Protein AF-A0AA88YMN4-F1 (afdb_monomer_lite)

Organism: Pinctada imbricata (NCBI:txid66713)

Secondary structure (DSSP, 8-state):
------------HHHHHHHHHHSTTEEEEEEETTTTEEEEEES-TT------TT-EEEEGGGS-TTSSGGGG-GGGS-TTEEE-SSTT--EEEPB--SPPP-TTEEEEE--SS-BTT---EEEEPTT----S-SS---B--SPPPPTTEEEEESSS--BTT-EEEEEEPTTTGGG--EEEETGGG-EEEB-TTS-BPP---EEEE---BSS---TTPPEEEEEEEEE-BTTS-HHHHHHHHHHHHHHHHHGGGT-S-EEEEEEEESSS-EEEE-TTS-SBHHHHHHHHHTPPP--BPP--HHHHHHHHHTTSPP--TTS--EEEEEEEEES-S---TTSHHHHHHHHHHHTTTEEEEEEE-SSS------SS--B---TT--HHHHHHHHHHHHHHHHHHHH--

Sequence (404 aa):
MDVEITTLTTQSLENCVHECIRRPRCLSINHKARVQLCILNFDDSESNLVTEIGSIFSPINRWNKYNVGSCWNRTRCDISERCTDGSSGPCEPSDCGHPPDVPGAMLTTGNPEIGLYSRIEYACLSGYTLHGISVVGFDCGSPTVISNTEVRLLNGSTTYRSQAEYSCEEGGICGAKMTLVNSDQAVVECQADGLWSSSSVECIIENVGMGECTNDSVVLDVAYILDDTNSVDDGEFQEQLGLFQTLSMRLTNVTSCARVSVFRHHNSFNIDFGFGSYNTTSDTCNSIGSLARRYGVGDEEIEVTSFALGHFPAIDTQENRQRGVILVVSDRSGTNWNSNAGRTVLEAADDKSIDVVTIKMGGNQQQASDNHHPIDVPGSQDLVTIADDCMTIITNVYTSAIQN

Structure (mmCIF, N/CA/C/O backbone):
data_AF-A0AA88YMN4-F1
#
_entry.id   AF-A0AA88YMN4-F1
#
loop_
_atom_site.group_PDB
_atom_site.id
_atom_site.type_symbol
_atom_site.label_atom_id
_atom_site.label_alt_id
_atom_site.label_comp_id
_atom_site.label_asym_id
_atom_site.label_entity_id
_atom_site.label_seq_id
_atom_site.pdbx_PDB_ins_code
_atom_site.Cartn_x
_atom_site.Cartn_y
_atom_site.Cartn_z
_atom_site.occupancy
_atom_site.B_iso_or_equiv
_atom_site.auth_seq_id
_atom_site.auth_comp_id
_atom_site.auth_asym_id
_atom_site.auth_atom_id
_atom_site.pdbx_PDB_model_num
ATOM 1 N N . MET A 1 1 ? -13.265 16.207 33.766 1.00 32.59 1 MET A N 1
ATOM 2 C CA . MET A 1 1 ? -13.858 16.297 35.115 1.00 32.59 1 MET A CA 1
ATOM 3 C C . MET A 1 1 ? -14.711 15.069 35.193 1.00 32.59 1 MET A C 1
ATOM 5 O O . MET A 1 1 ? -15.669 15.081 34.453 1.00 32.59 1 MET A O 1
ATOM 9 N N . ASP A 1 2 ? -14.277 14.033 35.908 1.00 25.67 2 ASP A N 1
ATOM 10 C CA . ASP A 1 2 ? -15.123 12.921 36.361 1.00 25.67 2 ASP A CA 1
ATOM 11 C C . ASP A 1 2 ? -14.271 11.977 37.217 1.00 25.67 2 ASP A C 1
ATOM 13 O O . ASP A 1 2 ? -13.426 11.254 36.701 1.00 25.67 2 ASP A O 1
ATOM 17 N N . VAL A 1 3 ? -14.482 12.033 38.535 1.00 24.66 3 VAL A N 1
ATOM 18 C CA . VAL A 1 3 ? -14.391 10.885 39.447 1.00 24.66 3 VAL A CA 1
ATOM 19 C C . VAL A 1 3 ? -15.445 11.136 40.525 1.00 24.66 3 VAL A C 1
ATOM 21 O O . VAL A 1 3 ? -15.196 11.857 41.488 1.00 24.66 3 VAL A O 1
ATOM 24 N N . GLU A 1 4 ? -16.633 10.560 40.366 1.00 28.53 4 GLU A N 1
ATOM 25 C CA . GLU A 1 4 ? -17.606 10.447 41.454 1.00 28.53 4 GLU A CA 1
ATOM 26 C C . GLU A 1 4 ? -18.109 9.004 41.551 1.00 28.53 4 GLU A C 1
ATOM 28 O O . GLU A 1 4 ? -19.081 8.606 40.919 1.00 28.53 4 GLU A O 1
ATOM 33 N N . ILE A 1 5 ? -17.454 8.220 42.411 1.00 31.09 5 ILE A N 1
ATOM 34 C CA . ILE A 1 5 ? -18.153 7.216 43.217 1.00 31.09 5 ILE A CA 1
ATOM 35 C C . ILE A 1 5 ? -18.255 7.837 44.612 1.00 31.09 5 ILE A C 1
ATOM 37 O O . ILE A 1 5 ? -17.340 7.767 45.432 1.00 31.09 5 ILE A O 1
ATOM 41 N N . THR A 1 6 ? -19.343 8.579 44.811 1.00 40.72 6 THR A N 1
ATOM 42 C CA . THR A 1 6 ? -19.646 9.384 45.997 1.00 40.72 6 THR A CA 1
ATOM 43 C C . THR A 1 6 ? -19.943 8.536 47.231 1.00 40.72 6 THR A C 1
ATOM 45 O O . THR A 1 6 ? -20.811 7.666 47.191 1.00 40.72 6 THR A O 1
ATOM 48 N N . THR A 1 7 ? -19.388 8.928 48.377 1.00 36.69 7 THR A N 1
ATOM 49 C CA . THR A 1 7 ? -20.114 8.886 49.653 1.00 36.69 7 THR A CA 1
ATOM 50 C C . THR A 1 7 ? -20.184 10.306 50.214 1.00 36.69 7 THR A C 1
ATOM 52 O O . THR A 1 7 ? -19.253 10.822 50.829 1.00 36.69 7 THR A O 1
ATOM 55 N N . LEU A 1 8 ? -21.304 10.988 49.951 1.00 40.69 8 LEU A N 1
ATOM 56 C CA . LEU A 1 8 ? -21.671 12.227 50.638 1.00 40.69 8 LEU A CA 1
ATOM 57 C C . LEU A 1 8 ? -22.224 11.861 52.017 1.00 40.69 8 LEU A C 1
ATOM 59 O O . LEU A 1 8 ? -23.429 11.778 52.235 1.00 40.69 8 LEU A O 1
ATOM 63 N N . THR A 1 9 ? -21.318 11.625 52.953 1.00 42.62 9 THR A N 1
ATOM 64 C CA . THR A 1 9 ? -21.619 11.524 54.379 1.00 42.62 9 THR A CA 1
ATOM 65 C C . THR A 1 9 ? -20.809 12.586 55.099 1.00 42.62 9 THR A C 1
ATOM 67 O O . THR A 1 9 ? -19.662 12.861 54.758 1.00 42.62 9 THR A O 1
ATOM 70 N N . THR A 1 10 ? -21.401 13.225 56.105 1.00 45.84 10 THR A N 1
ATOM 71 C CA . THR A 1 10 ? -20.719 14.211 56.945 1.00 45.84 10 THR A CA 1
ATOM 72 C C . THR A 1 10 ? -19.609 13.524 57.746 1.00 45.84 10 THR A C 1
ATOM 74 O O . THR A 1 10 ? -19.841 13.080 58.873 1.00 45.84 10 THR A O 1
ATOM 77 N N . GLN A 1 11 ? -18.427 13.333 57.155 1.00 60.34 11 GLN A N 1
ATOM 78 C CA . GLN A 1 11 ? -17.448 12.385 57.679 1.00 60.34 11 GLN A CA 1
ATOM 79 C C . GLN A 1 11 ? -16.109 13.057 58.026 1.00 60.34 11 GLN A C 1
ATOM 81 O O . GLN A 1 11 ? -15.521 13.813 57.246 1.00 60.34 11 GLN A O 1
ATOM 86 N N . SER A 1 12 ? -15.625 12.808 59.249 1.00 74.56 12 SER A N 1
ATOM 87 C CA . SER A 1 12 ? -14.309 13.263 59.709 1.00 74.56 12 SER A CA 1
ATOM 88 C C . SER A 1 12 ? -13.189 12.545 58.945 1.00 74.56 12 SER A C 1
ATOM 90 O O . SER A 1 12 ? -13.391 11.462 58.391 1.00 74.56 12 SER A O 1
ATOM 92 N N . LEU A 1 13 ? -11.983 13.125 58.944 1.00 78.62 13 LEU A N 1
ATOM 93 C CA . LEU A 1 13 ? -10.793 12.487 58.366 1.00 78.62 13 LEU A CA 1
ATOM 94 C C . LEU A 1 13 ? -10.564 11.081 58.951 1.00 78.62 13 LEU A C 1
ATOM 96 O O . LEU A 1 13 ? -10.222 10.157 58.223 1.00 78.62 13 LEU A O 1
ATOM 100 N N . GLU A 1 14 ? -10.795 10.914 60.253 1.00 79.44 14 GLU A N 1
ATOM 101 C CA . GLU A 1 14 ? -10.653 9.637 60.961 1.00 79.44 14 GLU A CA 1
ATOM 102 C C . GLU A 1 14 ? -11.646 8.587 60.453 1.00 79.44 14 GLU A C 1
ATOM 104 O O . GLU A 1 14 ? -11.265 7.464 60.139 1.00 79.44 14 GLU A O 1
ATOM 109 N N . ASN A 1 15 ? -12.904 8.964 60.250 1.00 78.31 15 ASN A N 1
ATOM 110 C CA . ASN A 1 15 ? -13.896 8.055 59.693 1.00 78.31 15 ASN A CA 1
ATOM 111 C C . ASN A 1 15 ? -13.587 7.667 58.233 1.00 78.31 15 ASN A C 1
ATOM 113 O O . ASN A 1 15 ? -13.824 6.528 57.842 1.00 78.31 15 ASN A O 1
ATOM 117 N N . CYS A 1 16 ? -13.034 8.591 57.441 1.00 81.50 16 CYS A N 1
ATOM 118 C CA . CYS A 1 16 ? -12.583 8.320 56.071 1.00 81.50 16 CYS A CA 1
ATOM 119 C C . CYS A 1 16 ? -11.431 7.295 56.055 1.00 81.50 16 CYS A C 1
ATOM 121 O O . CYS A 1 16 ? -11.406 6.378 55.234 1.00 81.50 16 CYS A O 1
ATOM 123 N N . VAL A 1 17 ? -10.518 7.394 57.029 1.00 83.06 17 VAL A N 1
ATOM 124 C CA . VAL A 1 17 ? -9.473 6.389 57.26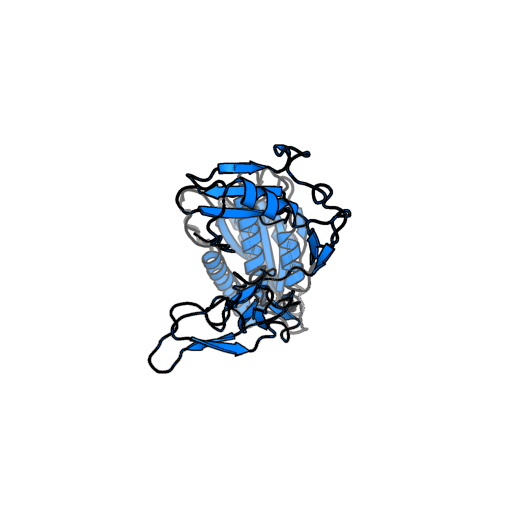9 1.00 83.06 17 VAL A CA 1
ATOM 125 C C . VAL A 1 17 ? -10.086 5.033 57.628 1.00 83.06 17 VAL A C 1
ATOM 127 O O . VAL A 1 17 ? -9.723 4.029 57.018 1.00 83.06 17 VAL A O 1
ATOM 130 N N . HIS A 1 18 ? -11.035 4.982 58.567 1.00 80.00 18 HIS A N 1
ATOM 131 C CA . HIS A 1 18 ? -11.694 3.728 58.948 1.00 80.00 18 HIS A CA 1
ATOM 132 C C . HIS A 1 18 ? -12.403 3.051 57.771 1.00 80.00 18 HIS A C 1
ATOM 134 O O . HIS A 1 18 ? -12.292 1.836 57.615 1.00 80.00 18 HIS A O 1
ATOM 140 N N . GLU A 1 19 ? -13.072 3.825 56.919 1.00 79.94 19 GLU A N 1
ATOM 141 C CA . GLU A 1 19 ? -13.775 3.299 55.750 1.00 79.94 19 GLU A CA 1
ATOM 142 C C . GLU A 1 19 ? -12.817 2.638 54.748 1.00 79.94 19 GLU A C 1
ATOM 144 O O . GLU A 1 19 ? -13.083 1.537 54.268 1.00 79.94 19 GLU A O 1
ATOM 149 N N . CYS A 1 20 ? -11.656 3.250 54.494 1.00 81.56 20 CYS A N 1
ATOM 150 C CA . CYS A 1 20 ? -10.628 2.650 53.642 1.00 81.56 20 CYS A CA 1
ATOM 151 C C . CYS A 1 20 ? -10.095 1.328 54.215 1.00 81.56 20 CYS A C 1
ATOM 153 O O . CYS A 1 20 ? -9.905 0.361 53.486 1.00 81.56 20 CYS A O 1
ATOM 155 N N . ILE A 1 21 ? -9.867 1.251 55.530 1.00 80.31 21 ILE A N 1
ATOM 156 C CA . ILE A 1 21 ? -9.272 0.063 56.172 1.00 80.31 21 ILE A CA 1
ATOM 157 C C . ILE A 1 21 ? -10.215 -1.135 56.148 1.00 80.31 21 ILE A C 1
ATOM 159 O O . ILE A 1 21 ? -9.758 -2.275 56.082 1.00 80.31 21 ILE A O 1
ATOM 163 N N . ARG A 1 22 ? -11.524 -0.887 56.179 1.00 78.75 22 ARG A N 1
ATOM 164 C CA . ARG A 1 22 ? -12.535 -1.942 56.116 1.00 78.75 22 ARG A CA 1
ATOM 165 C C . ARG A 1 22 ? -12.684 -2.551 54.724 1.00 78.75 22 ARG A C 1
ATOM 167 O O . ARG A 1 22 ? -13.288 -3.616 54.624 1.00 78.75 22 ARG A O 1
ATOM 174 N N . ARG A 1 23 ? -12.142 -1.916 53.678 1.00 78.50 23 ARG A N 1
ATOM 175 C CA . ARG A 1 23 ? -12.264 -2.378 52.293 1.00 78.50 23 ARG A CA 1
ATOM 176 C C . ARG A 1 23 ? -10.971 -3.037 51.798 1.00 78.50 23 ARG A C 1
ATOM 178 O O . ARG A 1 23 ? -9.882 -2.469 51.955 1.00 78.50 23 ARG A O 1
ATOM 185 N N . PRO A 1 24 ? -11.060 -4.215 51.163 1.00 74.38 24 PRO A N 1
ATOM 186 C CA . PRO A 1 24 ? -9.916 -4.811 50.489 1.00 74.38 24 PRO A CA 1
ATOM 187 C C . PRO A 1 24 ? -9.385 -3.851 49.409 1.00 74.38 24 PRO A C 1
ATOM 189 O O . PRO A 1 24 ? -10.130 -3.065 48.830 1.00 74.38 24 PRO A O 1
ATOM 192 N N . ARG A 1 25 ? -8.068 -3.883 49.168 1.00 76.94 25 ARG A N 1
ATOM 193 C CA . ARG A 1 25 ? -7.350 -3.095 48.136 1.00 76.94 25 ARG A CA 1
ATOM 194 C C . ARG A 1 25 ? -7.311 -1.565 48.288 1.00 76.94 25 ARG A C 1
ATOM 196 O O . ARG A 1 25 ? -6.622 -0.928 47.504 1.00 76.94 25 ARG A O 1
ATOM 203 N N . CYS A 1 26 ? -7.942 -0.945 49.289 1.00 81.00 26 CYS A N 1
ATOM 204 C CA . CYS A 1 26 ? -7.853 0.516 49.456 1.00 81.00 26 CYS A CA 1
ATOM 205 C C . CYS A 1 26 ? -6.439 0.977 49.881 1.00 81.00 26 CYS A C 1
ATOM 207 O O . CYS A 1 26 ? -5.945 0.610 50.944 1.00 81.00 26 CYS A O 1
ATOM 209 N N . LEU A 1 27 ? -5.749 1.783 49.078 1.00 83.31 27 LEU A N 1
ATOM 210 C CA . LEU A 1 27 ? -4.363 2.216 49.301 1.00 83.31 27 LEU A CA 1
ATOM 211 C C . LEU A 1 27 ? -4.237 3.568 50.010 1.00 83.31 27 LEU A C 1
ATOM 213 O O . LEU A 1 27 ? -3.249 3.824 50.705 1.00 83.31 27 LEU A O 1
ATOM 217 N N . SER A 1 28 ? -5.188 4.473 49.803 1.00 83.62 28 SER A N 1
ATOM 218 C CA . SER A 1 28 ? -5.119 5.835 50.340 1.00 83.62 28 SER A CA 1
ATOM 219 C C . SER A 1 28 ? -6.476 6.527 50.302 1.00 83.62 28 SER A C 1
ATOM 221 O O . SER A 1 28 ? -7.420 6.018 49.704 1.00 83.62 28 SER A O 1
ATOM 223 N N . ILE A 1 29 ? -6.558 7.698 50.934 1.00 84.00 29 ILE A N 1
ATOM 224 C CA . ILE A 1 29 ? -7.728 8.578 50.862 1.00 84.00 29 ILE A CA 1
ATOM 225 C C . ILE A 1 29 ? -7.349 9.983 50.405 1.00 84.00 29 ILE A C 1
ATOM 227 O O . ILE A 1 29 ? -6.233 10.446 50.657 1.00 84.00 29 ILE A O 1
ATOM 231 N N . ASN A 1 30 ? -8.328 10.690 49.846 1.00 81.19 30 ASN A N 1
ATOM 232 C CA . ASN A 1 30 ? -8.343 12.143 49.722 1.00 81.19 30 ASN A CA 1
ATOM 233 C C . ASN A 1 30 ? -9.540 12.706 50.502 1.00 81.19 30 ASN A C 1
ATOM 235 O O . ASN A 1 30 ? -10.690 12.439 50.160 1.00 81.19 30 ASN A O 1
ATOM 239 N N . HIS A 1 31 ? -9.284 13.495 51.552 1.00 82.56 31 HIS A N 1
ATOM 240 C CA . HIS A 1 31 ? -10.336 14.105 52.379 1.00 82.56 31 HIS A CA 1
ATOM 241 C C . HIS A 1 31 ? -10.447 15.611 52.134 1.00 82.56 31 HIS A C 1
ATOM 243 O O . HIS A 1 31 ? -9.470 16.342 52.298 1.00 82.56 31 HIS A O 1
ATOM 249 N N . LYS A 1 32 ? -11.635 16.109 51.784 1.00 79.12 32 LYS A N 1
ATOM 250 C CA . LYS A 1 32 ? -11.898 17.551 51.647 1.00 79.12 32 LYS A CA 1
ATOM 251 C C . LYS A 1 32 ? -12.725 18.058 52.822 1.00 79.12 32 LYS A C 1
ATOM 253 O O . LYS A 1 32 ? -13.952 18.027 52.791 1.00 79.12 32 LYS A O 1
ATOM 258 N N . ALA A 1 33 ? -12.058 18.629 53.824 1.00 67.81 33 ALA A N 1
ATOM 259 C CA . ALA A 1 33 ? -12.696 19.091 55.061 1.00 67.81 33 ALA A CA 1
ATOM 260 C C . ALA A 1 33 ? -13.857 20.090 54.863 1.00 67.81 33 ALA A C 1
ATOM 262 O O . ALA A 1 33 ? -14.823 20.047 55.618 1.00 67.81 33 ALA A O 1
ATOM 263 N N . ARG A 1 34 ? -13.792 20.970 53.849 1.00 65.69 34 ARG A N 1
ATOM 264 C CA . ARG A 1 34 ? -14.831 21.994 53.598 1.00 65.69 34 ARG A CA 1
ATOM 265 C C . ARG A 1 34 ? -16.162 21.423 53.114 1.00 65.69 34 ARG A C 1
ATOM 267 O O . ARG A 1 34 ? -17.199 21.985 53.435 1.00 65.69 34 ARG A O 1
ATOM 274 N N . VAL A 1 35 ? -16.112 20.350 52.333 1.00 64.06 35 VAL A N 1
ATOM 275 C CA . VAL A 1 35 ? -17.293 19.694 51.744 1.00 64.06 35 VAL A CA 1
ATOM 276 C C . VAL A 1 35 ? -17.543 18.316 52.356 1.00 64.06 35 VAL A C 1
ATOM 278 O O . VAL A 1 35 ? -18.422 17.599 51.903 1.00 64.06 35 VAL A O 1
ATOM 281 N N . GLN A 1 36 ? -16.761 17.953 53.381 1.00 67.75 36 GLN A N 1
ATOM 282 C CA . GLN A 1 36 ? -16.805 16.667 54.084 1.00 67.75 36 GLN A CA 1
ATOM 283 C C . GLN A 1 36 ? -16.770 15.454 53.141 1.00 67.75 36 GLN A C 1
ATOM 285 O O . GLN A 1 36 ? -17.344 14.415 53.436 1.00 67.75 36 GLN A O 1
ATOM 290 N N . LEU A 1 37 ? -16.062 15.585 52.017 1.00 71.38 37 LEU A N 1
ATOM 291 C CA . LEU A 1 37 ? -15.956 14.546 50.997 1.00 71.38 37 LEU A CA 1
ATOM 292 C C . LEU A 1 37 ? -14.775 13.618 51.298 1.00 71.38 37 LEU A C 1
ATOM 294 O O . LEU A 1 37 ? -13.669 14.092 51.585 1.00 71.38 37 LEU A O 1
ATOM 298 N N . CYS A 1 38 ? -15.011 12.313 51.189 1.00 72.62 38 CYS A N 1
ATOM 299 C CA . CYS A 1 38 ? -14.008 11.261 51.296 1.00 72.62 38 CYS A CA 1
ATOM 300 C C . CYS A 1 38 ? -13.914 10.515 49.962 1.00 72.62 38 CYS A C 1
ATOM 302 O O . CYS A 1 38 ? -14.907 9.969 49.493 1.00 72.62 38 CYS A O 1
ATOM 304 N N . ILE A 1 39 ? -12.726 10.487 49.363 1.00 76.75 39 ILE A N 1
ATOM 305 C CA . ILE A 1 39 ? -12.443 9.703 48.157 1.00 76.75 39 ILE A CA 1
ATOM 306 C C . ILE A 1 39 ? -11.466 8.599 48.553 1.00 76.75 39 ILE A C 1
ATOM 308 O O . ILE A 1 39 ? -10.419 8.890 49.136 1.00 76.75 39 ILE A O 1
ATOM 312 N N . LEU A 1 40 ? -11.814 7.350 48.256 1.00 78.25 40 LEU A N 1
ATOM 313 C CA . LEU A 1 40 ? -10.981 6.174 48.503 1.00 78.25 40 LEU A CA 1
ATOM 314 C C . LEU A 1 40 ? -10.237 5.804 47.218 1.00 78.25 40 LEU A C 1
ATOM 316 O O . LEU A 1 40 ? -10.850 5.727 46.159 1.00 78.25 40 LEU A O 1
ATOM 320 N N . ASN A 1 41 ? -8.936 5.549 47.317 1.00 76.81 41 ASN A N 1
ATOM 321 C CA . ASN A 1 41 ? -8.108 5.152 46.180 1.00 76.81 41 ASN A CA 1
ATOM 322 C C . ASN A 1 41 ? -7.748 3.668 46.328 1.00 76.81 41 ASN A C 1
ATOM 324 O O . ASN A 1 41 ? -7.209 3.291 47.371 1.00 76.81 41 ASN A O 1
ATOM 328 N N . PHE A 1 42 ? -8.012 2.844 45.316 1.00 78.12 42 PHE A N 1
ATOM 329 C CA . PHE A 1 42 ? -7.786 1.393 45.338 1.00 78.12 42 PHE A CA 1
ATOM 330 C C . PHE A 1 42 ? -6.527 0.995 44.549 1.00 78.12 42 PHE A C 1
ATOM 332 O O . PHE A 1 42 ? -5.893 1.839 43.930 1.00 78.12 42 PHE A O 1
ATOM 339 N N . ASP A 1 43 ? -6.104 -0.263 44.657 1.00 72.88 43 ASP A N 1
ATOM 340 C CA . ASP A 1 43 ? -4.978 -0.839 43.908 1.00 72.88 43 ASP A CA 1
ATOM 341 C C . ASP A 1 43 ? -5.465 -1.442 42.586 1.00 72.88 43 ASP A C 1
ATOM 343 O O . ASP A 1 43 ? -5.343 -2.648 42.373 1.00 72.88 43 ASP A O 1
ATOM 347 N N . ASP A 1 44 ? -6.111 -0.637 41.744 1.00 61.09 44 ASP A N 1
ATOM 348 C CA . ASP A 1 44 ? -6.643 -1.063 40.449 1.00 61.09 44 ASP A CA 1
ATOM 349 C C . ASP A 1 44 ? -5.800 -0.424 39.334 1.00 61.09 44 ASP A C 1
ATOM 351 O O . ASP A 1 44 ? -5.288 0.686 39.489 1.00 61.09 44 ASP A O 1
ATOM 355 N N . SER A 1 45 ? -5.630 -1.108 38.197 1.00 43.62 45 SER A N 1
ATOM 356 C CA . SER A 1 45 ? -4.719 -0.690 37.115 1.00 43.62 45 SER A CA 1
ATOM 357 C C . SER A 1 45 ? -5.055 0.664 36.466 1.00 43.62 45 SER A C 1
ATOM 359 O O . SER A 1 45 ? -4.242 1.177 35.704 1.00 43.62 45 SER A O 1
ATOM 361 N N . GLU A 1 46 ? -6.213 1.254 36.778 1.00 46.50 46 GLU A N 1
ATOM 362 C CA . GLU A 1 46 ? -6.687 2.536 36.236 1.00 46.50 46 GLU A CA 1
ATOM 363 C C . GLU A 1 46 ? -6.821 3.663 37.274 1.00 46.50 46 GLU A C 1
ATOM 365 O O . GLU A 1 46 ? -7.075 4.816 36.913 1.00 46.50 46 GLU A O 1
ATOM 370 N N . SER A 1 47 ? -6.625 3.396 38.569 1.00 47.12 47 SER A N 1
ATOM 371 C CA . SER A 1 47 ? -6.751 4.444 39.584 1.00 47.12 47 SER A CA 1
ATOM 372 C C . SER A 1 47 ? -5.480 5.288 39.651 1.00 47.12 47 SER A C 1
ATOM 374 O O . SER A 1 47 ? -4.555 5.019 40.421 1.00 47.12 47 SER A O 1
ATOM 376 N N . ASN A 1 48 ? -5.443 6.354 38.854 1.00 44.06 48 ASN A N 1
ATOM 377 C CA . ASN A 1 48 ? -4.505 7.448 39.065 1.00 44.06 48 ASN A CA 1
ATOM 378 C C . ASN A 1 48 ? -4.679 7.979 40.496 1.00 44.06 48 ASN A C 1
ATOM 380 O O . ASN A 1 48 ? -5.797 8.240 40.935 1.00 44.06 48 ASN A O 1
ATOM 384 N N . LEU A 1 49 ? -3.577 8.154 41.232 1.00 52.06 49 LEU A N 1
ATOM 385 C CA . LEU A 1 49 ? -3.561 8.852 42.520 1.00 52.06 49 LEU A CA 1
ATOM 386 C C . LEU A 1 49 ? -4.049 10.291 42.301 1.00 52.06 49 LEU A C 1
ATOM 388 O O . LEU A 1 49 ? -3.257 11.183 42.000 1.00 52.06 49 LEU A O 1
ATOM 392 N N . VAL A 1 50 ? -5.358 10.522 42.408 1.00 52.84 50 VAL A N 1
ATOM 393 C CA . VAL A 1 50 ? -5.933 11.846 42.177 1.00 52.84 50 VAL A CA 1
ATOM 394 C C . VAL A 1 50 ? -5.554 12.737 43.356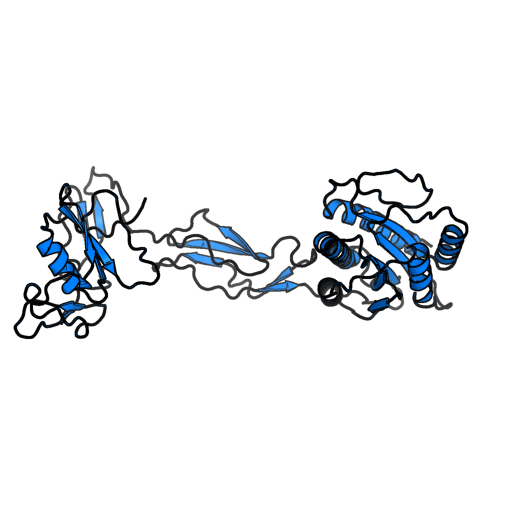 1.00 52.84 50 VAL A C 1
ATOM 396 O O . VAL A 1 50 ? -6.068 12.572 44.460 1.00 52.84 50 VAL A O 1
ATOM 399 N N . THR A 1 51 ? -4.641 13.682 43.145 1.00 53.22 51 THR A N 1
ATOM 400 C CA . THR A 1 51 ? -4.377 14.782 44.078 1.00 53.22 51 THR A CA 1
ATOM 401 C C . THR A 1 51 ? -5.165 16.006 43.628 1.00 53.22 51 THR A C 1
ATOM 403 O O . THR A 1 51 ? -4.690 16.835 42.855 1.00 53.22 51 THR A O 1
ATOM 406 N N . GLU A 1 52 ? -6.406 16.137 44.095 1.00 55.97 52 GLU A N 1
ATOM 407 C CA . GLU A 1 52 ? -7.180 17.351 43.832 1.00 55.97 52 GLU A CA 1
ATOM 408 C C . GLU A 1 52 ? -6.714 18.518 44.720 1.00 55.97 52 GLU A C 1
ATOM 410 O O . GLU A 1 52 ? -6.339 18.360 45.887 1.00 55.97 52 GLU A O 1
ATOM 415 N N . ILE A 1 53 ? -6.760 19.738 44.184 1.00 56.88 53 ILE A N 1
ATOM 416 C CA . ILE A 1 53 ? -6.403 20.946 44.935 1.00 56.88 53 ILE A CA 1
ATOM 417 C C . ILE A 1 53 ? -7.378 21.114 46.114 1.00 56.88 53 ILE A C 1
ATOM 419 O O . ILE A 1 53 ? -8.592 21.205 45.935 1.00 56.88 53 ILE A O 1
ATOM 423 N N . GLY A 1 54 ? -6.839 21.180 47.335 1.00 66.38 54 GLY A N 1
ATOM 424 C CA . GLY A 1 54 ? -7.616 21.388 48.564 1.00 66.38 54 GLY A CA 1
ATOM 425 C C . GLY A 1 54 ? -8.059 20.115 49.297 1.00 66.38 54 GLY A C 1
ATOM 426 O O . GLY A 1 54 ? -8.730 20.235 50.324 1.00 66.38 54 GLY A O 1
ATOM 427 N N . SER A 1 55 ? -7.679 18.921 48.828 1.00 73.56 55 SER A N 1
ATOM 428 C CA . SER A 1 55 ? -7.827 17.674 49.593 1.00 73.56 55 SER A CA 1
ATOM 429 C C . SER A 1 55 ? -6.589 17.340 50.429 1.00 73.56 55 SER A C 1
ATOM 431 O O . SER A 1 55 ? -5.453 17.583 50.025 1.00 73.56 55 SER A O 1
ATOM 433 N N . ILE A 1 56 ? -6.813 16.729 51.591 1.00 78.81 56 ILE A N 1
ATOM 434 C CA . ILE A 1 56 ? -5.785 16.085 52.406 1.00 78.81 56 ILE A CA 1
ATOM 435 C C . ILE A 1 56 ? -5.606 14.664 51.870 1.00 78.81 56 ILE A C 1
ATOM 437 O O . ILE A 1 56 ? -6.429 13.788 52.138 1.00 78.81 56 ILE A O 1
ATOM 441 N N . PHE A 1 57 ? -4.528 14.444 51.121 1.00 84.31 57 PHE A N 1
ATOM 442 C CA . PHE A 1 57 ? -4.099 13.107 50.725 1.00 84.31 57 PHE A CA 1
ATOM 443 C C . PHE A 1 57 ? -3.449 12.386 51.912 1.00 84.31 57 PHE A C 1
ATOM 445 O O . PHE A 1 57 ? -2.536 12.919 52.551 1.00 84.31 57 PHE A O 1
ATOM 452 N N . SER A 1 58 ? -3.897 11.166 52.204 1.00 81.19 58 SER A N 1
ATOM 453 C CA . SER A 1 58 ? -3.370 10.358 53.303 1.00 81.19 58 SER A CA 1
ATOM 454 C C . SER A 1 58 ? -3.211 8.899 52.864 1.00 81.19 58 SER A C 1
ATOM 456 O O . SER A 1 58 ? -4.211 8.206 52.680 1.00 81.19 58 SER A O 1
ATOM 458 N N . PRO A 1 59 ? -1.974 8.411 52.658 1.00 84.69 59 PRO A N 1
ATOM 459 C CA . PRO A 1 59 ? -1.723 7.027 52.279 1.00 84.69 59 PRO A CA 1
ATOM 460 C C . PRO A 1 59 ? -1.716 6.091 53.488 1.00 84.69 59 PRO A C 1
ATOM 462 O O . PRO A 1 59 ? -1.272 6.460 54.579 1.00 84.69 59 PRO A O 1
ATOM 465 N N . ILE A 1 60 ? -2.157 4.850 53.277 1.00 79.94 60 ILE A N 1
ATOM 466 C CA . ILE A 1 60 ? -2.373 3.872 54.352 1.00 79.94 60 ILE A CA 1
ATOM 467 C C . ILE A 1 60 ? -1.113 3.526 55.150 1.00 79.94 60 ILE A C 1
ATOM 469 O O . ILE A 1 60 ? -1.178 3.245 56.345 1.00 79.94 60 ILE A O 1
ATOM 473 N N . ASN A 1 61 ? 0.062 3.613 54.522 1.00 80.31 61 ASN A N 1
ATOM 474 C CA . ASN A 1 61 ? 1.349 3.384 55.180 1.00 80.31 61 ASN A CA 1
ATOM 475 C C . ASN A 1 61 ? 1.704 4.449 56.237 1.00 80.31 61 ASN A C 1
ATOM 477 O O . ASN A 1 61 ? 2.652 4.250 56.995 1.00 80.31 61 ASN A O 1
ATOM 481 N N . ARG A 1 62 ? 0.962 5.563 56.310 1.00 82.31 62 ARG A N 1
ATOM 482 C CA . ARG A 1 62 ? 1.127 6.610 57.330 1.00 82.31 62 ARG A CA 1
ATOM 483 C C . ARG A 1 62 ? 0.157 6.481 58.505 1.00 82.31 62 ARG A C 1
ATOM 485 O O . ARG A 1 62 ? 0.235 7.285 59.433 1.00 82.31 62 ARG A O 1
ATOM 492 N N . TRP A 1 63 ? -0.760 5.514 58.487 1.00 84.69 63 TRP A N 1
ATOM 493 C CA . TRP A 1 63 ? -1.784 5.375 59.525 1.00 84.69 63 TRP A CA 1
ATOM 494 C C . TRP A 1 63 ? -1.283 4.558 60.712 1.00 84.69 63 TRP A C 1
ATOM 496 O O . TRP A 1 63 ? -0.548 3.580 60.566 1.00 84.69 63 TRP A O 1
ATOM 506 N N . ASN A 1 64 ? -1.677 4.967 61.918 1.00 75.19 64 ASN A N 1
ATOM 507 C CA . ASN A 1 64 ? -1.270 4.281 63.134 1.00 75.19 64 ASN A CA 1
ATOM 508 C C . ASN A 1 64 ? -2.071 2.984 63.313 1.00 75.19 64 ASN A C 1
ATOM 510 O O . ASN A 1 64 ? -3.266 3.027 63.602 1.00 75.19 64 ASN A O 1
ATOM 514 N N . LYS A 1 65 ? -1.376 1.842 63.233 1.00 68.69 65 LYS A N 1
ATOM 515 C CA . LYS A 1 65 ? -1.915 0.484 63.425 1.00 68.69 65 LYS A CA 1
ATOM 516 C C . LYS A 1 65 ? -2.725 0.276 64.715 1.00 68.69 65 LYS A C 1
ATOM 518 O O . LYS A 1 65 ? -3.546 -0.629 64.765 1.00 68.69 65 LYS A O 1
ATOM 523 N N . TYR A 1 66 ? -2.496 1.079 65.757 1.00 65.25 66 TYR A N 1
ATOM 524 C CA . TYR A 1 66 ? -3.211 0.956 67.031 1.00 65.25 66 TYR A CA 1
ATOM 525 C C . TYR A 1 66 ? -4.602 1.607 67.017 1.00 65.25 66 TYR A C 1
ATOM 527 O O . TYR A 1 66 ? -5.453 1.208 67.803 1.00 65.25 66 TYR A O 1
ATOM 535 N N . ASN A 1 67 ? -4.853 2.562 66.116 1.00 62.12 67 ASN A N 1
ATOM 536 C CA . ASN A 1 67 ? -6.109 3.327 66.081 1.00 62.12 67 ASN A CA 1
ATOM 537 C C . ASN A 1 67 ? -7.162 2.715 65.147 1.00 62.12 67 ASN A C 1
ATOM 539 O O . ASN A 1 67 ? -8.290 3.176 65.090 1.00 62.12 67 ASN A O 1
ATOM 543 N N . VAL A 1 68 ? -6.789 1.683 64.396 1.00 63.22 68 VAL A N 1
ATOM 544 C CA . VAL A 1 68 ? -7.527 1.189 63.224 1.00 63.22 68 VAL A CA 1
ATOM 545 C C . VAL A 1 68 ? -8.132 -0.204 63.423 1.00 63.22 68 VAL A C 1
ATOM 547 O O . VAL A 1 68 ? -8.761 -0.750 62.520 1.00 63.22 68 VAL A O 1
ATOM 550 N N . GLY A 1 69 ? -7.982 -0.755 64.630 1.00 69.19 69 GLY A N 1
ATOM 551 C CA . GLY A 1 69 ? -8.680 -1.957 65.082 1.00 69.19 69 GLY A CA 1
ATOM 552 C C . GLY A 1 69 ? -8.296 -3.253 64.359 1.00 69.19 69 GLY A C 1
ATOM 553 O O . GLY A 1 69 ? -7.240 -3.372 63.732 1.00 69.19 69 GLY A O 1
ATOM 554 N N . SER A 1 70 ? -9.175 -4.252 64.474 1.00 72.19 70 SER A N 1
ATOM 555 C CA . SER A 1 70 ? -8.989 -5.623 63.971 1.00 72.19 70 SER A CA 1
ATOM 556 C C . SER A 1 70 ? -8.867 -5.725 62.441 1.00 72.19 70 SER A C 1
ATOM 558 O O . SER A 1 70 ? -8.357 -6.726 61.941 1.00 72.19 70 SER A O 1
ATOM 560 N N . CYS A 1 71 ? -9.286 -4.694 61.700 1.00 74.62 71 CYS A N 1
ATOM 561 C CA . CYS A 1 71 ? -9.344 -4.680 60.233 1.00 74.62 71 CYS A CA 1
ATOM 562 C C . CYS A 1 71 ? -8.032 -4.270 59.542 1.00 74.62 71 CYS A C 1
ATOM 564 O O . CYS A 1 71 ? -7.959 -4.228 58.318 1.00 74.62 71 CYS A O 1
ATOM 566 N N . TRP A 1 72 ? -6.965 -3.997 60.301 1.00 73.31 72 TRP A N 1
ATOM 567 C CA . TRP A 1 72 ? -5.662 -3.624 59.736 1.00 73.31 72 TRP A CA 1
ATOM 568 C C . TRP A 1 72 ? -5.092 -4.670 58.763 1.00 73.31 72 TRP A C 1
ATOM 570 O O . TRP A 1 72 ? -4.454 -4.325 57.765 1.00 73.31 72 TRP A O 1
ATOM 580 N N . ASN A 1 73 ? -5.315 -5.956 59.051 1.00 68.81 73 ASN A N 1
ATOM 581 C CA . ASN A 1 73 ? -4.790 -7.061 58.257 1.00 68.81 73 ASN A CA 1
ATOM 582 C C . ASN A 1 73 ? -5.793 -7.463 57.162 1.00 68.81 73 ASN A C 1
ATOM 584 O O . ASN A 1 73 ? -6.563 -8.409 57.319 1.00 68.81 73 ASN A O 1
ATOM 588 N N . ARG A 1 74 ? -5.778 -6.696 56.067 1.00 59.94 74 ARG A N 1
ATOM 589 C CA . ARG A 1 74 ? -6.727 -6.735 54.936 1.00 59.94 74 ARG A CA 1
ATOM 590 C C . ARG A 1 74 ? -6.789 -8.050 54.150 1.00 59.94 74 ARG A C 1
ATOM 592 O O . ARG A 1 74 ? -7.667 -8.211 53.319 1.00 59.94 74 ARG A O 1
ATOM 599 N N . THR A 1 75 ? -5.894 -8.996 54.414 1.00 57.94 75 THR A N 1
ATOM 600 C CA . THR A 1 75 ? -5.800 -10.306 53.741 1.00 57.94 75 THR A CA 1
ATOM 601 C C . THR A 1 75 ? -6.861 -11.322 54.169 1.00 57.94 75 THR A C 1
ATOM 603 O O . THR A 1 75 ? -6.736 -12.496 53.834 1.00 57.94 75 THR A O 1
ATOM 606 N N . ARG A 1 76 ? -7.877 -10.915 54.937 1.00 67.00 76 ARG A N 1
ATOM 607 C CA . ARG A 1 76 ? -8.897 -11.835 55.461 1.00 67.00 76 ARG A CA 1
ATOM 608 C C . ARG A 1 76 ? -10.232 -11.807 54.727 1.00 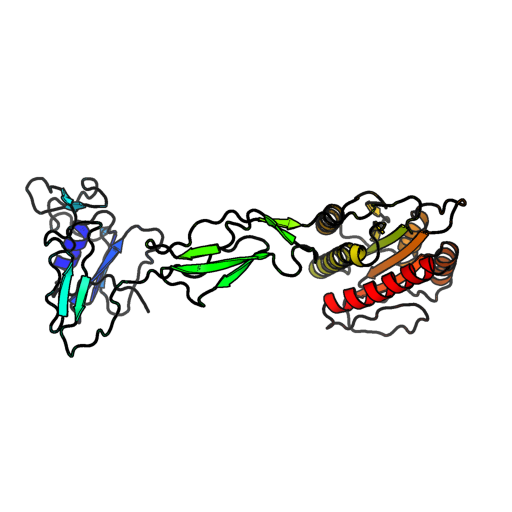67.00 76 ARG A C 1
ATOM 610 O O . ARG A 1 76 ? -10.961 -12.776 54.882 1.00 67.00 76 ARG A O 1
ATOM 617 N N . CYS A 1 77 ? -10.532 -10.742 53.987 1.00 74.25 77 CYS A N 1
ATOM 618 C CA . CYS A 1 77 ? -11.815 -10.572 53.310 1.00 74.25 77 CYS A CA 1
ATOM 619 C C . CYS A 1 77 ? -11.636 -10.674 51.797 1.00 74.25 77 CYS A C 1
ATOM 621 O O . CYS A 1 77 ? -10.665 -10.132 51.257 1.00 74.25 77 CYS A O 1
ATOM 623 N N . ASP A 1 78 ? -12.572 -11.345 51.132 1.00 73.12 78 ASP A N 1
ATOM 624 C CA . ASP A 1 78 ? -12.646 -11.370 49.673 1.00 73.12 78 ASP A CA 1
ATOM 625 C C . ASP A 1 78 ? -12.934 -9.967 49.122 1.00 73.12 78 ASP A C 1
ATOM 627 O O . ASP A 1 78 ? -13.433 -9.093 49.829 1.00 73.12 78 ASP A O 1
ATOM 631 N N . ILE A 1 79 ? -12.647 -9.731 47.835 1.00 70.88 79 ILE A N 1
ATOM 632 C CA . ILE A 1 79 ? -12.844 -8.415 47.193 1.00 70.88 79 ILE A CA 1
ATOM 633 C C . ILE A 1 79 ? -14.295 -7.899 47.291 1.00 70.88 79 ILE A C 1
ATOM 635 O O . ILE A 1 79 ? -14.524 -6.693 47.261 1.00 70.88 79 ILE A O 1
ATOM 639 N N . SER A 1 80 ? -15.265 -8.807 47.430 1.00 67.38 80 SER A N 1
ATOM 640 C CA . SER A 1 80 ? -16.695 -8.523 47.593 1.00 67.38 80 SER A CA 1
ATOM 641 C C . SER A 1 80 ? -17.130 -8.299 49.046 1.00 67.38 80 SER A C 1
ATOM 643 O O . SER A 1 80 ? -18.311 -8.080 49.312 1.00 67.38 80 SER A O 1
ATOM 645 N N . GLU A 1 81 ? -16.214 -8.352 50.005 1.00 74.25 81 GLU A N 1
ATOM 646 C CA . GLU A 1 81 ? -16.503 -8.299 51.436 1.00 74.25 81 GLU A CA 1
ATOM 647 C C . GLU A 1 81 ? -15.904 -7.051 52.094 1.00 74.25 81 GLU A C 1
ATOM 649 O O . GLU A 1 81 ? -14.975 -6.421 51.586 1.00 74.25 81 GLU A O 1
ATOM 654 N N . ARG A 1 82 ? -16.436 -6.697 53.264 1.00 76.25 82 ARG A N 1
ATOM 655 C CA . ARG A 1 82 ? -15.908 -5.647 54.135 1.00 76.25 82 ARG A CA 1
ATOM 656 C C . ARG A 1 82 ? -15.641 -6.203 55.526 1.00 76.25 82 ARG A C 1
ATOM 658 O O . ARG A 1 82 ? -16.394 -7.033 56.031 1.00 76.25 82 ARG A O 1
ATOM 665 N N . CYS A 1 83 ? -14.592 -5.707 56.167 1.00 78.38 83 CYS A N 1
ATOM 666 C CA . CYS A 1 83 ? -14.289 -6.053 57.550 1.00 78.38 83 CYS A CA 1
ATOM 667 C C . CYS A 1 83 ? -15.176 -5.254 58.519 1.00 78.38 83 CYS A C 1
ATOM 669 O O . CYS A 1 83 ? -15.295 -4.032 58.386 1.00 78.38 83 CYS A O 1
ATOM 671 N N . THR A 1 84 ? -15.774 -5.924 59.508 1.00 77.50 84 THR A N 1
ATOM 672 C CA . THR A 1 84 ? -16.585 -5.286 60.559 1.00 77.50 84 THR A CA 1
ATOM 673 C C . THR A 1 84 ? -15.886 -5.305 61.923 1.00 77.50 84 THR A C 1
ATOM 675 O O . THR A 1 84 ? -15.010 -6.130 62.199 1.00 77.50 84 THR A O 1
ATOM 678 N N . ASP A 1 85 ? -16.241 -4.355 62.796 1.00 65.19 85 ASP A N 1
ATOM 679 C CA . ASP A 1 85 ? -15.618 -4.199 64.116 1.00 65.19 85 ASP A CA 1
ATOM 680 C C . ASP A 1 85 ? -16.080 -5.316 65.073 1.00 65.19 85 ASP A C 1
ATOM 682 O O . ASP A 1 85 ? -17.033 -5.170 65.835 1.00 65.19 85 ASP A O 1
ATOM 686 N N . GLY A 1 86 ? -15.386 -6.456 65.029 1.00 59.44 86 GLY A N 1
ATOM 687 C CA . GLY A 1 86 ? -15.556 -7.591 65.938 1.00 59.44 86 GLY A CA 1
ATOM 688 C C . GLY A 1 86 ? -14.228 -8.074 66.529 1.00 59.44 86 GLY A C 1
ATOM 689 O O . GLY A 1 86 ? -13.144 -7.735 66.043 1.00 59.44 86 GLY A O 1
ATOM 690 N N . SER A 1 87 ? -14.291 -8.920 67.563 1.00 55.47 87 SER A N 1
ATOM 691 C CA . SER A 1 87 ? -13.115 -9.512 68.233 1.00 55.47 87 SER A CA 1
ATOM 692 C C . SER A 1 87 ? -12.221 -10.353 67.304 1.00 55.47 87 SER A C 1
ATOM 694 O O . SER A 1 87 ? -11.077 -10.639 67.655 1.00 55.47 87 SER A O 1
ATOM 696 N N . SER A 1 88 ? -12.700 -10.690 66.102 1.00 57.91 88 SER A N 1
ATOM 697 C CA . SER A 1 88 ? -11.946 -11.358 65.033 1.00 57.91 88 SER A CA 1
ATOM 698 C C . SER A 1 88 ? -11.827 -10.564 63.723 1.00 57.91 88 SER A C 1
ATOM 700 O O . SER A 1 88 ? -11.114 -11.027 62.832 1.00 57.91 88 SER A O 1
ATOM 702 N N . GLY A 1 89 ? -12.497 -9.409 63.600 1.00 62.25 89 GLY A N 1
ATOM 703 C CA . GLY A 1 89 ? -12.694 -8.710 62.323 1.00 62.25 89 GLY A CA 1
ATOM 704 C C . GLY A 1 89 ? -13.392 -9.590 61.277 1.00 62.25 89 GLY A C 1
ATOM 705 O O . GLY A 1 89 ? -12.742 -9.946 60.296 1.00 62.25 89 GLY A O 1
ATOM 706 N N . PRO A 1 90 ? -14.638 -10.054 61.512 1.00 74.38 90 PRO A N 1
ATOM 707 C CA . PRO A 1 90 ? -15.327 -10.901 60.546 1.00 74.38 90 PRO A CA 1
ATOM 708 C C . PRO A 1 90 ? -15.577 -10.142 59.235 1.00 74.38 90 PRO A C 1
ATOM 710 O O . PRO A 1 90 ? -15.752 -8.922 59.229 1.00 74.38 90 PRO A O 1
ATOM 713 N N . CYS A 1 91 ? -15.552 -10.886 58.134 1.00 79.25 91 CYS A N 1
ATOM 714 C CA . CYS A 1 91 ? -15.857 -10.379 56.806 1.00 79.25 91 CYS A CA 1
ATOM 715 C C . CYS A 1 91 ? -17.340 -10.607 56.535 1.00 79.25 91 CYS A C 1
ATOM 717 O O . CYS A 1 91 ? -17.856 -11.706 56.741 1.00 79.25 91 CYS A O 1
ATOM 719 N N . GLU A 1 92 ? -18.025 -9.550 56.128 1.00 76.38 92 GLU A N 1
ATOM 720 C CA . GLU A 1 92 ? -19.415 -9.604 55.692 1.00 76.38 92 GLU A CA 1
ATOM 721 C C . GLU A 1 92 ? -19.485 -9.162 54.231 1.00 76.38 92 GLU A C 1
ATOM 723 O O . GLU A 1 92 ? -18.672 -8.324 53.820 1.00 76.38 92 GLU A O 1
ATOM 728 N N . PRO A 1 93 ? -20.451 -9.665 53.443 1.00 70.06 93 PRO A N 1
ATOM 729 C CA . PRO A 1 93 ? -20.713 -9.133 52.115 1.00 70.06 93 PRO A CA 1
ATOM 730 C C . PRO A 1 93 ? -20.828 -7.607 52.154 1.00 70.06 93 PRO A C 1
ATOM 732 O O . PRO A 1 93 ? -21.474 -7.035 53.037 1.00 70.06 93 PRO A O 1
ATOM 735 N N . SER A 1 94 ? -20.170 -6.937 51.210 1.00 65.50 94 SER A N 1
ATOM 736 C CA . SER A 1 94 ? -20.275 -5.487 51.091 1.00 65.50 94 SER A CA 1
ATOM 737 C C . SER A 1 94 ? -21.706 -5.115 50.702 1.00 65.50 94 SER A C 1
ATOM 739 O O . SER A 1 94 ? -22.202 -5.534 49.657 1.00 65.50 94 SER A O 1
ATOM 741 N N . ASP A 1 95 ? -22.353 -4.332 51.561 1.00 63.69 95 ASP A N 1
ATOM 742 C CA . ASP A 1 95 ? -23.671 -3.741 51.338 1.00 63.69 95 ASP A CA 1
ATOM 743 C C . ASP A 1 95 ? -23.476 -2.301 50.836 1.00 63.69 95 ASP A C 1
ATOM 745 O O . ASP A 1 95 ? -22.685 -1.543 51.412 1.00 63.69 95 ASP A O 1
ATOM 749 N N . CYS A 1 96 ? -24.163 -1.914 49.760 1.00 60.00 96 CYS A N 1
ATOM 750 C CA . CYS A 1 96 ? -24.160 -0.533 49.264 1.00 60.00 96 CYS A CA 1
ATOM 751 C C . CYS A 1 96 ? -24.961 0.418 50.176 1.00 60.00 96 CYS A C 1
ATOM 753 O O . CYS A 1 96 ? -24.944 1.631 49.963 1.00 60.00 96 CYS A O 1
ATOM 755 N N . GLY A 1 97 ? -25.607 -0.121 51.213 1.00 57.09 97 GLY A N 1
ATOM 756 C CA . GLY A 1 97 ? -26.457 0.590 52.154 1.00 57.09 97 GLY A CA 1
ATOM 757 C C . GLY A 1 97 ? -27.892 0.691 51.649 1.00 57.09 97 GLY A C 1
ATOM 758 O O . GLY A 1 97 ? -28.187 0.393 50.496 1.00 57.09 97 GLY A O 1
ATOM 759 N N . HIS A 1 98 ? -28.802 1.141 52.517 1.00 58.78 98 HIS A N 1
ATOM 760 C CA . HIS A 1 98 ? -30.169 1.440 52.094 1.00 58.78 98 HIS A CA 1
ATOM 761 C C . HIS A 1 98 ? -30.177 2.594 51.077 1.00 58.78 98 HIS A C 1
ATOM 763 O O . HIS A 1 98 ? -29.446 3.573 51.270 1.00 58.78 98 HIS A O 1
ATOM 769 N N . PRO A 1 99 ? -31.015 2.526 50.026 1.00 62.25 99 PRO A N 1
ATOM 770 C CA . PRO A 1 99 ? -31.135 3.616 49.073 1.00 62.25 99 PRO A CA 1
ATOM 771 C C . PRO A 1 99 ? -31.596 4.895 49.784 1.00 62.25 99 PRO A C 1
ATOM 773 O O . PRO A 1 99 ? -32.434 4.809 50.685 1.00 62.25 99 PRO A O 1
ATOM 776 N N . PRO A 1 100 ? -31.102 6.080 49.394 1.00 60.06 100 PRO A N 1
ATOM 777 C CA . PRO A 1 100 ? -31.604 7.331 49.947 1.00 60.06 100 PRO A CA 1
ATOM 778 C C . PRO A 1 100 ? -33.052 7.585 49.508 1.00 60.06 100 PRO A C 1
ATOM 780 O O . PRO A 1 100 ? -33.394 7.394 48.344 1.00 60.06 100 PRO A O 1
ATOM 783 N N . ASP A 1 101 ? -33.894 8.099 50.404 1.00 71.12 101 ASP A N 1
ATOM 784 C CA . ASP A 1 101 ? -35.229 8.570 50.023 1.00 71.12 101 ASP A CA 1
ATOM 785 C C . ASP A 1 101 ? -35.109 9.786 49.088 1.00 71.12 101 ASP A C 1
ATOM 787 O O . ASP A 1 101 ? -34.611 10.843 49.483 1.00 71.12 101 ASP A O 1
ATOM 791 N N . VAL A 1 102 ? -35.574 9.651 47.843 1.00 72.06 102 VAL A N 1
ATOM 792 C CA . VAL A 1 102 ? -35.528 10.720 46.832 1.00 72.06 102 VAL A CA 1
ATOM 793 C C . VAL A 1 102 ? -36.883 11.444 46.774 1.00 72.06 102 VAL A C 1
ATOM 795 O O . VAL A 1 102 ? -37.873 10.855 46.331 1.00 72.06 102 VAL A O 1
ATOM 798 N N . PRO A 1 103 ? -36.973 12.731 47.171 1.00 69.81 103 PRO A N 1
ATOM 799 C CA . PRO A 1 103 ? -38.222 13.486 47.102 1.00 69.81 103 PRO A CA 1
ATOM 800 C C . PRO A 1 103 ? -38.751 13.582 45.667 1.00 69.81 103 PRO A C 1
ATOM 802 O O . PRO A 1 103 ? -38.033 13.992 44.758 1.00 69.81 103 PRO A O 1
ATOM 805 N N . GLY A 1 104 ? -40.025 13.242 45.460 1.00 73.50 104 GLY A N 1
ATOM 806 C CA . GLY A 1 104 ? -40.635 13.267 44.125 1.00 73.50 104 GLY A CA 1
ATOM 807 C C . GLY A 1 104 ? -40.345 12.029 43.270 1.00 73.50 104 GLY A C 1
ATOM 808 O O . GLY A 1 104 ? -40.718 12.010 42.098 1.00 73.50 104 GLY A O 1
ATOM 809 N N . ALA A 1 105 ? -39.729 10.990 43.837 1.00 79.31 105 ALA A N 1
ATOM 810 C CA . ALA A 1 105 ? -39.545 9.692 43.200 1.00 79.31 105 ALA A CA 1
ATOM 811 C C . ALA A 1 105 ? -39.975 8.544 44.132 1.00 79.31 105 ALA A C 1
ATOM 813 O O . ALA A 1 105 ? -40.151 8.728 45.334 1.00 79.31 105 ALA A O 1
ATOM 814 N N . MET A 1 106 ? -40.173 7.358 43.563 1.00 79.69 106 MET A N 1
ATOM 815 C CA . MET A 1 106 ? -40.469 6.117 44.276 1.00 79.69 106 MET A CA 1
ATOM 816 C C . MET A 1 106 ? -39.529 5.011 43.800 1.00 79.69 106 MET A C 1
ATOM 818 O O . MET A 1 106 ? -39.229 4.934 42.611 1.00 79.69 106 MET A O 1
ATOM 822 N N . LEU A 1 107 ? -39.083 4.151 44.711 1.00 70.88 107 LEU A N 1
ATOM 823 C CA . LEU A 1 107 ? -38.303 2.964 44.368 1.00 70.88 107 LEU A CA 1
ATOM 824 C C . LEU A 1 107 ? -39.224 1.928 43.700 1.00 70.88 107 LEU A C 1
ATOM 826 O O . LEU A 1 107 ? -40.228 1.529 44.290 1.00 70.88 107 LEU A O 1
ATOM 830 N N . THR A 1 108 ? -38.916 1.510 42.472 1.00 66.69 108 THR A N 1
ATOM 831 C CA . THR A 1 108 ? -39.752 0.587 41.684 1.00 66.69 108 THR A CA 1
ATOM 832 C C . THR A 1 108 ? -39.297 -0.863 41.746 1.00 66.69 108 THR A C 1
ATOM 834 O O . THR A 1 108 ? -40.134 -1.757 41.649 1.00 66.69 108 THR A O 1
ATOM 837 N N . THR A 1 109 ? -38.003 -1.116 41.943 1.00 60.91 109 THR A N 1
ATOM 838 C CA . THR A 1 109 ? -37.438 -2.462 42.129 1.00 60.91 109 THR A CA 1
ATOM 839 C C . THR A 1 109 ? -36.244 -2.421 43.090 1.00 60.91 109 THR A C 1
ATOM 841 O O . THR A 1 109 ? -35.487 -1.451 43.097 1.00 60.91 109 THR A O 1
ATOM 844 N N . GLY A 1 110 ? -36.097 -3.462 43.923 1.00 56.09 110 GLY A N 1
ATOM 845 C CA . GLY A 1 110 ? -34.974 -3.640 44.854 1.00 56.09 110 GLY A CA 1
ATOM 846 C C . GLY A 1 110 ? -35.334 -4.465 46.100 1.00 56.09 110 GLY A C 1
ATOM 847 O O . GLY A 1 110 ? -36.420 -4.307 46.654 1.00 56.09 110 GLY A O 1
ATOM 848 N N . ASN A 1 111 ? -34.432 -5.350 46.542 1.00 50.31 111 ASN A N 1
ATOM 849 C CA . ASN A 1 111 ? -34.468 -5.939 47.889 1.00 50.31 111 ASN A CA 1
ATOM 850 C C . ASN A 1 111 ? -33.785 -4.943 48.855 1.00 50.31 111 ASN A C 1
ATOM 852 O O . ASN A 1 111 ? -32.724 -4.439 48.491 1.00 50.31 111 ASN A O 1
ATOM 856 N N . PRO A 1 112 ? -34.341 -4.634 50.044 1.00 48.28 112 PRO A N 1
ATOM 857 C CA . PRO A 1 112 ? -33.711 -3.745 51.033 1.00 48.28 112 PRO A CA 1
ATOM 858 C C . PRO A 1 112 ? -32.323 -4.189 51.535 1.00 48.28 112 PRO A C 1
ATOM 860 O O . PRO A 1 112 ? -31.624 -3.391 52.153 1.00 48.28 112 PRO A O 1
ATOM 863 N N . GLU A 1 113 ? -31.906 -5.428 51.268 1.00 49.06 113 GLU A N 1
ATOM 864 C CA . GLU A 1 113 ? -30.535 -5.906 51.493 1.00 49.06 113 GLU A CA 1
ATOM 865 C C . GLU A 1 113 ? -29.713 -5.753 50.197 1.00 49.06 113 GLU A C 1
ATOM 867 O O . GLU A 1 113 ? -29.733 -6.616 49.315 1.00 49.06 113 GLU A O 1
ATOM 872 N N . ILE A 1 114 ? -29.032 -4.614 50.042 1.00 53.75 114 ILE A N 1
ATOM 873 C CA . ILE A 1 114 ? -28.375 -4.194 48.794 1.00 53.75 114 ILE A CA 1
ATOM 874 C C . ILE A 1 114 ? -26.943 -4.734 48.746 1.00 53.75 114 ILE A C 1
ATOM 876 O O . ILE A 1 114 ? -25.971 -4.040 49.018 1.00 53.75 114 ILE A O 1
ATOM 880 N N . GLY A 1 115 ? -26.795 -6.012 48.399 1.00 52.03 115 GLY A N 1
ATOM 881 C CA . GLY A 1 115 ? -25.483 -6.634 48.176 1.00 52.03 115 GLY A CA 1
ATOM 882 C C . GLY A 1 115 ? -24.868 -6.331 46.801 1.00 52.03 115 GLY A C 1
ATOM 883 O O . GLY A 1 115 ? -25.513 -5.751 45.919 1.00 52.03 115 GLY A O 1
ATOM 884 N N . LEU A 1 116 ? -23.629 -6.795 46.583 1.00 46.09 116 LEU A N 1
ATOM 885 C CA . LEU A 1 116 ? -23.001 -6.837 45.253 1.00 46.09 116 LEU A CA 1
ATOM 886 C C . LEU A 1 116 ? -23.947 -7.469 44.211 1.00 46.09 116 LEU A C 1
ATOM 888 O O . LEU A 1 116 ? -24.580 -8.489 44.477 1.00 46.09 116 LEU A O 1
ATOM 892 N N . TYR A 1 117 ? -24.005 -6.868 43.017 1.00 51.28 117 TYR A N 1
ATOM 893 C CA . TYR A 1 117 ? -24.864 -7.250 41.878 1.00 51.28 117 TYR A CA 1
ATOM 894 C C . TYR A 1 117 ? -26.371 -6.986 42.038 1.00 51.28 117 TYR A C 1
ATOM 896 O O . TYR A 1 117 ? -27.150 -7.339 41.150 1.00 51.28 117 TYR A O 1
ATOM 904 N N . SER A 1 118 ? -26.806 -6.339 43.123 1.00 55.12 118 SER A N 1
ATOM 905 C CA . SER A 1 118 ? -28.189 -5.872 43.242 1.00 55.12 118 SER A CA 1
ATOM 906 C C . SER A 1 118 ? -28.424 -4.602 42.412 1.00 55.12 118 SER A C 1
ATOM 908 O O . SER A 1 118 ? -27.557 -3.737 42.287 1.00 55.12 118 SER A O 1
ATOM 910 N N . ARG A 1 119 ? -29.611 -4.500 41.806 1.00 59.31 119 ARG A N 1
ATOM 911 C CA . ARG A 1 119 ? -30.046 -3.341 41.019 1.00 59.31 119 ARG A CA 1
ATOM 912 C C . ARG A 1 119 ? -31.284 -2.739 41.663 1.00 59.31 119 ARG A C 1
ATOM 914 O O . ARG A 1 119 ? -32.232 -3.467 41.960 1.00 59.31 119 ARG A O 1
ATOM 921 N N . ILE A 1 120 ? -31.272 -1.421 41.828 1.00 62.00 120 ILE A N 1
ATOM 922 C CA . ILE A 1 120 ? -32.440 -0.644 42.232 1.00 62.00 120 ILE A CA 1
ATOM 923 C C . ILE A 1 120 ? -32.867 0.296 41.107 1.00 62.00 120 ILE A C 1
ATOM 925 O O . ILE A 1 120 ? -32.040 0.740 40.310 1.00 62.00 120 ILE A O 1
ATOM 929 N N . GLU A 1 121 ? -34.153 0.610 41.046 1.00 68.19 121 GLU A N 1
ATOM 930 C CA . GLU A 1 121 ? -34.707 1.575 40.094 1.00 68.19 121 GLU A CA 1
ATOM 931 C C . GLU A 1 121 ? -35.578 2.598 40.819 1.00 68.19 121 GLU A C 1
ATOM 933 O O . GLU A 1 121 ? -36.341 2.238 41.713 1.00 68.19 121 GLU A O 1
ATOM 938 N N . TYR A 1 122 ? -35.511 3.859 40.391 1.00 70.38 122 TYR A N 1
ATOM 939 C CA . TYR A 1 122 ? -36.436 4.907 40.817 1.00 70.38 122 TYR A CA 1
ATOM 940 C C . TYR A 1 122 ? -37.340 5.322 39.658 1.00 70.38 122 TYR A C 1
ATOM 942 O O . TYR A 1 122 ? -36.877 5.483 38.531 1.00 70.38 122 TYR A O 1
ATOM 950 N N . ALA A 1 123 ? -38.610 5.587 39.952 1.00 72.12 123 ALA A N 1
ATOM 951 C CA . ALA A 1 123 ? -39.534 6.257 39.047 1.00 72.12 123 ALA A CA 1
ATOM 952 C C . ALA A 1 123 ? -39.974 7.600 39.625 1.00 72.12 123 ALA A C 1
ATOM 954 O O . ALA A 1 123 ? -40.280 7.708 40.811 1.00 72.12 123 ALA A O 1
ATOM 955 N N . CYS A 1 124 ? -40.051 8.627 38.782 1.00 77.50 124 CYS A N 1
ATOM 956 C CA . CYS A 1 124 ? -40.599 9.919 39.179 1.00 77.50 124 CYS A CA 1
ATOM 957 C C . CYS A 1 124 ? -42.099 9.808 39.481 1.00 77.50 124 CYS A C 1
ATOM 959 O O . CYS A 1 124 ? -42.856 9.170 38.746 1.00 77.50 124 CYS A O 1
ATOM 961 N N . LEU A 1 125 ? -42.540 10.477 40.545 1.00 79.06 125 LEU A N 1
ATOM 962 C CA . LEU A 1 125 ? -43.957 10.694 40.810 1.00 79.06 125 LEU A CA 1
ATOM 963 C C . LEU A 1 125 ? -44.543 11.644 39.755 1.00 79.06 125 LEU A C 1
ATOM 965 O O . LEU A 1 125 ? -43.839 12.459 39.156 1.00 79.06 125 LEU A O 1
ATOM 969 N N . SER A 1 126 ? -45.856 11.558 39.532 1.00 76.62 126 SER A N 1
ATOM 970 C CA . SER A 1 126 ? -46.545 12.393 38.541 1.00 76.62 126 SER A CA 1
ATOM 971 C C . SER A 1 126 ? -46.276 13.885 38.779 1.00 76.62 126 SER A C 1
ATOM 973 O O . SER A 1 126 ? -46.511 14.394 39.873 1.00 76.62 126 SER A O 1
ATOM 975 N N . GLY A 1 127 ? -45.813 14.588 37.741 1.00 73.94 127 GLY A N 1
ATOM 976 C CA . GLY A 1 127 ? -45.452 16.010 37.801 1.00 73.94 127 GLY A CA 1
ATOM 977 C C . GLY A 1 127 ? -43.972 16.294 38.083 1.00 73.94 127 GLY A C 1
ATOM 978 O O . GLY A 1 127 ? -43.567 17.452 38.017 1.00 73.94 127 GLY A O 1
ATOM 979 N N . TYR A 1 128 ? -43.159 15.266 38.342 1.00 72.00 128 TYR A N 1
ATOM 980 C CA . TYR A 1 128 ? -41.708 15.377 38.489 1.00 72.00 128 TYR A CA 1
ATOM 981 C C . TYR A 1 128 ? -41.001 14.884 37.224 1.00 72.00 128 TYR A C 1
ATOM 983 O O . TYR A 1 128 ? -41.470 13.967 36.552 1.00 72.00 128 TYR A O 1
ATOM 991 N N . THR A 1 129 ? -39.864 15.501 36.899 1.00 61.31 129 THR A N 1
ATOM 992 C CA . THR A 1 129 ? -39.033 15.134 35.743 1.00 61.31 129 THR A CA 1
ATOM 993 C C . THR A 1 129 ? -37.655 14.745 36.254 1.00 61.31 129 THR A C 1
ATOM 995 O O . THR A 1 129 ? -37.088 15.460 37.081 1.00 61.31 129 THR A O 1
ATOM 998 N N . LEU A 1 130 ? -37.123 13.615 35.792 1.00 60.03 130 LEU A N 1
ATOM 999 C CA . LEU A 1 130 ? -35.802 13.149 36.194 1.00 60.03 130 LEU A CA 1
ATOM 1000 C C . LEU A 1 130 ? -34.732 14.082 35.610 1.00 60.03 130 LEU A C 1
ATOM 1002 O O . LEU A 1 130 ? -34.618 14.209 34.393 1.00 60.03 130 LEU A O 1
ATOM 1006 N N . HIS A 1 131 ? -33.940 14.714 36.472 1.00 49.72 131 HIS A N 1
ATOM 1007 C CA . HIS A 1 131 ? -32.716 15.409 36.078 1.00 49.72 131 HIS A CA 1
ATOM 1008 C C . HIS A 1 131 ? -31.522 14.576 36.543 1.00 49.72 131 HIS A C 1
ATOM 1010 O O . HIS A 1 131 ? -31.239 14.509 37.736 1.00 49.72 131 HIS A O 1
ATOM 1016 N N . GLY A 1 132 ? -30.865 13.906 35.597 1.00 56.75 132 GLY A N 1
ATOM 1017 C CA . GLY A 1 132 ? -29.848 12.886 35.853 1.00 56.75 132 GLY A CA 1
ATOM 1018 C C . GLY A 1 132 ? -30.152 11.608 35.069 1.00 56.75 132 GLY A C 1
ATOM 1019 O O . GLY A 1 132 ? -30.999 11.610 34.177 1.00 56.75 132 GLY A O 1
ATOM 1020 N N . ILE A 1 133 ? -29.460 10.517 35.383 1.00 46.94 133 ILE A N 1
ATOM 1021 C CA . ILE A 1 133 ? -29.511 9.272 34.614 1.00 46.94 133 ILE A CA 1
ATOM 1022 C C . ILE A 1 133 ? -30.284 8.185 35.391 1.00 46.94 133 ILE A C 1
ATOM 1024 O O . ILE A 1 133 ? -29.974 7.909 36.545 1.00 46.94 133 ILE A O 1
ATOM 1028 N N . SER A 1 134 ? -31.276 7.546 34.749 1.00 46.59 134 SER A N 1
ATOM 1029 C CA . SER A 1 134 ? -32.085 6.440 35.315 1.00 46.59 134 SER A CA 1
ATOM 1030 C C . SER A 1 134 ? -31.438 5.051 35.174 1.00 46.59 134 SER A C 1
ATOM 1032 O O . SER A 1 134 ? -31.939 4.083 35.740 1.00 46.59 134 SER A O 1
ATOM 1034 N N . VAL A 1 135 ? -30.352 4.936 34.409 1.00 44.31 135 VAL A N 1
ATOM 1035 C CA . VAL A 1 135 ? -29.487 3.754 34.270 1.00 44.31 135 VAL A CA 1
ATOM 1036 C C . VAL A 1 135 ? -28.126 4.301 33.877 1.00 44.31 135 VAL A C 1
ATOM 1038 O O . VAL A 1 135 ? -28.051 4.859 32.788 1.00 44.31 135 VAL A O 1
ATOM 1041 N N . VAL A 1 136 ? -27.099 4.228 34.736 1.00 47.41 136 VAL A N 1
ATOM 1042 C CA . VAL A 1 136 ? -25.730 4.638 34.363 1.00 47.41 136 VAL A CA 1
ATOM 1043 C C . VAL A 1 136 ? -25.367 3.859 33.100 1.00 47.41 136 VAL A C 1
ATOM 1045 O O . VAL A 1 136 ? -25.111 2.660 33.156 1.00 47.41 136 VAL A O 1
ATOM 1048 N N . GLY A 1 137 ? -25.491 4.507 31.942 1.00 50.94 137 GLY A N 1
ATOM 1049 C CA . GLY A 1 137 ? -25.122 3.923 30.670 1.00 50.94 137 GLY A CA 1
ATOM 1050 C C . GLY A 1 137 ? -23.614 3.886 30.678 1.00 50.94 137 GLY A C 1
ATOM 1051 O O . GLY A 1 137 ? -22.993 4.944 30.632 1.00 50.94 137 GLY A O 1
ATOM 1052 N N . PHE A 1 138 ? -23.043 2.695 30.820 1.00 65.81 138 PHE A N 1
ATOM 1053 C CA . PHE A 1 138 ? -21.608 2.532 30.683 1.00 65.81 138 PHE A CA 1
ATOM 1054 C C . PHE A 1 138 ? -21.224 3.016 29.286 1.00 65.81 138 PHE A C 1
ATOM 1056 O O . PHE A 1 138 ? -21.821 2.601 28.291 1.00 65.81 138 PHE A O 1
ATOM 1063 N N . ASP A 1 139 ? -20.322 3.987 29.242 1.00 79.44 139 ASP A N 1
ATOM 1064 C CA . ASP A 1 139 ? -19.697 4.438 28.012 1.00 79.44 139 ASP A CA 1
ATOM 1065 C C . ASP A 1 139 ? -18.512 3.512 27.760 1.00 79.44 139 ASP A C 1
ATOM 1067 O O . ASP A 1 139 ? -17.584 3.463 28.567 1.00 79.44 139 ASP A O 1
ATOM 1071 N N . CYS A 1 140 ? -18.573 2.748 26.673 1.00 82.12 140 CYS A N 1
ATOM 1072 C CA . CYS A 1 140 ? -17.505 1.833 26.294 1.00 82.12 140 CYS A CA 1
ATOM 1073 C C . CYS A 1 140 ? -16.300 2.551 25.667 1.00 82.12 140 CYS A C 1
ATOM 1075 O O . CYS A 1 140 ? -15.310 1.907 25.322 1.00 82.12 140 CYS A O 1
ATOM 1077 N N . GLY A 1 141 ? -16.381 3.872 25.474 1.00 85.12 141 GLY A N 1
ATOM 1078 C CA . GLY A 1 141 ? -15.375 4.649 24.766 1.00 85.12 141 GLY A CA 1
ATOM 1079 C C . GLY A 1 141 ? -15.253 4.236 23.298 1.00 85.12 141 GLY A C 1
ATOM 1080 O O . GLY A 1 141 ? -16.146 3.612 22.715 1.00 85.12 141 GLY A O 1
ATOM 1081 N N . SER A 1 142 ? -14.134 4.600 22.676 1.00 89.88 142 SER A N 1
ATOM 1082 C CA . SER A 1 142 ? -13.857 4.213 21.293 1.00 89.88 142 SER A CA 1
ATOM 1083 C C . SER A 1 142 ? -13.751 2.685 21.163 1.00 89.88 142 SER A C 1
ATOM 1085 O O . SER A 1 142 ? -13.072 2.063 21.982 1.00 89.88 142 SER A O 1
ATOM 1087 N N . PRO A 1 143 ? -14.372 2.074 20.135 1.00 91.06 143 PRO A N 1
ATOM 1088 C CA . PRO A 1 143 ? -14.186 0.659 19.833 1.00 91.06 143 PRO A CA 1
ATOM 1089 C C . PRO A 1 143 ? -12.712 0.279 19.677 1.00 91.06 143 PRO A C 1
ATOM 1091 O O . PRO A 1 143 ? -11.877 1.103 19.296 1.00 91.06 143 PRO A O 1
ATOM 1094 N N . THR A 1 144 ? -12.395 -0.988 19.941 1.00 87.06 144 THR A N 1
ATOM 1095 C CA . THR A 1 144 ? -11.038 -1.517 19.777 1.00 87.06 144 THR A CA 1
ATOM 1096 C C . THR A 1 144 ? -10.566 -1.343 18.334 1.00 87.06 144 THR A C 1
ATOM 1098 O O . THR A 1 144 ? -11.300 -1.645 17.398 1.00 87.06 144 THR A O 1
ATOM 1101 N N . VAL A 1 145 ? -9.336 -0.874 18.141 1.00 84.62 145 VAL A N 1
ATOM 1102 C CA . VAL A 1 145 ? -8.746 -0.754 16.803 1.00 84.62 145 VAL A CA 1
ATOM 1103 C C . VAL A 1 145 ? -8.271 -2.134 16.349 1.00 84.62 145 VAL A C 1
ATOM 1105 O O . VAL A 1 145 ? -7.430 -2.743 17.011 1.00 84.62 145 VAL A O 1
ATOM 1108 N N . ILE A 1 146 ? -8.813 -2.620 15.233 1.00 84.12 146 ILE A N 1
ATOM 1109 C CA . ILE A 1 146 ? -8.371 -3.844 14.554 1.00 84.12 146 ILE A CA 1
ATOM 1110 C C . ILE A 1 146 ? -7.566 -3.417 13.321 1.00 84.12 146 ILE A C 1
ATOM 1112 O O . ILE A 1 146 ? -7.919 -2.452 12.646 1.00 84.12 146 ILE A O 1
ATOM 1116 N N . SER A 1 147 ? -6.447 -4.087 13.051 1.00 79.62 147 SER A N 1
ATOM 1117 C CA . SER A 1 147 ? -5.538 -3.705 11.964 1.00 79.62 147 SER A CA 1
ATOM 1118 C C . SER A 1 147 ? -6.226 -3.711 10.595 1.00 79.62 147 SER A C 1
ATOM 1120 O O . SER A 1 147 ? -6.909 -4.677 10.257 1.00 79.62 147 SER A O 1
ATOM 1122 N N . ASN A 1 148 ? -5.972 -2.669 9.794 1.00 79.44 148 ASN A N 1
ATOM 1123 C CA . ASN A 1 148 ? -6.515 -2.475 8.444 1.00 79.44 148 ASN A CA 1
ATOM 1124 C C . ASN A 1 148 ? -8.052 -2.389 8.399 1.00 79.44 148 ASN A C 1
ATOM 1126 O O . ASN A 1 148 ? -8.674 -2.763 7.399 1.00 79.44 148 ASN A O 1
ATOM 1130 N N . THR A 1 149 ? -8.672 -1.943 9.495 1.00 86.81 149 THR A N 1
ATOM 1131 C CA . THR A 1 149 ? -10.120 -1.742 9.584 1.00 86.81 149 THR A CA 1
ATOM 1132 C C . THR A 1 149 ? -10.446 -0.306 9.952 1.00 86.81 149 THR A C 1
ATOM 1134 O O . THR A 1 149 ? -9.807 0.305 10.807 1.00 86.81 149 THR A O 1
ATOM 1137 N N . GLU A 1 150 ? -11.517 0.199 9.363 1.00 89.81 150 GLU A N 1
ATOM 1138 C CA . GLU A 1 150 ? -12.202 1.395 9.816 1.00 89.81 150 GLU A CA 1
ATOM 1139 C C . GLU A 1 150 ? -13.380 0.994 10.693 1.00 89.81 150 GLU A C 1
ATOM 1141 O O . GLU A 1 150 ? -14.029 -0.032 10.471 1.00 89.81 150 GLU A O 1
ATOM 1146 N N . VAL A 1 151 ? -13.674 1.823 11.694 1.00 92.94 151 VAL A N 1
ATOM 1147 C CA . VAL A 1 151 ? -14.816 1.613 12.580 1.00 92.94 151 VAL A CA 1
ATOM 1148 C C . VAL A 1 151 ? -15.796 2.769 12.482 1.00 92.94 151 VAL A C 1
ATOM 1150 O O . VAL A 1 151 ? -15.438 3.941 12.613 1.00 92.94 151 VAL A O 1
ATOM 1153 N N . ARG A 1 152 ? -17.071 2.432 12.288 1.00 94.56 152 ARG A N 1
ATOM 1154 C CA . ARG A 1 152 ? -18.165 3.395 12.205 1.00 94.56 152 ARG A CA 1
ATOM 1155 C C . ARG A 1 152 ? -19.173 3.146 13.314 1.00 94.56 152 ARG A C 1
ATOM 1157 O O . ARG A 1 152 ? -19.751 2.068 13.416 1.00 94.56 152 ARG A O 1
ATOM 1164 N N . LEU A 1 153 ? -19.456 4.175 14.111 1.00 92.75 153 LEU A N 1
ATOM 1165 C CA . LEU A 1 153 ? -20.547 4.124 15.084 1.00 92.75 153 LEU A CA 1
ATOM 1166 C C . LEU A 1 153 ? -21.891 4.157 14.344 1.00 92.75 153 LEU A C 1
ATOM 1168 O O . LEU A 1 153 ? -22.225 5.151 13.697 1.00 92.75 153 LEU A O 1
ATOM 1172 N N . LEU A 1 154 ? -22.685 3.092 14.461 1.00 92.56 154 LEU A N 1
ATOM 1173 C CA . LEU A 1 154 ? -23.997 2.985 13.812 1.00 92.56 154 LEU A CA 1
ATOM 1174 C C . LEU A 1 154 ? -25.004 3.968 14.412 1.00 92.56 154 LEU A C 1
ATOM 1176 O O . LEU A 1 154 ? -25.818 4.553 13.700 1.00 92.56 154 LEU A O 1
ATOM 1180 N N . ASN A 1 155 ? -24.916 4.170 15.725 1.00 86.75 155 ASN A N 1
ATOM 1181 C CA . ASN A 1 155 ? -25.808 5.040 16.488 1.00 86.75 155 ASN A CA 1
ATOM 1182 C C . ASN A 1 155 ? -25.180 6.406 16.815 1.00 86.75 155 ASN A C 1
ATOM 1184 O O . ASN A 1 155 ? -25.809 7.207 17.503 1.00 86.75 155 ASN A O 1
ATOM 1188 N N . GLY A 1 156 ? -23.943 6.670 16.372 1.00 86.31 156 GLY A N 1
ATOM 1189 C CA . GLY A 1 156 ? -23.205 7.899 16.700 1.00 86.31 156 GLY A CA 1
ATOM 1190 C C . GLY A 1 156 ? -22.892 8.079 18.194 1.00 86.31 156 GLY A C 1
ATOM 1191 O O . GLY A 1 156 ? -22.614 9.193 18.628 1.00 86.31 156 GLY A O 1
ATOM 1192 N N . SER A 1 157 ? -22.970 7.007 18.985 1.00 84.88 157 SER A N 1
ATOM 1193 C CA . SER A 1 157 ? -22.740 6.990 20.432 1.00 84.88 157 SER A CA 1
ATOM 1194 C C . SER A 1 157 ? -21.909 5.764 20.814 1.00 84.88 157 SER A C 1
ATOM 1196 O O . SER A 1 157 ? -21.845 4.795 20.060 1.00 84.88 157 SER A O 1
ATOM 1198 N N . THR A 1 158 ? -21.280 5.823 21.982 1.00 85.88 158 THR A N 1
ATOM 1199 C CA . THR A 1 158 ? -20.452 4.771 22.595 1.00 85.88 158 THR A CA 1
ATOM 1200 C C . THR A 1 158 ? -21.070 4.241 23.896 1.00 85.88 158 THR A C 1
ATOM 1202 O O . THR A 1 158 ? -20.451 3.479 24.627 1.00 85.88 158 THR A O 1
ATOM 1205 N N . THR A 1 159 ? -22.311 4.635 24.197 1.00 83.75 159 THR A N 1
ATOM 1206 C CA . THR A 1 159 ? -23.023 4.257 25.430 1.00 83.75 159 THR A CA 1
ATOM 1207 C C . THR A 1 159 ? -23.654 2.868 25.337 1.00 83.75 159 THR A C 1
ATOM 1209 O O . THR A 1 159 ? -23.846 2.355 24.239 1.00 83.75 159 THR A O 1
ATOM 1212 N N . TYR A 1 160 ? -24.013 2.268 26.476 1.00 81.62 160 TYR A N 1
ATOM 1213 C CA . TYR A 1 160 ? -24.667 0.956 26.571 1.00 81.62 160 TYR A CA 1
ATOM 1214 C C . TYR A 1 160 ? -25.692 0.687 25.451 1.00 81.62 160 TYR A C 1
ATOM 1216 O O . TYR A 1 160 ? -26.618 1.474 25.240 1.00 81.62 160 TYR A O 1
ATOM 1224 N N . ARG A 1 161 ? -25.538 -0.456 24.768 1.00 84.62 161 ARG A N 1
ATOM 1225 C CA . ARG A 1 161 ? -26.281 -0.901 23.568 1.00 84.62 161 ARG A CA 1
ATOM 1226 C C . ARG A 1 161 ? -26.045 -0.109 22.284 1.00 84.62 161 ARG A C 1
ATOM 1228 O O . ARG A 1 161 ? -26.697 -0.381 21.277 1.00 84.62 161 ARG A O 1
ATOM 1235 N N . SER A 1 162 ? -25.137 0.860 22.285 1.00 90.12 162 SER A N 1
ATOM 1236 C CA . SER A 1 162 ? -24.662 1.446 21.033 1.00 90.12 162 SER A CA 1
ATOM 1237 C C . SER A 1 162 ? -23.915 0.392 20.235 1.00 90.12 162 SER A C 1
ATOM 1239 O O . SER A 1 162 ? -23.262 -0.482 20.809 1.00 90.12 162 SER A O 1
ATOM 1241 N N . GLN A 1 163 ? -24.012 0.487 18.914 1.00 96.06 163 GLN A N 1
ATOM 1242 C CA . GLN A 1 163 ? -23.361 -0.437 18.001 1.00 96.06 163 GLN A CA 1
ATOM 1243 C C . GLN A 1 163 ? -22.292 0.271 17.173 1.00 96.06 163 GLN A C 1
ATOM 1245 O O . GLN A 1 163 ? -22.456 1.430 16.772 1.00 96.06 163 GLN A O 1
ATOM 1250 N N . ALA A 1 164 ? -21.215 -0.452 16.897 1.00 95.69 164 ALA A N 1
ATOM 1251 C CA . ALA A 1 164 ? -20.171 -0.060 15.967 1.00 95.69 164 ALA A CA 1
ATOM 1252 C C . ALA A 1 164 ? -19.974 -1.169 14.934 1.00 95.69 164 ALA A C 1
ATOM 1254 O O . ALA A 1 164 ? -20.144 -2.345 15.246 1.00 95.69 164 ALA A O 1
ATOM 1255 N N . GLU A 1 165 ? -19.644 -0.788 13.709 1.00 96.56 165 GLU A N 1
ATOM 1256 C CA . GLU A 1 165 ? -19.422 -1.700 12.593 1.00 96.56 165 GLU A CA 1
ATOM 1257 C C . GLU A 1 165 ? -18.004 -1.518 12.060 1.00 96.56 165 GLU A C 1
ATOM 1259 O O . GLU A 1 165 ? -17.579 -0.386 11.811 1.00 96.56 165 GLU A O 1
ATOM 1264 N N . TYR A 1 166 ? -17.295 -2.632 11.900 1.00 95.44 166 TYR A N 1
ATOM 1265 C CA . TYR A 1 166 ? -15.993 -2.689 11.253 1.00 95.44 166 TYR A CA 1
ATOM 1266 C C . TYR A 1 166 ? -16.143 -2.915 9.749 1.00 95.44 166 TYR A C 1
ATOM 1268 O O . TYR A 1 166 ? -16.909 -3.769 9.302 1.00 95.44 166 TYR A O 1
ATOM 1276 N N . SER A 1 167 ? -15.343 -2.195 8.976 1.00 91.56 167 SER A N 1
ATOM 1277 C CA . SER A 1 167 ? -15.124 -2.417 7.548 1.00 91.56 167 SER A CA 1
ATOM 1278 C C . SER A 1 167 ? -13.630 -2.391 7.263 1.00 91.56 167 SER A C 1
ATOM 1280 O O . SER A 1 167 ? -12.872 -1.823 8.040 1.00 91.56 167 SER A O 1
ATOM 1282 N N . CYS A 1 168 ? -13.176 -2.995 6.167 1.00 88.56 168 CYS A N 1
ATOM 1283 C CA . CYS A 1 168 ? -11.776 -2.832 5.777 1.00 88.56 168 CYS A CA 1
ATOM 1284 C C . CYS A 1 168 ? -11.505 -1.392 5.343 1.00 88.56 168 CYS A C 1
ATOM 1286 O O . CYS A 1 168 ? -12.371 -0.781 4.718 1.00 88.56 168 CYS A O 1
ATOM 1288 N N . GLU A 1 169 ? -10.323 -0.878 5.687 1.00 83.12 169 GLU A N 1
ATOM 1289 C CA . GLU A 1 169 ? -9.855 0.441 5.243 1.00 83.12 169 GLU A CA 1
ATOM 1290 C C . GLU A 1 169 ? -9.943 0.550 3.717 1.00 83.12 169 GLU A C 1
ATOM 1292 O O . GLU A 1 169 ? -9.502 -0.353 2.992 1.00 83.12 169 GLU A O 1
ATOM 1297 N N . GLU A 1 170 ? -10.515 1.649 3.214 1.00 69.12 170 GLU A N 1
ATOM 1298 C CA . GLU A 1 170 ? -10.505 1.904 1.775 1.00 69.12 170 GLU A CA 1
ATOM 1299 C C . GLU A 1 170 ? -9.059 2.136 1.325 1.00 69.12 170 GLU A C 1
ATOM 1301 O O . GLU A 1 170 ? -8.383 3.071 1.745 1.00 69.12 170 GLU A O 1
ATOM 1306 N N . GLY A 1 171 ? -8.570 1.242 0.466 1.00 54.84 171 GLY A N 1
ATOM 1307 C CA . GLY A 1 171 ? -7.185 1.236 0.012 1.00 54.84 171 GLY A CA 1
ATOM 1308 C C . GLY A 1 171 ? -6.287 0.247 0.757 1.00 54.84 171 GLY A C 1
ATOM 1309 O O . GLY A 1 171 ? -5.334 -0.204 0.151 1.00 54.84 171 GLY A O 1
ATOM 1310 N N . GLY A 1 172 ? -6.579 -0.194 1.981 1.00 56.16 172 GLY A N 1
ATOM 1311 C CA . GLY A 1 172 ? -5.813 -1.259 2.656 1.00 56.16 172 GLY A CA 1
ATOM 1312 C C . GLY A 1 172 ? -4.270 -1.142 2.626 1.00 56.16 172 GLY A C 1
ATOM 1313 O O . GLY A 1 172 ? -3.686 -0.100 2.324 1.00 56.16 172 GLY A O 1
ATOM 1314 N N . ILE A 1 173 ? -3.572 -2.255 2.890 1.00 53.09 173 ILE A N 1
ATOM 1315 C CA . ILE A 1 173 ? -2.136 -2.371 2.581 1.00 53.09 173 ILE A CA 1
ATOM 1316 C C . ILE A 1 173 ? -2.014 -2.463 1.050 1.00 53.09 173 ILE A C 1
ATOM 1318 O O . ILE A 1 173 ? -2.535 -3.397 0.441 1.00 53.09 173 ILE A O 1
ATOM 1322 N N . CYS A 1 174 ? -1.330 -1.492 0.436 1.00 59.50 174 CYS A N 1
ATOM 1323 C CA . CYS A 1 174 ? -1.053 -1.396 -1.006 1.00 59.50 174 CYS A CA 1
ATOM 1324 C C . CYS A 1 174 ? -2.170 -0.922 -1.966 1.00 59.50 174 CYS A C 1
ATOM 1326 O O . CYS A 1 174 ? -2.038 -1.092 -3.172 1.00 59.50 174 CYS A O 1
ATOM 1328 N N . GLY A 1 175 ? -3.274 -0.325 -1.535 1.00 54.06 175 GLY A N 1
ATOM 1329 C CA . GLY A 1 175 ? -4.395 -0.023 -2.453 1.00 54.06 175 GLY A CA 1
ATOM 1330 C C . GLY A 1 175 ? -5.285 -1.242 -2.743 1.00 54.06 175 GLY A C 1
ATOM 1331 O O . GLY A 1 175 ? -6.131 -1.190 -3.638 1.00 54.06 175 GLY A O 1
ATOM 1332 N N . ALA A 1 176 ? -5.070 -2.358 -2.041 1.00 57.22 176 ALA A N 1
ATOM 1333 C CA . ALA A 1 176 ? -5.764 -3.609 -2.284 1.00 57.22 176 ALA A CA 1
ATOM 1334 C C . ALA A 1 176 ? -7.215 -3.570 -1.826 1.00 57.22 176 ALA A C 1
ATOM 1336 O O . ALA A 1 176 ? -7.531 -3.135 -0.720 1.00 57.22 176 ALA A O 1
ATOM 1337 N N . LYS A 1 177 ? -8.101 -4.122 -2.662 1.00 68.19 177 LYS A N 1
ATOM 1338 C CA . LYS A 1 177 ? -9.449 -4.461 -2.223 1.00 68.19 177 LYS A CA 1
ATOM 1339 C C . LYS A 1 177 ? -9.332 -5.574 -1.188 1.00 68.19 177 LYS A C 1
ATOM 1341 O O . LYS A 1 177 ? -8.969 -6.707 -1.507 1.00 68.19 177 LYS A O 1
ATOM 1346 N N . MET A 1 178 ? -9.598 -5.214 0.057 1.00 74.12 178 MET A N 1
ATOM 1347 C CA . MET A 1 178 ? -9.606 -6.151 1.165 1.00 74.12 178 MET A CA 1
ATOM 1348 C C . MET A 1 178 ? -11.027 -6.668 1.378 1.00 74.12 178 MET A C 1
ATOM 1350 O O . MET A 1 178 ? -11.999 -5.913 1.310 1.00 74.12 178 MET A O 1
ATOM 1354 N N . THR A 1 179 ? -11.152 -7.962 1.636 1.00 83.19 179 THR A N 1
ATOM 1355 C CA . THR A 1 179 ? -12.404 -8.575 2.068 1.00 83.19 179 THR A CA 1
ATOM 1356 C C . THR A 1 179 ? -12.365 -8.770 3.573 1.00 83.19 179 THR A C 1
ATOM 1358 O O . THR A 1 179 ? -11.390 -9.289 4.120 1.00 83.19 179 THR A O 1
ATOM 1361 N N . LEU A 1 180 ? -13.458 -8.400 4.234 1.00 87.69 180 LEU A N 1
ATOM 1362 C CA . LEU A 1 180 ? -13.651 -8.675 5.648 1.00 87.69 180 LEU A CA 1
ATOM 1363 C C . LEU A 1 180 ? -14.009 -10.155 5.842 1.00 87.69 180 LEU A C 1
ATOM 1365 O O . LEU A 1 180 ? -15.052 -10.623 5.381 1.00 87.69 180 LEU A O 1
ATOM 1369 N N . VAL A 1 181 ? -13.144 -10.893 6.528 1.00 90.38 181 VAL A N 1
ATOM 1370 C CA . VAL A 1 181 ? -13.388 -12.263 6.992 1.00 90.38 181 VAL A CA 1
ATOM 1371 C C . VAL A 1 181 ? -14.160 -12.209 8.307 1.00 90.38 181 VAL A C 1
ATOM 1373 O O . VAL A 1 181 ? -13.969 -11.294 9.107 1.00 90.38 181 VAL A O 1
ATOM 1376 N N . ASN A 1 182 ? -15.032 -13.196 8.535 1.00 89.69 182 ASN A N 1
ATOM 1377 C CA . ASN A 1 182 ? -15.938 -13.251 9.690 1.00 89.69 182 ASN A CA 1
ATOM 1378 C C . ASN A 1 182 ? -16.869 -12.029 9.758 1.00 89.69 182 ASN A C 1
ATOM 1380 O O . ASN A 1 182 ? -17.095 -11.456 10.821 1.00 89.69 182 ASN A O 1
ATOM 1384 N N . SER A 1 183 ? -17.410 -11.608 8.609 1.00 89.69 183 SER A N 1
ATOM 1385 C CA . SER A 1 183 ? -18.264 -10.417 8.494 1.00 89.69 183 SER A CA 1
ATOM 1386 C C . SER A 1 183 ? -19.514 -10.458 9.384 1.00 89.69 183 SER A C 1
ATOM 1388 O O . SER A 1 183 ? -20.095 -9.424 9.690 1.00 89.69 183 SER A O 1
ATOM 1390 N N . ASP A 1 184 ? -19.939 -11.644 9.815 1.00 91.88 184 ASP A N 1
ATOM 1391 C CA . ASP A 1 184 ? -21.003 -11.848 10.800 1.00 91.88 184 ASP A CA 1
ATOM 1392 C C . ASP A 1 184 ? -20.647 -11.329 12.208 1.00 91.88 184 ASP A C 1
ATOM 1394 O O . ASP A 1 184 ? -21.545 -11.091 13.013 1.00 91.88 184 ASP A O 1
ATOM 1398 N N . GLN A 1 185 ? -19.363 -11.091 12.486 1.00 92.81 185 GLN A N 1
ATOM 1399 C CA . GLN A 1 185 ? -18.841 -10.501 13.725 1.00 92.81 185 GLN A CA 1
ATOM 1400 C C . GLN A 1 185 ? -18.351 -9.053 13.556 1.00 92.81 185 GLN A C 1
ATOM 1402 O O . GLN A 1 185 ? -17.675 -8.514 14.438 1.00 92.81 185 GLN A O 1
ATOM 1407 N N . ALA A 1 186 ? -18.672 -8.416 12.426 1.00 94.38 186 ALA A N 1
ATOM 1408 C CA . ALA A 1 186 ? -18.283 -7.038 12.134 1.00 94.38 186 ALA A CA 1
ATOM 1409 C C . ALA A 1 186 ? -19.013 -6.005 12.998 1.00 94.38 186 ALA A C 1
ATOM 1411 O O . ALA A 1 186 ? -18.525 -4.890 13.153 1.00 94.38 186 ALA A O 1
ATOM 1412 N N . VAL A 1 187 ? -20.166 -6.365 13.566 1.00 96.12 187 VAL A N 1
ATOM 1413 C CA . VAL A 1 187 ? -20.945 -5.482 14.436 1.00 96.12 187 VAL A CA 1
ATOM 1414 C C . VAL A 1 187 ? -20.678 -5.835 15.892 1.00 96.12 187 VAL A C 1
ATOM 1416 O O . VAL A 1 187 ? -20.944 -6.957 16.324 1.00 96.12 187 VAL A O 1
ATOM 1419 N N . VAL A 1 188 ? -20.193 -4.857 16.651 1.00 94.62 188 VAL A N 1
ATOM 1420 C CA . VAL A 1 188 ? -19.980 -4.960 18.096 1.00 94.62 188 VAL A CA 1
ATOM 1421 C C . VAL A 1 188 ? -20.960 -4.072 18.851 1.00 94.62 188 VAL A C 1
ATOM 1423 O O . VAL A 1 188 ? -21.364 -3.016 18.366 1.00 94.62 188 VAL A O 1
ATOM 1426 N N . GLU A 1 189 ? -21.349 -4.499 20.050 1.00 94.25 189 GLU A N 1
ATOM 1427 C CA . GLU A 1 189 ? -22.289 -3.789 20.919 1.00 94.25 189 GLU A CA 1
ATOM 1428 C C . GLU A 1 189 ? -21.617 -3.411 22.241 1.00 94.25 189 GLU A C 1
ATOM 1430 O O . GLU A 1 189 ? -20.905 -4.222 22.834 1.00 94.25 189 GLU A O 1
ATOM 1435 N N . CYS A 1 190 ? -21.862 -2.189 22.714 1.00 86.44 190 CYS A N 1
ATOM 1436 C CA . CYS A 1 190 ? -21.407 -1.739 24.024 1.00 86.44 190 CYS A CA 1
ATOM 1437 C C . CYS A 1 190 ? -22.193 -2.446 25.140 1.00 86.44 190 CYS A C 1
ATOM 1439 O O . CYS A 1 190 ? -23.413 -2.285 25.266 1.00 86.44 190 CYS A O 1
ATOM 1441 N N . GLN A 1 191 ? -21.497 -3.241 25.948 1.00 83.44 191 GLN A N 1
ATOM 1442 C CA . GLN A 1 191 ? -22.090 -4.123 26.944 1.00 83.44 191 GLN A CA 1
ATOM 1443 C C . GLN A 1 191 ? -22.243 -3.438 28.312 1.00 83.44 191 GLN A C 1
ATOM 1445 O O . GLN A 1 191 ? -21.821 -2.306 28.545 1.00 83.44 191 GLN A O 1
ATOM 1450 N N . ALA A 1 192 ? -22.935 -4.116 29.232 1.00 74.69 192 ALA A N 1
ATOM 1451 C CA . ALA A 1 192 ? -23.257 -3.577 30.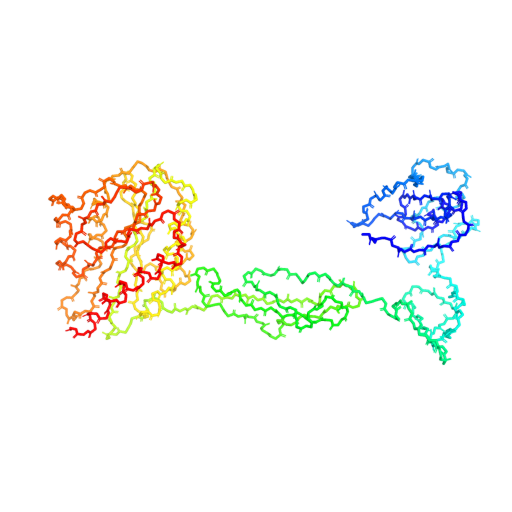557 1.00 74.69 192 ALA A CA 1
ATOM 1452 C C . ALA A 1 192 ? -22.048 -3.511 31.511 1.00 74.69 192 ALA A C 1
ATOM 1454 O O . ALA A 1 192 ? -22.195 -3.048 32.637 1.00 74.69 192 ALA A O 1
ATOM 1455 N N . ASP A 1 193 ? -20.888 -4.001 31.083 1.00 73.12 193 ASP A N 1
ATOM 1456 C CA . ASP A 1 193 ? -19.605 -3.927 31.784 1.00 73.12 193 ASP A CA 1
ATOM 1457 C C . ASP A 1 193 ? -18.729 -2.759 31.295 1.00 73.12 193 ASP A C 1
ATOM 1459 O O . ASP A 1 193 ? -17.629 -2.572 31.809 1.00 73.12 193 ASP A O 1
ATOM 1463 N N . GLY A 1 194 ? -19.213 -1.962 30.333 1.00 75.25 194 GLY A N 1
ATOM 1464 C CA . GLY A 1 194 ? -18.442 -0.874 29.734 1.00 75.25 194 GLY A CA 1
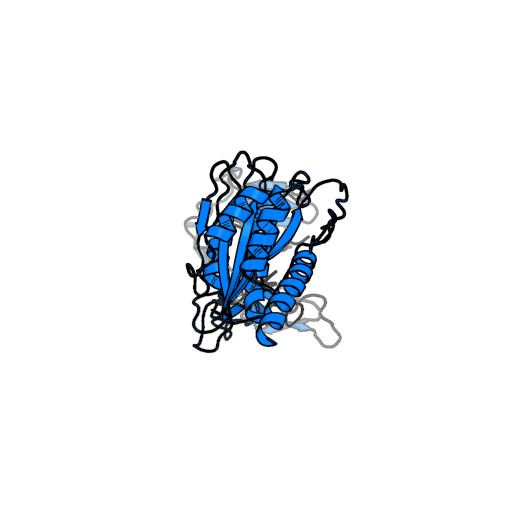ATOM 1465 C C . GLY A 1 194 ? -17.401 -1.341 28.721 1.00 75.25 194 GLY A C 1
ATOM 1466 O O . GLY A 1 194 ? -16.498 -0.577 28.395 1.00 75.25 194 GLY A O 1
ATOM 1467 N N . LEU A 1 195 ? -17.517 -2.568 28.209 1.00 82.31 195 LEU A N 1
ATOM 1468 C CA . LEU A 1 195 ? -16.676 -3.082 27.136 1.00 82.31 195 LEU A CA 1
ATOM 1469 C C . LEU A 1 195 ? -17.498 -3.315 25.866 1.00 82.31 195 LEU A C 1
ATOM 1471 O O . LEU A 1 195 ? -18.682 -3.653 25.900 1.00 82.31 195 LEU A O 1
ATOM 1475 N N . TRP A 1 196 ? -16.856 -3.141 24.714 1.00 89.88 196 TRP A N 1
ATOM 1476 C CA . TRP A 1 196 ? -17.415 -3.598 23.447 1.00 89.88 196 TRP A CA 1
ATOM 1477 C C . TRP A 1 196 ? -17.376 -5.126 23.395 1.00 89.88 196 TRP A C 1
ATOM 1479 O O . TRP A 1 196 ? -16.378 -5.738 23.783 1.00 89.88 196 TRP A O 1
ATOM 1489 N N . SER A 1 197 ? -18.439 -5.753 22.886 1.00 91.94 197 SER A N 1
ATOM 1490 C CA . SER A 1 197 ? -18.432 -7.192 22.616 1.00 91.94 197 SER A CA 1
ATOM 1491 C C . SER A 1 197 ? -17.248 -7.563 21.719 1.00 91.94 197 SER A C 1
ATOM 1493 O O . SER A 1 197 ? -16.932 -6.839 20.777 1.00 91.94 197 SER A O 1
ATOM 1495 N N . SER A 1 198 ? -16.618 -8.707 21.971 1.00 88.38 198 SER A N 1
ATOM 1496 C CA . SER A 1 198 ? -15.461 -9.168 21.201 1.00 88.38 198 SER A CA 1
ATOM 1497 C C . SER A 1 198 ? -15.760 -9.298 19.704 1.00 88.38 198 SER A C 1
ATOM 1499 O O . SER A 1 198 ? -16.806 -9.836 19.337 1.00 88.38 198 SER A O 1
ATOM 1501 N N . SER A 1 199 ? -14.799 -8.921 18.861 1.00 91.00 199 SER A N 1
ATOM 1502 C CA . SER A 1 199 ? -14.796 -9.223 17.428 1.00 91.00 199 SER A CA 1
ATOM 1503 C C . SER A 1 199 ? -13.553 -10.038 17.054 1.00 91.00 199 SER A C 1
ATOM 1505 O O . SER A 1 199 ? -12.508 -9.898 17.691 1.00 91.00 199 SER A O 1
ATOM 1507 N N . SER A 1 200 ? -13.670 -10.901 16.041 1.00 90.50 200 SER A N 1
ATOM 1508 C CA . SER A 1 200 ? -12.539 -11.626 15.438 1.00 90.50 200 SER A CA 1
ATOM 1509 C C . SER A 1 200 ? -12.463 -11.425 13.923 1.00 90.50 200 SER A C 1
ATOM 1511 O O . SER A 1 200 ? -12.036 -12.309 13.178 1.00 90.50 200 SER A O 1
ATOM 1513 N N . VAL A 1 201 ? -12.923 -10.260 13.458 1.00 91.44 201 VAL A N 1
ATOM 1514 C CA . VAL A 1 201 ? -12.793 -9.885 12.050 1.00 91.44 201 VAL A CA 1
ATOM 1515 C C . VAL A 1 201 ? -11.335 -9.708 11.655 1.00 91.44 201 VAL A C 1
ATOM 1517 O O . VAL A 1 201 ? -10.498 -9.277 12.448 1.00 91.44 201 VAL A O 1
ATOM 1520 N N . GLU A 1 202 ? -11.057 -10.017 10.397 1.00 88.44 202 GLU A N 1
ATOM 1521 C CA . GLU A 1 202 ? -9.755 -9.822 9.776 1.00 88.44 202 GLU A CA 1
ATOM 1522 C C . GLU A 1 202 ? -9.966 -9.321 8.349 1.00 88.44 202 GLU A C 1
ATOM 1524 O O . GLU A 1 202 ? -10.831 -9.821 7.632 1.00 88.44 202 GLU A O 1
ATOM 1529 N N . CYS A 1 203 ? -9.182 -8.334 7.928 1.00 83.25 203 CYS A N 1
ATOM 1530 C CA . CYS A 1 203 ? -9.166 -7.890 6.543 1.00 83.25 203 CYS A CA 1
ATOM 1531 C C . CYS A 1 203 ? -8.071 -8.632 5.789 1.00 83.25 203 CYS A C 1
ATOM 1533 O O . CYS A 1 203 ? -6.888 -8.471 6.090 1.00 83.25 203 CYS A O 1
ATOM 1535 N N . ILE A 1 204 ? -8.470 -9.421 4.793 1.00 77.50 204 ILE A N 1
ATOM 1536 C CA . ILE A 1 204 ? -7.543 -10.134 3.911 1.00 77.50 204 ILE A CA 1
ATOM 1537 C C . ILE A 1 204 ? -7.557 -9.505 2.526 1.00 77.50 204 ILE A C 1
ATOM 1539 O O . ILE A 1 204 ? -8.597 -9.063 2.042 1.00 77.50 204 ILE A O 1
ATOM 1543 N N . ILE A 1 205 ? -6.401 -9.475 1.875 1.00 71.75 205 ILE A N 1
ATOM 1544 C CA . ILE A 1 205 ? -6.290 -9.020 0.490 1.00 71.75 205 ILE A CA 1
ATOM 1545 C C . ILE A 1 205 ? -6.974 -10.052 -0.417 1.00 71.75 205 ILE A C 1
ATOM 1547 O O . ILE A 1 205 ? -6.690 -11.248 -0.318 1.00 71.75 205 ILE A O 1
ATOM 1551 N N . GLU A 1 206 ? -7.865 -9.606 -1.311 1.00 66.69 206 GLU A N 1
ATOM 1552 C CA . GLU A 1 206 ? -8.337 -10.469 -2.397 1.00 66.69 206 GLU A CA 1
ATOM 1553 C C . GLU A 1 206 ? -7.119 -10.846 -3.254 1.00 66.69 206 GLU A C 1
ATOM 1555 O O . GLU A 1 206 ? -6.461 -9.977 -3.827 1.00 66.69 206 GLU A O 1
ATOM 1560 N N . ASN A 1 207 ? -6.786 -12.140 -3.326 1.00 60.62 207 ASN A N 1
ATOM 1561 C CA . ASN A 1 207 ? -5.750 -12.640 -4.229 1.00 60.62 207 ASN A CA 1
ATOM 1562 C C . ASN A 1 207 ? -6.228 -12.456 -5.670 1.00 60.62 207 ASN A C 1
ATOM 1564 O O . ASN A 1 207 ? -6.833 -13.353 -6.255 1.00 60.62 207 ASN A O 1
ATOM 1568 N N . VAL A 1 208 ? -5.982 -11.279 -6.232 1.00 64.31 208 VAL A N 1
ATOM 1569 C CA . VAL A 1 208 ? -6.187 -11.044 -7.653 1.00 64.31 208 VAL A CA 1
ATOM 1570 C C . VAL A 1 208 ? -5.000 -11.671 -8.385 1.00 64.31 208 VAL A C 1
ATOM 1572 O O . VAL A 1 208 ? -3.837 -11.440 -8.040 1.00 64.31 208 VAL A O 1
ATOM 1575 N N . GLY A 1 209 ? -5.300 -12.547 -9.343 1.00 63.72 209 GLY A N 1
ATOM 1576 C CA . GLY A 1 209 ? -4.290 -13.217 -10.149 1.00 63.72 209 GLY A CA 1
ATOM 1577 C C . GLY A 1 209 ? -3.507 -12.190 -10.957 1.00 63.72 209 GLY A C 1
ATOM 1578 O O . GLY A 1 209 ? -4.064 -11.535 -11.837 1.00 63.72 209 GLY A O 1
ATOM 1579 N N . MET A 1 210 ? -2.219 -12.042 -10.654 1.00 71.00 210 MET A N 1
ATOM 1580 C CA . MET A 1 210 ? -1.292 -11.237 -11.440 1.00 71.00 210 MET A CA 1
ATOM 1581 C C . MET A 1 210 ? -0.319 -12.194 -12.113 1.00 71.00 210 MET A C 1
ATOM 1583 O O . MET A 1 210 ? 0.482 -12.825 -11.444 1.00 71.00 210 MET A O 1
ATOM 1587 N N . GLY A 1 211 ? -0.425 -12.355 -13.426 1.00 65.56 211 GLY A N 1
ATOM 1588 C CA . GLY A 1 211 ? 0.269 -13.426 -14.147 1.00 65.56 211 GLY A CA 1
ATOM 1589 C C . GLY A 1 211 ? -0.622 -14.639 -14.424 1.00 65.56 211 GLY A C 1
ATOM 1590 O O . GLY A 1 211 ? -0.130 -15.669 -14.887 1.00 65.56 211 GLY A O 1
ATOM 1591 N N . GLU A 1 212 ? -1.938 -14.519 -14.214 1.00 73.50 212 GLU A N 1
ATOM 1592 C CA . GLU A 1 212 ? -2.921 -15.447 -14.778 1.00 73.50 212 GLU A CA 1
ATOM 1593 C C . GLU A 1 212 ? -3.078 -15.162 -16.274 1.00 73.50 212 GLU A C 1
ATOM 1595 O O . GLU A 1 212 ? -3.950 -14.416 -16.732 1.00 73.50 212 GLU A O 1
ATOM 1600 N N . CYS A 1 213 ? -2.158 -15.741 -17.038 1.00 76.31 213 CYS A N 1
ATOM 1601 C CA . CYS A 1 213 ? -2.103 -15.630 -18.482 1.00 76.31 213 CYS A CA 1
ATOM 1602 C C . CYS A 1 213 ? -2.802 -16.823 -19.139 1.00 76.31 213 CYS A C 1
ATOM 1604 O O . CYS A 1 213 ? -2.534 -17.983 -18.825 1.00 76.31 213 CYS A O 1
ATOM 1606 N N . THR A 1 214 ? -3.683 -16.531 -20.088 1.00 75.25 214 THR A N 1
ATOM 1607 C CA . THR A 1 214 ? -4.216 -17.510 -21.040 1.00 75.25 214 THR A CA 1
ATOM 1608 C C . THR A 1 214 ? -3.386 -17.480 -22.323 1.00 75.25 214 THR A C 1
ATOM 1610 O O . THR A 1 214 ? -2.610 -16.550 -22.533 1.00 75.25 214 THR A O 1
ATOM 1613 N N . ASN A 1 215 ? -3.569 -18.463 -23.207 1.00 71.56 215 ASN A N 1
ATOM 1614 C CA . ASN A 1 215 ? -2.852 -18.507 -24.488 1.00 71.56 215 ASN A CA 1
ATOM 1615 C C . ASN A 1 215 ? -3.094 -17.261 -25.364 1.00 71.56 215 ASN A C 1
ATOM 1617 O O . ASN A 1 215 ? -2.234 -16.920 -26.163 1.00 71.56 215 ASN A O 1
ATOM 1621 N N . ASP A 1 216 ? -4.222 -16.567 -25.180 1.00 72.81 216 ASP A N 1
ATOM 1622 C CA . ASP A 1 216 ? -4.570 -15.354 -25.930 1.00 72.81 216 ASP A CA 1
ATOM 1623 C C . ASP A 1 216 ? -4.216 -14.054 -25.175 1.00 72.81 216 ASP A C 1
ATOM 1625 O O . ASP A 1 216 ? -4.473 -12.952 -25.671 1.00 72.81 216 ASP A O 1
ATOM 1629 N N . SER A 1 217 ? -3.669 -14.141 -23.958 1.00 76.19 217 SER A N 1
ATOM 1630 C CA . SER A 1 217 ? -3.413 -12.966 -23.121 1.00 76.19 217 SER A CA 1
ATOM 1631 C C . SER A 1 217 ? -2.262 -12.114 -23.660 1.00 76.19 217 SER A C 1
ATOM 1633 O O . SER A 1 217 ? -1.201 -12.625 -24.007 1.00 76.19 217 SER A O 1
ATOM 1635 N N . VAL A 1 218 ? -2.450 -10.789 -23.655 1.00 79.44 218 VAL A N 1
ATOM 1636 C CA . VAL A 1 218 ? -1.334 -9.840 -23.770 1.00 79.44 218 VAL A CA 1
ATOM 1637 C C . VAL A 1 218 ? -0.613 -9.781 -22.432 1.00 79.44 218 VAL A C 1
ATOM 1639 O O . VAL A 1 218 ? -1.236 -9.448 -21.419 1.00 79.44 218 VAL A O 1
ATOM 1642 N N . VAL A 1 219 ? 0.681 -10.100 -22.442 1.00 85.75 219 VAL A N 1
ATOM 1643 C CA . VAL A 1 219 ? 1.544 -10.022 -21.265 1.00 85.75 219 VAL A CA 1
ATOM 1644 C C . VAL A 1 219 ? 2.060 -8.594 -21.123 1.00 85.75 219 VAL A C 1
ATOM 1646 O O . VAL A 1 219 ? 2.663 -8.049 -22.051 1.00 85.75 219 VAL A O 1
ATOM 1649 N N . LEU A 1 220 ? 1.824 -7.998 -19.958 1.00 89.19 220 LEU A N 1
ATOM 1650 C CA . LEU A 1 220 ? 2.354 -6.687 -19.596 1.00 89.19 220 LEU A CA 1
ATOM 1651 C C . LEU A 1 220 ? 3.520 -6.857 -18.619 1.00 89.19 220 LEU A C 1
ATOM 1653 O O . LEU A 1 220 ? 3.317 -7.243 -17.470 1.00 89.19 220 LEU A O 1
ATOM 1657 N N . ASP A 1 221 ? 4.732 -6.552 -19.063 1.00 91.00 221 ASP A N 1
ATOM 1658 C CA . ASP A 1 221 ? 5.925 -6.590 -18.221 1.00 91.00 221 ASP A CA 1
ATOM 1659 C C . ASP A 1 221 ? 6.226 -5.199 -17.672 1.00 91.00 221 ASP A C 1
ATOM 1661 O O . ASP A 1 221 ? 6.488 -4.271 -18.429 1.00 91.00 221 ASP A O 1
ATOM 1665 N N . VAL A 1 222 ? 6.219 -5.043 -16.351 1.00 93.44 222 VAL A N 1
ATOM 1666 C CA . VAL A 1 222 ? 6.525 -3.768 -15.694 1.00 93.44 222 VAL A CA 1
ATOM 1667 C C . VAL A 1 222 ? 7.796 -3.912 -14.866 1.00 93.44 222 VAL A C 1
ATOM 1669 O O . VAL A 1 222 ? 7.851 -4.688 -13.913 1.00 93.44 222 VAL A O 1
ATOM 1672 N N . ALA A 1 223 ? 8.836 -3.173 -15.236 1.00 95.44 223 ALA A N 1
ATOM 1673 C CA . ALA A 1 223 ? 10.067 -3.070 -14.469 1.00 95.44 223 ALA A CA 1
ATOM 1674 C C . ALA A 1 223 ? 10.068 -1.776 -13.657 1.00 95.44 223 ALA A C 1
ATOM 1676 O O . ALA A 1 223 ? 9.944 -0.690 -14.218 1.00 95.44 223 ALA A O 1
ATOM 1677 N N . TYR A 1 224 ? 10.275 -1.891 -12.352 1.00 95.50 224 TYR A N 1
ATOM 1678 C CA . TYR A 1 224 ? 10.562 -0.755 -11.486 1.00 95.50 224 TYR A CA 1
ATOM 1679 C C . TYR A 1 224 ? 12.069 -0.631 -11.290 1.00 95.50 224 TYR A C 1
ATOM 1681 O O . TYR A 1 224 ? 12.729 -1.621 -10.967 1.00 95.50 224 TYR A O 1
ATOM 1689 N N . ILE A 1 225 ? 12.611 0.572 -11.470 1.00 92.50 225 ILE A N 1
ATOM 1690 C CA . ILE A 1 225 ? 13.978 0.902 -11.066 1.00 92.50 225 ILE A CA 1
ATOM 1691 C C . ILE A 1 225 ? 13.904 1.664 -9.747 1.00 92.50 225 ILE A C 1
ATOM 1693 O O . ILE A 1 225 ? 13.425 2.794 -9.712 1.00 92.50 225 ILE A O 1
ATOM 1697 N N . LEU A 1 226 ? 14.361 1.007 -8.682 1.00 91.31 226 LEU A N 1
ATOM 1698 C CA . LEU A 1 226 ? 14.452 1.531 -7.325 1.00 91.31 226 LEU A CA 1
ATOM 1699 C C . LEU A 1 226 ? 15.795 2.236 -7.128 1.00 91.31 226 LEU A C 1
ATOM 1701 O O . LEU A 1 226 ? 16.850 1.594 -7.224 1.00 91.31 226 LEU A O 1
ATOM 1705 N N . ASP A 1 227 ? 15.752 3.523 -6.800 1.00 87.44 227 ASP A N 1
ATOM 1706 C CA . ASP A 1 227 ? 16.928 4.297 -6.422 1.00 87.44 227 ASP A CA 1
ATOM 1707 C C . ASP A 1 227 ? 17.284 4.030 -4.950 1.00 87.44 227 ASP A C 1
ATOM 1709 O O . ASP A 1 227 ? 16.595 4.459 -4.024 1.00 87.44 227 ASP A O 1
ATOM 1713 N N . ASP A 1 228 ? 18.364 3.271 -4.736 1.00 87.81 228 ASP A N 1
ATOM 1714 C CA . ASP A 1 228 ? 18.927 2.951 -3.415 1.00 87.81 228 ASP A CA 1
ATOM 1715 C C . ASP A 1 228 ? 20.302 3.614 -3.233 1.00 87.81 228 ASP A C 1
ATOM 1717 O O . ASP A 1 228 ? 21.234 3.063 -2.630 1.00 87.81 228 ASP A O 1
ATOM 1721 N N . THR A 1 229 ? 20.466 4.797 -3.823 1.00 85.12 229 THR A N 1
ATOM 1722 C CA . THR A 1 229 ? 21.696 5.571 -3.715 1.00 85.12 229 THR A CA 1
ATOM 1723 C C . THR A 1 229 ? 21.729 6.386 -2.422 1.00 85.12 229 THR A C 1
ATOM 1725 O O . THR A 1 229 ? 20.743 6.510 -1.698 1.00 85.12 229 THR A O 1
ATOM 1728 N N . ASN A 1 230 ? 22.901 6.924 -2.085 1.00 83.06 230 ASN A N 1
ATOM 1729 C CA . ASN A 1 230 ? 23.109 7.701 -0.861 1.00 83.06 230 ASN A CA 1
ATOM 1730 C C . ASN A 1 230 ? 22.447 9.091 -0.868 1.00 83.06 230 ASN A C 1
ATOM 1732 O O . ASN A 1 230 ? 22.518 9.763 0.160 1.00 83.06 230 ASN A O 1
ATOM 1736 N N . SER A 1 231 ? 21.908 9.563 -1.999 1.00 79.88 231 SER A N 1
ATOM 1737 C CA . SER A 1 231 ? 21.212 10.857 -2.061 1.00 79.88 231 SER A CA 1
ATOM 1738 C C . SER A 1 231 ? 19.761 10.765 -1.593 1.00 79.88 231 SER A C 1
ATOM 1740 O O . SER A 1 231 ? 19.304 11.693 -0.935 1.00 79.88 231 SER A O 1
ATOM 1742 N N . VAL A 1 232 ? 19.131 9.610 -1.807 1.00 81.25 232 VAL A N 1
ATOM 1743 C CA . VAL A 1 232 ? 17.803 9.273 -1.291 1.00 81.25 232 VAL A CA 1
ATOM 1744 C C . VAL A 1 232 ? 17.862 9.197 0.244 1.00 81.25 232 VAL A C 1
ATOM 1746 O O . VAL A 1 232 ? 18.874 8.772 0.807 1.00 81.25 232 VAL A O 1
ATOM 1749 N N . ASP A 1 233 ? 16.829 9.583 0.981 1.00 82.62 233 ASP A N 1
ATOM 1750 C CA . ASP A 1 233 ? 16.721 9.303 2.420 1.00 82.62 233 ASP A CA 1
ATOM 1751 C C . ASP A 1 233 ? 15.799 8.106 2.729 1.00 82.62 233 ASP A C 1
ATOM 1753 O O . ASP A 1 233 ? 15.262 7.457 1.835 1.00 82.62 233 ASP A O 1
ATOM 1757 N N . ASP A 1 234 ? 15.685 7.706 3.998 1.00 81.06 234 ASP A N 1
ATOM 1758 C CA . ASP A 1 234 ? 14.860 6.540 4.344 1.00 81.06 234 ASP A CA 1
ATOM 1759 C C . ASP A 1 234 ? 13.363 6.799 4.103 1.00 81.06 234 ASP A C 1
ATOM 1761 O O . ASP A 1 234 ? 12.636 5.857 3.801 1.00 81.06 234 ASP A O 1
ATOM 1765 N N . GLY A 1 235 ? 12.904 8.050 4.209 1.00 80.06 235 GLY A N 1
ATOM 1766 C CA . GLY A 1 235 ? 11.532 8.439 3.891 1.00 80.06 235 GLY A CA 1
ATOM 1767 C C . GLY A 1 235 ? 11.273 8.356 2.391 1.00 80.06 235 GLY A C 1
ATOM 1768 O O . GLY A 1 235 ? 10.363 7.647 1.976 1.00 80.06 235 GLY A O 1
ATOM 1769 N N . GLU A 1 236 ? 12.133 8.973 1.582 1.00 79.94 236 GLU A N 1
ATOM 1770 C CA . GLU A 1 236 ? 12.058 8.934 0.115 1.00 79.94 236 GLU A CA 1
ATOM 1771 C C . GLU A 1 236 ? 12.156 7.496 -0.420 1.00 79.94 236 GLU A C 1
ATOM 1773 O O . GLU A 1 236 ? 11.433 7.109 -1.336 1.00 79.94 236 GLU A O 1
ATOM 1778 N N . PHE A 1 237 ? 12.998 6.650 0.182 1.00 85.75 237 PHE A N 1
ATOM 1779 C CA . PHE A 1 237 ? 13.068 5.230 -0.165 1.00 85.75 237 PHE A CA 1
ATOM 1780 C C . PHE A 1 237 ? 11.740 4.505 0.116 1.00 85.75 237 PHE A C 1
ATOM 1782 O O . PHE A 1 237 ? 11.281 3.715 -0.709 1.00 85.75 237 PHE A O 1
ATOM 1789 N N . GLN A 1 238 ? 11.094 4.777 1.257 1.00 83.12 238 GLN A N 1
ATOM 1790 C CA . GLN A 1 238 ? 9.773 4.211 1.559 1.00 83.12 238 GLN A CA 1
ATOM 1791 C C . GLN A 1 238 ? 8.681 4.758 0.630 1.00 83.12 238 GLN A C 1
ATOM 1793 O O . GLN A 1 238 ? 7.790 4.004 0.242 1.00 83.12 238 GLN A O 1
ATOM 1798 N N . GLU A 1 239 ? 8.759 6.023 0.218 1.00 82.31 239 GLU A N 1
ATOM 1799 C CA . GLU A 1 239 ? 7.841 6.613 -0.764 1.00 82.31 239 GLU A CA 1
ATOM 1800 C C . GLU A 1 239 ? 7.959 5.933 -2.137 1.00 82.31 239 GLU A C 1
ATOM 1802 O O . GLU A 1 239 ? 6.938 5.611 -2.751 1.00 82.31 239 GLU A O 1
ATOM 1807 N N . GLN A 1 240 ? 9.181 5.620 -2.589 1.00 87.69 240 GLN A N 1
ATOM 1808 C CA . GLN A 1 240 ? 9.407 4.842 -3.814 1.00 87.69 240 GLN A CA 1
ATOM 1809 C C . GLN A 1 240 ? 8.768 3.450 -3.733 1.00 87.69 240 GLN A C 1
ATOM 1811 O O . GLN A 1 240 ? 8.055 3.038 -4.653 1.00 87.69 240 GLN A O 1
ATOM 1816 N N . LEU A 1 241 ? 8.977 2.731 -2.622 1.00 88.12 241 LEU A N 1
ATOM 1817 C CA . LEU A 1 241 ? 8.340 1.429 -2.407 1.00 88.12 241 LEU A CA 1
ATOM 1818 C C . LEU A 1 241 ? 6.813 1.561 -2.399 1.00 88.12 241 LEU A C 1
ATOM 1820 O O . LEU A 1 241 ? 6.143 0.802 -3.098 1.00 88.12 241 LEU A O 1
ATOM 1824 N N . GLY A 1 242 ? 6.267 2.554 -1.695 1.00 83.56 242 GLY A N 1
ATOM 1825 C CA . GLY A 1 242 ? 4.830 2.828 -1.649 1.00 83.56 242 GLY A CA 1
ATOM 1826 C C . GLY A 1 242 ? 4.225 3.103 -3.030 1.00 83.56 242 GLY A C 1
ATOM 1827 O O . GLY A 1 242 ? 3.143 2.594 -3.349 1.00 83.56 242 GLY A O 1
ATOM 1828 N N . LEU A 1 243 ? 4.940 3.831 -3.895 1.00 84.38 243 LEU A N 1
ATOM 1829 C CA . LEU A 1 243 ? 4.534 4.035 -5.286 1.00 84.38 243 LEU A CA 1
ATOM 1830 C C . LEU A 1 243 ? 4.510 2.708 -6.062 1.00 84.38 243 LEU A C 1
ATOM 1832 O O . LEU A 1 243 ? 3.501 2.391 -6.691 1.00 84.38 243 LEU A O 1
ATOM 1836 N N . PHE A 1 244 ? 5.574 1.903 -6.002 1.00 90.88 244 PHE A N 1
ATOM 1837 C CA . PHE A 1 244 ? 5.639 0.614 -6.711 1.00 90.88 244 PHE A CA 1
ATOM 1838 C C . PHE A 1 244 ? 4.571 -0.373 -6.246 1.00 90.88 244 PHE A C 1
ATOM 1840 O O . PHE A 1 244 ? 3.969 -1.067 -7.069 1.00 90.88 244 PHE A O 1
ATOM 1847 N N . GLN A 1 245 ? 4.300 -0.406 -4.944 1.00 86.75 245 GLN A N 1
ATOM 1848 C CA . GLN A 1 245 ? 3.215 -1.176 -4.346 1.00 86.75 245 GLN A CA 1
ATOM 1849 C C . GLN A 1 245 ? 1.855 -0.750 -4.911 1.00 86.75 245 GLN A C 1
ATOM 1851 O O . GLN A 1 245 ? 1.105 -1.585 -5.423 1.00 86.75 245 GLN A O 1
ATOM 1856 N N . THR A 1 246 ? 1.577 0.556 -4.901 1.00 82.19 246 THR A N 1
ATOM 1857 C CA . THR A 1 246 ? 0.329 1.135 -5.421 1.00 82.19 246 THR A CA 1
ATOM 1858 C C . THR A 1 246 ? 0.140 0.833 -6.908 1.00 82.19 246 THR A C 1
ATOM 1860 O O . THR A 1 246 ? -0.940 0.417 -7.331 1.00 82.19 246 THR A O 1
ATOM 1863 N N . LEU A 1 247 ? 1.190 1.005 -7.715 1.00 86.94 247 LEU A N 1
ATOM 1864 C CA . LEU A 1 247 ? 1.144 0.719 -9.148 1.00 86.94 247 LEU A CA 1
ATOM 1865 C C . LEU A 1 247 ? 0.912 -0.767 -9.414 1.00 86.94 247 LEU A C 1
ATOM 1867 O O . LEU A 1 247 ? -0.013 -1.098 -10.152 1.00 86.94 247 LEU A O 1
ATOM 1871 N N . SER A 1 248 ? 1.680 -1.652 -8.767 1.00 88.75 248 SER A N 1
ATOM 1872 C CA . SER A 1 248 ? 1.548 -3.112 -8.912 1.00 88.75 248 SER A CA 1
ATOM 1873 C C . SER A 1 248 ? 0.122 -3.575 -8.644 1.00 88.75 248 SER A C 1
ATOM 1875 O O . SER A 1 248 ? -0.414 -4.424 -9.352 1.00 88.75 248 SER A O 1
ATOM 1877 N N . MET A 1 249 ? -0.519 -2.973 -7.644 1.00 79.88 249 MET A N 1
ATOM 1878 C CA . MET A 1 249 ? -1.889 -3.291 -7.272 1.00 79.88 249 MET A CA 1
ATOM 1879 C C . MET A 1 249 ? -2.908 -2.861 -8.325 1.00 79.88 249 MET A C 1
ATOM 1881 O O . MET A 1 249 ? -3.829 -3.613 -8.656 1.00 79.88 249 MET A O 1
ATOM 1885 N N . ARG A 1 250 ? -2.696 -1.692 -8.927 1.00 84.38 250 ARG A N 1
ATOM 1886 C CA . ARG A 1 250 ? -3.559 -1.145 -9.977 1.00 84.38 250 ARG A CA 1
ATOM 1887 C C . ARG A 1 250 ? -3.356 -1.803 -11.343 1.00 84.38 250 ARG A C 1
ATOM 1889 O O . ARG A 1 250 ? -4.243 -1.674 -12.185 1.00 84.38 250 ARG A O 1
ATOM 1896 N N . LEU A 1 251 ? -2.269 -2.550 -11.569 1.00 86.88 251 LEU A N 1
ATOM 1897 C CA . LEU A 1 251 ? -2.063 -3.306 -12.818 1.00 86.88 251 LEU A CA 1
ATOM 1898 C C . LEU A 1 251 ? -3.201 -4.291 -13.101 1.00 86.88 251 LEU A C 1
ATOM 1900 O O . LEU A 1 251 ? -3.548 -4.501 -14.260 1.00 86.88 251 LEU A O 1
ATOM 1904 N N . THR A 1 252 ? -3.837 -4.833 -12.061 1.00 82.19 252 THR A N 1
ATOM 1905 C CA . THR A 1 252 ? -4.980 -5.751 -12.202 1.00 82.19 252 THR A CA 1
ATOM 1906 C C . THR A 1 252 ? -6.213 -5.105 -12.839 1.00 82.19 252 THR A C 1
ATOM 1908 O O . THR A 1 252 ? -7.004 -5.797 -13.477 1.00 82.19 252 THR A O 1
ATOM 1911 N N . ASN A 1 253 ? -6.346 -3.777 -12.749 1.00 82.94 253 ASN A N 1
ATOM 1912 C CA . ASN A 1 253 ? -7.383 -3.022 -13.459 1.00 82.94 253 ASN A CA 1
ATOM 1913 C C . ASN A 1 253 ? -7.083 -2.888 -14.961 1.00 82.94 253 ASN A C 1
ATOM 1915 O O . ASN A 1 253 ? -7.975 -2.550 -15.736 1.00 82.94 253 ASN A O 1
ATOM 1919 N N . VAL A 1 254 ? -5.832 -3.125 -15.365 1.00 83.44 254 VAL A N 1
ATOM 1920 C CA . VAL A 1 254 ? -5.375 -3.070 -16.759 1.00 83.44 254 VAL A CA 1
ATOM 1921 C C . VAL A 1 254 ? -5.405 -4.466 -17.378 1.00 83.44 254 VAL A C 1
ATOM 1923 O O . VAL A 1 254 ? -5.940 -4.646 -18.470 1.00 83.44 254 VAL A O 1
ATOM 1926 N N . THR A 1 255 ? -4.841 -5.461 -16.688 1.00 83.94 255 THR A N 1
ATOM 1927 C CA . THR A 1 255 ? -4.750 -6.849 -17.158 1.00 83.94 255 THR A CA 1
ATOM 1928 C C . THR A 1 255 ? -4.524 -7.828 -16.004 1.00 83.94 255 THR A C 1
ATOM 1930 O O . THR A 1 255 ? -3.831 -7.519 -15.037 1.00 83.94 255 THR A O 1
ATOM 1933 N N . SER A 1 256 ? -5.040 -9.054 -16.133 1.00 81.12 256 SER A N 1
ATOM 1934 C CA . SER A 1 256 ? -4.705 -10.174 -15.235 1.00 81.12 256 SER A CA 1
ATOM 1935 C C . SER A 1 256 ? -3.346 -10.814 -15.553 1.00 81.12 256 SER A C 1
ATOM 1937 O O . SER A 1 256 ? -2.813 -11.591 -14.765 1.00 81.12 256 SER A O 1
ATOM 1939 N N . CYS A 1 257 ? -2.759 -10.495 -16.711 1.00 86.56 257 CYS A N 1
ATOM 1940 C CA . CYS A 1 257 ? -1.512 -11.070 -17.213 1.00 86.56 257 CYS A CA 1
ATOM 1941 C C . CYS A 1 257 ? -0.374 -10.034 -17.168 1.00 86.56 257 CYS A C 1
ATOM 1943 O O . CYS A 1 257 ? 0.292 -9.761 -18.165 1.00 86.56 257 CYS A O 1
ATOM 1945 N N . ALA A 1 258 ? -0.176 -9.416 -16.002 1.00 89.12 258 ALA A N 1
ATOM 1946 C CA . ALA A 1 258 ? 0.978 -8.562 -15.735 1.00 89.12 258 ALA A CA 1
ATOM 1947 C C . ALA A 1 258 ? 2.075 -9.329 -14.981 1.00 89.12 258 ALA A C 1
ATOM 1949 O O . ALA A 1 258 ? 1.776 -10.195 -14.158 1.00 89.12 258 ALA A O 1
ATOM 1950 N N . ARG A 1 259 ? 3.344 -8.992 -15.229 1.00 90.38 259 ARG A N 1
ATOM 1951 C CA . ARG A 1 259 ? 4.499 -9.460 -14.451 1.00 90.38 259 ARG A CA 1
ATOM 1952 C C . ARG A 1 259 ? 5.325 -8.261 -14.022 1.00 90.38 259 ARG A C 1
ATOM 1954 O O . ARG A 1 259 ? 5.574 -7.359 -14.815 1.00 90.38 259 ARG A O 1
ATOM 1961 N N . VAL A 1 260 ? 5.793 -8.289 -12.783 1.00 92.94 260 VAL A N 1
ATOM 1962 C CA . VAL A 1 260 ? 6.587 -7.205 -12.205 1.00 92.94 260 VAL A CA 1
ATOM 1963 C C . VAL A 1 260 ? 8.005 -7.685 -11.924 1.00 92.94 260 VAL A C 1
ATOM 1965 O O . VAL A 1 260 ? 8.209 -8.829 -11.514 1.00 92.94 260 VAL A O 1
ATOM 1968 N N . SER A 1 261 ? 8.977 -6.802 -12.129 1.00 94.88 261 SER A N 1
ATOM 1969 C CA . SER A 1 261 ? 10.372 -6.982 -11.727 1.00 94.88 261 SER A CA 1
ATOM 1970 C C . SER A 1 261 ? 10.869 -5.716 -11.035 1.00 94.88 261 SER A C 1
ATOM 1972 O O . SER A 1 261 ? 10.510 -4.614 -11.446 1.00 94.88 261 SER A O 1
ATOM 1974 N N . VAL A 1 262 ? 11.721 -5.861 -10.019 1.00 95.88 262 VAL A N 1
ATOM 1975 C CA . VAL A 1 262 ? 12.372 -4.722 -9.353 1.00 95.88 262 VAL A CA 1
ATOM 1976 C C . VAL A 1 262 ? 13.875 -4.807 -9.568 1.00 95.88 262 VAL A C 1
ATOM 1978 O O . VAL A 1 262 ? 14.537 -5.766 -9.158 1.00 95.88 262 VAL A O 1
ATOM 1981 N N . PHE A 1 263 ? 14.401 -3.781 -10.224 1.00 93.38 263 PHE A N 1
ATOM 1982 C CA . PHE A 1 263 ? 15.820 -3.554 -10.435 1.00 93.38 263 PHE A CA 1
ATOM 1983 C C . PHE A 1 263 ? 16.282 -2.450 -9.504 1.00 93.38 263 PHE A C 1
ATOM 1985 O O . PHE A 1 263 ? 15.587 -1.460 -9.301 1.00 93.38 263 PHE A O 1
ATOM 1992 N N . ARG A 1 264 ? 17.476 -2.610 -8.950 1.00 89.38 264 ARG A N 1
ATOM 1993 C CA . ARG A 1 264 ? 18.038 -1.662 -8.001 1.00 89.38 264 ARG A CA 1
ATOM 1994 C C . ARG A 1 264 ? 19.203 -0.914 -8.611 1.00 89.38 264 ARG A C 1
ATOM 1996 O O . ARG A 1 264 ? 20.164 -1.525 -9.091 1.00 89.38 264 ARG A O 1
ATOM 2003 N N . HIS A 1 265 ? 19.138 0.404 -8.502 1.00 84.44 265 HIS A N 1
ATOM 2004 C CA . HIS A 1 265 ? 20.236 1.307 -8.790 1.00 84.44 265 HIS A CA 1
ATOM 2005 C C . HIS A 1 265 ? 21.162 1.396 -7.565 1.00 84.44 265 HIS A C 1
ATOM 2007 O O . HIS A 1 265 ? 20.814 1.959 -6.532 1.00 84.44 265 HIS A O 1
ATOM 2013 N N . HIS A 1 266 ? 22.343 0.778 -7.668 1.00 80.25 266 HIS A N 1
ATOM 2014 C CA . HIS A 1 266 ? 23.393 0.697 -6.636 1.00 80.25 266 HIS A CA 1
ATOM 2015 C C . HIS A 1 266 ? 24.766 0.530 -7.327 1.00 80.25 266 HIS A C 1
ATOM 2017 O O . HIS A 1 266 ? 24.800 0.427 -8.545 1.00 80.25 266 HIS A O 1
ATOM 2023 N N . ASN A 1 267 ? 25.871 0.411 -6.577 1.00 67.44 267 ASN A N 1
ATOM 2024 C CA . ASN A 1 267 ? 27.264 0.225 -7.059 1.00 67.44 267 ASN A CA 1
ATOM 2025 C C . ASN A 1 267 ? 27.495 -1.016 -7.950 1.00 67.44 267 ASN A C 1
ATOM 2027 O O . ASN A 1 267 ? 28.587 -1.253 -8.468 1.00 67.44 267 ASN A O 1
ATOM 2031 N N . SER A 1 268 ? 26.504 -1.892 -7.995 1.00 67.31 268 SER A N 1
ATOM 2032 C CA . SER A 1 268 ? 26.425 -3.068 -8.840 1.00 67.31 268 SER A CA 1
ATOM 2033 C C . SER A 1 268 ? 24.936 -3.275 -9.052 1.00 67.31 268 SER A C 1
ATOM 2035 O O . SER A 1 268 ? 24.235 -3.552 -8.072 1.00 67.31 268 SER A O 1
ATOM 2037 N N . PHE A 1 269 ? 24.433 -3.068 -10.268 1.00 76.88 269 PHE A N 1
ATOM 2038 C CA . PHE A 1 269 ? 23.018 -3.287 -10.573 1.00 76.88 269 PHE A CA 1
ATOM 2039 C C . PHE A 1 269 ? 22.576 -4.645 -10.029 1.00 76.88 269 PHE A C 1
ATOM 2041 O O . PHE A 1 269 ? 23.244 -5.660 -10.236 1.00 76.88 269 PHE A O 1
ATOM 2048 N N . ASN A 1 270 ? 21.477 -4.654 -9.284 1.00 84.81 270 ASN A N 1
ATOM 2049 C CA . ASN A 1 270 ? 20.945 -5.865 -8.679 1.00 84.81 270 ASN A CA 1
ATOM 2050 C C . ASN A 1 270 ? 19.497 -6.060 -9.108 1.00 84.81 270 ASN A C 1
ATOM 2052 O O . ASN A 1 270 ? 18.762 -5.101 -9.332 1.00 84.81 270 ASN A O 1
ATOM 2056 N N . ILE A 1 271 ? 19.096 -7.321 -9.194 1.00 90.50 271 ILE A N 1
ATOM 2057 C CA . ILE A 1 271 ? 17.703 -7.712 -9.374 1.00 90.50 271 ILE A CA 1
ATOM 2058 C C . ILE A 1 271 ? 17.218 -8.129 -7.994 1.00 90.50 271 ILE A C 1
ATOM 2060 O O . ILE A 1 271 ? 17.724 -9.106 -7.442 1.00 90.50 271 ILE A O 1
ATOM 2064 N N . ASP A 1 272 ? 16.286 -7.375 -7.418 1.00 92.81 272 ASP A N 1
ATOM 2065 C CA . ASP A 1 272 ? 15.677 -7.762 -6.145 1.00 92.81 272 ASP A CA 1
ATOM 2066 C C . ASP A 1 272 ? 14.751 -8.962 -6.345 1.00 92.81 272 ASP A C 1
ATOM 2068 O O . ASP A 1 272 ? 14.827 -9.943 -5.607 1.00 92.81 272 ASP A O 1
ATOM 2072 N N . PHE A 1 273 ? 13.943 -8.920 -7.404 1.00 93.75 273 PHE A N 1
ATOM 2073 C CA . PHE A 1 273 ? 13.252 -10.081 -7.951 1.00 93.75 273 PHE A CA 1
ATOM 2074 C C . PHE A 1 273 ? 12.935 -9.855 -9.432 1.00 93.75 273 PHE A C 1
ATOM 2076 O O . PHE A 1 273 ? 12.728 -8.721 -9.862 1.00 93.75 273 PHE A O 1
ATOM 2083 N N . GLY A 1 274 ? 12.934 -10.942 -10.206 1.00 91.62 274 GLY A N 1
ATOM 2084 C CA . GLY A 1 274 ? 12.707 -10.917 -11.652 1.00 91.62 274 GLY A CA 1
ATOM 2085 C C . GLY A 1 274 ? 11.237 -11.085 -12.039 1.00 91.62 274 GLY A C 1
ATOM 2086 O O . GLY A 1 274 ? 10.397 -11.445 -11.209 1.00 91.62 274 GLY A O 1
ATOM 2087 N N . PHE A 1 275 ? 10.938 -10.918 -13.327 1.00 89.69 275 PHE A N 1
ATOM 2088 C CA . PHE A 1 275 ? 9.607 -11.177 -13.879 1.00 89.69 275 PHE A CA 1
ATOM 2089 C C . PHE A 1 275 ? 9.117 -12.599 -13.574 1.00 89.69 275 PHE A C 1
ATOM 2091 O O . PHE A 1 275 ? 9.852 -13.572 -13.744 1.00 89.69 275 PHE A O 1
ATOM 2098 N N . GLY A 1 276 ? 7.855 -12.720 -13.153 1.00 84.62 276 GLY A N 1
ATOM 2099 C CA . GLY A 1 276 ? 7.234 -14.009 -12.828 1.00 84.62 276 GLY A CA 1
ATOM 2100 C C . GLY A 1 276 ? 7.699 -14.625 -11.504 1.00 84.62 276 GLY A C 1
ATOM 2101 O O . GLY A 1 276 ? 7.402 -15.788 -11.249 1.00 84.62 276 GLY A O 1
ATOM 2102 N N . SER A 1 277 ? 8.415 -13.873 -10.657 1.00 88.06 277 SER A N 1
ATOM 2103 C CA . SER A 1 277 ? 8.759 -14.332 -9.299 1.00 88.06 277 SER A CA 1
ATOM 2104 C C . SER A 1 277 ? 7.524 -14.485 -8.405 1.00 88.06 277 SER A C 1
ATOM 2106 O O . SER A 1 277 ? 7.530 -15.303 -7.488 1.00 88.06 277 SER A O 1
ATOM 2108 N N . TYR A 1 278 ? 6.467 -13.719 -8.688 1.00 86.31 278 TYR A N 1
ATOM 2109 C CA . TYR A 1 278 ? 5.220 -13.695 -7.932 1.00 86.31 278 TYR A CA 1
ATOM 2110 C C . TYR A 1 278 ? 4.027 -13.687 -8.892 1.00 86.31 278 TYR A C 1
ATOM 2112 O O . TYR A 1 278 ? 4.045 -12.965 -9.888 1.00 86.31 278 TYR A O 1
ATOM 2120 N N . ASN A 1 279 ? 3.005 -14.486 -8.567 1.00 76.44 279 ASN A N 1
ATOM 2121 C CA . ASN A 1 279 ? 1.813 -14.694 -9.404 1.00 76.44 279 ASN A CA 1
ATOM 2122 C C . ASN A 1 279 ? 0.527 -14.106 -8.789 1.00 76.44 279 ASN A C 1
ATOM 2124 O O . ASN A 1 279 ? -0.580 -14.297 -9.296 1.00 76.44 279 ASN A O 1
ATOM 2128 N N . THR A 1 280 ? 0.654 -13.431 -7.648 1.00 80.88 280 THR A N 1
ATOM 2129 C CA . THR A 1 280 ? -0.452 -12.725 -7.005 1.00 80.88 280 THR A CA 1
ATOM 2130 C C . THR A 1 280 ? -0.040 -11.288 -6.756 1.00 80.88 280 THR A C 1
ATOM 2132 O O . THR A 1 280 ? 1.135 -10.970 -6.515 1.00 80.88 280 THR A O 1
ATOM 2135 N N . THR A 1 281 ? -1.023 -10.399 -6.815 1.00 79.56 281 THR A N 1
ATOM 2136 C CA . THR A 1 281 ? -0.800 -8.987 -6.520 1.00 79.56 281 THR A CA 1
ATOM 2137 C C . THR A 1 281 ? -0.353 -8.787 -5.070 1.00 79.56 281 THR A C 1
ATOM 2139 O O . THR A 1 281 ? 0.550 -7.995 -4.813 1.00 79.56 281 THR A O 1
ATOM 2142 N N . SER A 1 282 ? -0.894 -9.587 -4.142 1.00 77.12 282 SER A N 1
ATOM 2143 C CA . SER A 1 282 ? -0.516 -9.592 -2.723 1.00 77.12 282 SER A CA 1
ATOM 2144 C C . SER A 1 282 ? 0.953 -9.967 -2.508 1.00 77.12 282 SER A C 1
ATOM 2146 O O . SER A 1 282 ? 1.689 -9.221 -1.863 1.00 77.12 282 SER A O 1
ATOM 2148 N N . ASP A 1 283 ? 1.415 -11.091 -3.069 1.00 82.69 283 ASP A N 1
ATOM 2149 C CA . ASP A 1 283 ? 2.801 -11.541 -2.881 1.00 82.69 283 ASP A CA 1
ATOM 2150 C C . ASP A 1 283 ? 3.793 -10.554 -3.489 1.00 82.69 283 ASP A C 1
ATOM 2152 O O . ASP A 1 283 ? 4.824 -10.255 -2.885 1.00 82.69 283 ASP A O 1
ATOM 2156 N N . THR A 1 284 ? 3.455 -9.995 -4.653 1.00 87.75 284 THR A N 1
ATOM 2157 C CA . THR A 1 284 ? 4.269 -8.950 -5.281 1.00 87.75 284 THR A CA 1
ATOM 2158 C C . THR A 1 284 ? 4.344 -7.723 -4.385 1.00 87.75 284 THR A C 1
ATOM 2160 O O . THR A 1 284 ? 5.439 -7.224 -4.126 1.00 87.75 284 THR A O 1
ATOM 2163 N N . CYS A 1 285 ? 3.206 -7.266 -3.856 1.00 85.19 285 CYS A N 1
ATOM 2164 C CA . CYS A 1 285 ? 3.189 -6.081 -3.017 1.00 85.19 285 CYS A CA 1
ATOM 2165 C C . CYS A 1 285 ? 3.977 -6.254 -1.711 1.00 85.19 285 CYS A C 1
ATOM 2167 O O . CYS A 1 285 ? 4.776 -5.388 -1.340 1.00 85.19 285 CYS A O 1
ATOM 2169 N N . ASN A 1 286 ? 3.784 -7.387 -1.033 1.00 83.75 286 ASN A N 1
ATOM 2170 C CA . ASN A 1 286 ? 4.501 -7.722 0.196 1.00 83.75 286 ASN A CA 1
ATOM 2171 C C . ASN A 1 286 ? 6.009 -7.808 -0.053 1.00 83.75 286 ASN A C 1
ATOM 2173 O O . ASN A 1 286 ? 6.808 -7.323 0.747 1.00 83.75 286 ASN A O 1
ATOM 2177 N N . SER A 1 287 ? 6.398 -8.379 -1.192 1.00 89.88 287 SER A N 1
ATOM 2178 C CA . SER A 1 287 ? 7.803 -8.519 -1.562 1.00 89.88 287 SER A CA 1
ATOM 2179 C C . SER A 1 287 ? 8.457 -7.167 -1.822 1.00 89.88 287 SER A C 1
ATOM 2181 O O . SER A 1 287 ? 9.546 -6.936 -1.303 1.00 89.88 287 SER A O 1
ATOM 2183 N N . ILE A 1 288 ? 7.775 -6.251 -2.523 1.00 91.56 288 ILE A N 1
ATOM 2184 C CA . ILE A 1 288 ? 8.231 -4.862 -2.709 1.00 91.56 288 ILE A CA 1
ATOM 2185 C C . ILE A 1 288 ? 8.373 -4.155 -1.355 1.00 91.56 288 ILE A C 1
ATOM 2187 O O . ILE A 1 288 ? 9.430 -3.601 -1.066 1.00 91.56 288 ILE A O 1
ATOM 2191 N N . GLY A 1 289 ? 7.353 -4.221 -0.494 1.00 87.62 289 GLY A N 1
ATOM 2192 C CA . GLY A 1 289 ? 7.373 -3.556 0.817 1.00 87.62 289 GLY A CA 1
ATOM 2193 C C . GLY A 1 289 ? 8.424 -4.101 1.787 1.00 87.62 289 GLY A C 1
ATOM 2194 O O . GLY A 1 289 ? 8.831 -3.412 2.716 1.00 87.62 289 GLY A O 1
ATOM 2195 N N . SER A 1 290 ? 8.891 -5.334 1.573 1.00 87.81 290 SER A N 1
ATOM 2196 C CA . SER A 1 290 ? 9.931 -5.964 2.394 1.00 87.81 290 SER A CA 1
ATOM 2197 C C . SER A 1 290 ? 11.364 -5.610 1.977 1.00 87.81 290 SER A C 1
ATOM 2199 O O . SER A 1 290 ? 12.318 -6.009 2.654 1.00 87.81 290 SER A O 1
ATOM 2201 N N . LEU A 1 291 ? 11.543 -4.891 0.863 1.00 90.31 291 LEU A N 1
ATOM 2202 C CA . LEU A 1 291 ? 12.869 -4.551 0.361 1.00 90.31 291 LEU A CA 1
ATOM 2203 C C . LEU A 1 291 ? 13.586 -3.614 1.335 1.00 90.31 291 LEU A C 1
ATOM 2205 O O . LEU A 1 291 ? 13.148 -2.505 1.622 1.00 90.31 291 LEU A O 1
ATOM 2209 N N . ALA A 1 292 ? 14.740 -4.064 1.820 1.00 89.31 292 ALA A N 1
ATOM 2210 C CA . ALA A 1 292 ? 15.575 -3.278 2.714 1.00 89.31 292 ALA A CA 1
ATOM 2211 C C . ALA A 1 292 ? 16.547 -2.394 1.928 1.00 89.31 292 ALA A C 1
ATOM 2213 O O . ALA A 1 292 ? 17.100 -2.808 0.898 1.00 89.31 292 ALA A O 1
ATOM 2214 N N . ARG A 1 293 ? 16.797 -1.205 2.471 1.00 87.38 293 ARG A N 1
ATOM 2215 C CA . ARG A 1 293 ? 17.782 -0.248 1.974 1.00 87.38 293 ARG A CA 1
ATOM 2216 C C . ARG A 1 293 ? 19.212 -0.786 2.108 1.00 87.38 293 ARG A C 1
ATOM 2218 O O . ARG A 1 293 ? 19.532 -1.439 3.104 1.00 87.38 293 ARG A O 1
ATOM 2225 N N . ARG A 1 294 ? 20.074 -0.555 1.110 1.00 84.38 294 ARG A N 1
ATOM 2226 C CA . ARG A 1 294 ? 21.465 -1.061 1.076 1.00 84.38 294 ARG A CA 1
ATOM 2227 C C . ARG A 1 294 ? 22.520 0.025 0.855 1.00 84.38 294 ARG A C 1
ATOM 2229 O O . ARG A 1 294 ? 23.699 -0.328 0.810 1.00 84.38 294 ARG A O 1
ATOM 2236 N N . TYR A 1 295 ? 22.132 1.300 0.762 1.00 73.62 295 TYR A N 1
ATOM 2237 C CA . TYR A 1 295 ? 23.023 2.474 0.769 1.00 73.62 295 TYR A CA 1
ATOM 2238 C C . TYR A 1 295 ? 24.177 2.369 -0.247 1.00 73.62 295 TYR A C 1
ATOM 2240 O O . TYR A 1 295 ? 25.310 1.994 0.078 1.00 73.62 295 TYR A O 1
ATOM 2248 N N . GLY A 1 296 ? 23.876 2.647 -1.515 1.00 70.31 296 GLY A N 1
ATOM 2249 C CA . GLY A 1 296 ? 24.834 2.587 -2.622 1.00 70.31 296 GLY A CA 1
ATOM 2250 C C . GLY A 1 296 ? 25.419 3.927 -3.031 1.00 70.31 296 GLY A C 1
ATOM 2251 O O . GLY A 1 296 ? 24.809 4.976 -2.849 1.00 70.31 296 GLY A O 1
ATOM 2252 N N . VAL A 1 297 ? 26.583 3.902 -3.683 1.00 67.06 297 VAL A N 1
ATOM 2253 C CA . VAL A 1 297 ? 26.908 4.980 -4.627 1.00 67.06 297 VAL A CA 1
ATOM 2254 C C . VAL A 1 297 ? 26.197 4.614 -5.933 1.00 67.06 297 VAL A C 1
ATOM 2256 O O . VAL A 1 297 ? 26.168 3.451 -6.323 1.00 67.06 297 VAL A O 1
ATOM 2259 N N . GLY A 1 298 ? 25.505 5.574 -6.536 1.00 62.81 298 GLY A N 1
ATOM 2260 C CA . GLY A 1 298 ? 24.738 5.333 -7.755 1.00 62.81 298 GLY A CA 1
ATOM 2261 C C . GLY A 1 298 ? 25.547 5.571 -9.011 1.00 62.81 298 GLY A C 1
ATOM 2262 O O . GLY A 1 298 ? 26.148 6.644 -9.128 1.00 62.81 298 GLY A O 1
ATOM 2263 N N . ASP A 1 299 ? 25.456 4.626 -9.945 1.00 65.69 299 ASP A N 1
ATOM 2264 C CA . ASP A 1 299 ? 25.792 4.789 -11.366 1.00 65.69 299 ASP A CA 1
ATOM 2265 C C . ASP A 1 299 ? 24.835 5.803 -12.056 1.00 65.69 299 ASP A C 1
ATOM 2267 O O . ASP A 1 299 ? 24.095 6.519 -11.374 1.00 65.69 299 ASP A O 1
ATOM 2271 N N . GLU A 1 300 ? 24.822 5.921 -13.385 1.00 75.19 300 GLU A N 1
ATOM 2272 C CA . GLU A 1 300 ? 23.813 6.735 -14.097 1.00 75.19 300 GLU A CA 1
ATOM 2273 C C . GLU A 1 300 ? 22.509 5.937 -14.321 1.00 75.19 300 GLU A C 1
ATOM 2275 O O . GLU A 1 300 ? 22.559 4.739 -14.605 1.00 75.19 300 GLU A O 1
ATOM 2280 N N . GLU A 1 301 ? 21.330 6.578 -14.258 1.00 79.12 301 GLU A N 1
ATOM 2281 C CA . GLU A 1 301 ? 20.026 5.897 -14.465 1.00 79.12 301 GLU A CA 1
ATOM 2282 C C . GLU A 1 301 ? 19.941 5.179 -15.831 1.00 79.12 301 GLU A C 1
ATOM 2284 O O . GLU A 1 301 ? 19.274 4.150 -15.977 1.00 79.12 301 GLU A O 1
ATOM 2289 N N . ILE A 1 302 ? 20.645 5.699 -16.845 1.00 83.94 302 ILE A N 1
ATOM 2290 C CA . ILE A 1 302 ? 20.739 5.104 -18.190 1.00 83.94 302 ILE A CA 1
ATOM 2291 C C . ILE A 1 302 ? 21.354 3.698 -18.130 1.00 83.94 302 ILE A C 1
ATOM 2293 O O . ILE A 1 302 ? 20.922 2.803 -18.859 1.00 83.94 302 ILE A O 1
ATOM 2297 N N . GLU A 1 303 ? 22.340 3.472 -17.261 1.00 86.50 303 GLU A N 1
ATOM 2298 C CA . GLU A 1 303 ? 23.048 2.193 -17.177 1.00 86.50 303 GLU A CA 1
ATOM 2299 C C . GLU A 1 303 ? 22.186 1.112 -16.521 1.00 86.50 303 GLU A C 1
ATOM 2301 O O . GLU A 1 303 ? 22.072 0.009 -17.062 1.00 86.50 303 GLU A O 1
ATOM 2306 N N . VAL A 1 304 ? 21.500 1.440 -15.420 1.00 88.25 304 VAL A N 1
ATOM 2307 C CA . VAL A 1 304 ? 20.551 0.511 -14.783 1.00 88.25 304 VAL A CA 1
ATOM 2308 C C . VAL A 1 304 ? 19.349 0.233 -15.688 1.00 88.25 304 VAL A C 1
ATOM 2310 O O . VAL A 1 304 ? 18.867 -0.898 -15.734 1.00 88.25 304 VAL A O 1
ATOM 2313 N N . THR A 1 305 ? 18.912 1.210 -16.487 1.00 89.62 305 THR A N 1
ATOM 2314 C CA . THR A 1 305 ? 17.850 1.005 -17.484 1.00 89.62 305 THR A CA 1
ATOM 2315 C C . THR A 1 305 ? 18.302 0.058 -18.592 1.00 89.62 305 THR A C 1
ATOM 2317 O O . THR A 1 305 ? 17.586 -0.881 -18.936 1.00 89.62 305 THR A O 1
ATOM 2320 N N . SER A 1 306 ? 19.521 0.236 -19.107 1.00 90.62 306 SER A N 1
ATOM 2321 C CA . SER A 1 306 ? 20.133 -0.690 -20.069 1.00 90.62 306 SER A CA 1
ATOM 2322 C C . SER A 1 306 ? 20.256 -2.107 -19.496 1.00 90.62 306 SER A C 1
ATOM 2324 O O . SER A 1 306 ? 19.924 -3.095 -20.159 1.00 90.62 306 SER A O 1
ATOM 2326 N N . PHE A 1 307 ? 20.660 -2.218 -18.227 1.00 91.81 307 PHE A N 1
ATOM 2327 C CA . PHE A 1 307 ? 20.700 -3.487 -17.510 1.00 91.81 307 PHE A CA 1
ATOM 2328 C C . PHE A 1 307 ? 19.308 -4.126 -17.404 1.00 91.81 307 PHE A C 1
ATOM 2330 O O . PHE A 1 307 ? 19.161 -5.306 -17.729 1.00 91.81 307 PHE A O 1
ATOM 2337 N N . ALA A 1 308 ? 18.278 -3.363 -17.025 1.00 92.38 308 ALA A N 1
ATOM 2338 C CA . ALA A 1 308 ? 16.900 -3.843 -16.939 1.00 92.38 308 ALA A CA 1
ATOM 2339 C C . ALA A 1 308 ? 16.386 -4.346 -18.298 1.00 92.38 308 ALA A C 1
ATOM 2341 O O . ALA A 1 308 ? 15.865 -5.458 -18.376 1.00 92.38 308 ALA A O 1
ATOM 2342 N N . LEU A 1 309 ? 16.627 -3.604 -19.389 1.00 91.06 309 LEU A N 1
ATOM 2343 C CA . LEU A 1 309 ? 16.277 -4.013 -20.759 1.00 91.06 309 LEU A CA 1
ATOM 2344 C C . LEU A 1 309 ? 16.878 -5.369 -21.152 1.00 91.06 309 LEU A C 1
ATOM 2346 O O . LEU A 1 309 ? 16.275 -6.111 -21.931 1.00 91.06 309 LEU A O 1
ATOM 2350 N N . GLY A 1 310 ? 18.065 -5.705 -20.642 1.00 91.00 310 GLY A N 1
ATOM 2351 C CA . GLY A 1 310 ? 18.710 -7.003 -20.858 1.00 91.00 310 GLY A CA 1
ATOM 2352 C C . GLY A 1 310 ? 18.002 -8.185 -20.183 1.00 91.00 310 GLY A C 1
ATOM 2353 O O . GLY A 1 310 ? 18.241 -9.324 -20.575 1.00 91.00 310 GLY A O 1
ATOM 2354 N N . HIS A 1 311 ? 17.128 -7.920 -19.208 1.00 92.00 311 HIS A N 1
ATOM 2355 C CA . HIS A 1 311 ? 16.450 -8.927 -18.385 1.00 92.00 311 HIS A CA 1
ATOM 2356 C C . HIS A 1 311 ? 14.952 -9.064 -18.676 1.00 92.00 311 HIS A C 1
ATOM 2358 O O . HIS A 1 311 ? 14.303 -9.936 -18.094 1.00 92.00 311 HIS A O 1
ATOM 2364 N N . PHE A 1 312 ? 14.399 -8.251 -19.580 1.00 89.81 312 PHE A N 1
ATOM 2365 C CA . PHE A 1 312 ? 13.061 -8.511 -20.108 1.00 89.81 312 PHE A CA 1
ATOM 2366 C C . PHE A 1 312 ? 13.036 -9.880 -20.806 1.00 89.81 312 PHE A C 1
ATOM 2368 O O . PHE A 1 312 ? 13.975 -10.200 -21.548 1.00 89.81 312 PHE A O 1
ATOM 2375 N N . PRO A 1 313 ? 11.993 -10.701 -20.580 1.00 84.19 313 PRO A N 1
ATOM 2376 C CA . PRO A 1 313 ? 11.843 -11.979 -21.258 1.00 84.19 313 PRO A CA 1
ATOM 2377 C C . PRO A 1 313 ? 11.901 -11.804 -22.777 1.00 84.19 313 PRO A C 1
ATOM 2379 O O . PRO A 1 313 ? 11.409 -10.819 -23.321 1.00 84.19 313 PRO A O 1
ATOM 2382 N N . ALA A 1 314 ? 12.534 -12.755 -23.468 1.00 72.06 314 ALA A N 1
ATOM 2383 C CA . ALA A 1 314 ? 12.604 -12.708 -24.921 1.00 72.06 314 ALA A CA 1
ATOM 2384 C C . ALA A 1 314 ? 11.192 -12.782 -25.521 1.00 72.06 314 ALA A C 1
ATOM 2386 O O . ALA A 1 314 ? 10.391 -13.632 -25.125 1.00 72.06 314 ALA A O 1
ATOM 2387 N N . ILE A 1 315 ? 10.931 -11.924 -26.507 1.00 65.19 315 ILE A N 1
ATOM 2388 C CA . ILE A 1 315 ? 9.715 -11.974 -27.316 1.00 65.19 315 ILE A CA 1
ATOM 2389 C C . ILE A 1 315 ? 9.781 -13.266 -28.135 1.00 65.19 315 ILE A C 1
ATOM 2391 O O . ILE A 1 315 ? 10.601 -13.386 -29.048 1.00 65.19 315 ILE A O 1
ATOM 2395 N N . ASP A 1 316 ? 8.966 -14.263 -27.783 1.00 55.94 316 ASP A N 1
ATOM 2396 C CA . ASP A 1 316 ? 8.866 -15.481 -28.583 1.00 55.94 316 ASP A CA 1
ATOM 2397 C C . ASP A 1 316 ? 8.148 -15.153 -29.897 1.00 55.94 316 ASP A C 1
ATOM 2399 O O . ASP A 1 316 ? 7.049 -14.601 -29.927 1.00 55.94 316 ASP A O 1
ATOM 2403 N N . THR A 1 317 ? 8.808 -15.483 -31.001 1.00 49.78 317 THR A N 1
ATOM 2404 C CA . THR A 1 317 ? 8.446 -15.138 -32.380 1.00 49.78 317 THR A CA 1
ATOM 2405 C C . THR A 1 317 ? 7.116 -15.714 -32.874 1.00 49.78 317 THR A C 1
ATOM 2407 O O . THR A 1 317 ? 6.766 -15.476 -34.031 1.00 49.78 317 THR A O 1
ATOM 2410 N N . GLN A 1 318 ? 6.387 -16.489 -32.061 1.00 47.12 318 GLN A N 1
ATOM 2411 C CA . GLN A 1 318 ? 5.204 -17.199 -32.538 1.00 47.12 318 GLN A CA 1
ATOM 2412 C C . GLN A 1 318 ? 3.868 -16.472 -32.367 1.00 47.12 318 GLN A C 1
ATOM 2414 O O . GLN A 1 318 ? 2.977 -16.803 -33.133 1.00 47.12 318 GLN A O 1
ATOM 2419 N N . GLU A 1 319 ? 3.720 -15.458 -31.505 1.00 49.84 319 GLU A N 1
ATOM 2420 C CA . GLU A 1 319 ? 2.547 -14.561 -31.532 1.00 49.84 319 GLU A CA 1
ATOM 2421 C C . GLU A 1 319 ? 2.756 -13.323 -30.633 1.00 49.84 319 GLU A C 1
ATOM 2423 O O . GLU A 1 319 ? 2.746 -13.388 -29.405 1.00 49.84 319 GLU A O 1
ATOM 2428 N N . ASN A 1 320 ? 2.982 -12.178 -31.285 1.00 54.09 320 ASN A N 1
ATOM 2429 C CA . ASN A 1 320 ? 3.161 -10.842 -30.709 1.00 54.09 320 ASN A CA 1
ATOM 2430 C C . ASN A 1 320 ? 2.043 -10.462 -29.736 1.00 54.09 320 ASN A C 1
ATOM 2432 O O . ASN A 1 320 ? 0.984 -10.062 -30.209 1.00 54.09 320 ASN A O 1
ATOM 2436 N N . ARG A 1 321 ? 2.298 -10.474 -28.419 1.00 60.41 321 ARG A N 1
ATOM 2437 C CA . ARG A 1 321 ? 1.489 -9.754 -27.411 1.00 60.41 321 ARG A CA 1
ATOM 2438 C C . ARG A 1 321 ? 2.268 -9.427 -26.123 1.00 60.41 321 ARG A C 1
ATOM 2440 O O . ARG A 1 321 ? 1.732 -9.578 -25.030 1.00 60.41 321 ARG A O 1
ATOM 2447 N N . GLN A 1 322 ? 3.538 -9.030 -26.216 1.00 66.44 322 GLN A N 1
ATOM 2448 C CA . GLN A 1 322 ? 4.309 -8.564 -25.052 1.00 66.44 322 GLN A CA 1
ATOM 2449 C C . GLN A 1 322 ? 4.557 -7.060 -25.170 1.00 66.44 322 GLN A C 1
ATOM 2451 O O . GLN A 1 322 ? 5.038 -6.595 -26.203 1.00 66.44 322 GLN A O 1
ATOM 2456 N N . ARG A 1 323 ? 4.213 -6.299 -24.127 1.00 80.00 323 ARG A N 1
ATOM 2457 C CA . ARG A 1 323 ? 4.636 -4.901 -23.968 1.00 80.00 323 ARG A CA 1
ATOM 2458 C C . ARG A 1 323 ? 5.360 -4.742 -22.654 1.00 80.00 323 ARG A C 1
ATOM 2460 O O . ARG A 1 323 ? 4.910 -5.274 -21.640 1.00 80.00 323 ARG A O 1
ATOM 2467 N N . GLY A 1 324 ? 6.445 -3.983 -22.694 1.00 88.44 324 GLY A N 1
ATOM 2468 C CA . GLY A 1 324 ? 7.174 -3.610 -21.498 1.00 88.44 324 GLY A CA 1
ATOM 2469 C C . GLY A 1 324 ? 6.929 -2.161 -21.115 1.00 88.44 324 GLY A C 1
ATOM 2470 O O . GLY A 1 324 ? 6.775 -1.301 -21.977 1.00 88.44 324 GLY A O 1
ATOM 2471 N N . VAL A 1 325 ? 6.963 -1.884 -19.821 1.00 91.00 325 VAL A N 1
ATOM 2472 C CA . VAL A 1 325 ? 7.153 -0.535 -19.295 1.00 91.00 325 VAL A CA 1
ATOM 2473 C C . VAL A 1 325 ? 8.297 -0.584 -18.293 1.00 91.00 325 VAL A C 1
ATOM 2475 O O . VAL A 1 325 ? 8.319 -1.445 -17.415 1.00 91.00 325 VAL A O 1
ATOM 2478 N N . ILE A 1 326 ? 9.247 0.334 -18.412 1.00 91.75 326 ILE A N 1
ATOM 2479 C CA . ILE A 1 326 ? 10.249 0.601 -17.381 1.00 91.75 326 ILE A CA 1
ATOM 2480 C C . ILE A 1 326 ? 9.863 1.907 -16.704 1.00 91.75 326 ILE A C 1
ATOM 2482 O O . ILE A 1 326 ? 9.805 2.942 -17.361 1.00 91.75 326 ILE A O 1
ATOM 2486 N N . LEU A 1 327 ? 9.623 1.865 -15.397 1.00 90.94 327 LEU A N 1
ATOM 2487 C CA . LEU A 1 327 ? 9.448 3.056 -14.579 1.00 90.94 327 LEU A CA 1
ATOM 2488 C C . LEU A 1 327 ? 10.723 3.307 -13.785 1.00 90.94 327 LEU A C 1
ATOM 2490 O O . LEU A 1 327 ? 11.087 2.526 -12.903 1.00 90.94 327 LEU A O 1
ATOM 2494 N N . VAL A 1 328 ? 11.384 4.410 -14.107 1.00 87.62 328 VAL A N 1
ATOM 2495 C CA . VAL A 1 328 ? 12.574 4.892 -13.417 1.00 87.62 328 VAL A CA 1
ATOM 2496 C C . VAL A 1 328 ? 12.146 5.913 -12.380 1.00 87.62 328 VAL A C 1
ATOM 2498 O O . VAL A 1 328 ? 11.634 6.965 -12.753 1.00 87.62 328 VAL A O 1
ATOM 2501 N N . VAL A 1 329 ? 12.341 5.614 -11.097 1.00 83.62 329 VAL A N 1
ATOM 2502 C CA . VAL A 1 329 ? 12.079 6.560 -10.007 1.00 83.62 329 VAL A CA 1
ATOM 2503 C C . VAL A 1 329 ? 13.406 6.917 -9.362 1.00 83.62 329 VAL A C 1
ATOM 2505 O O . VAL A 1 329 ? 14.117 6.026 -8.916 1.00 83.62 329 VAL A O 1
ATOM 2508 N N . SER A 1 330 ? 13.756 8.201 -9.355 1.00 77.50 330 SER A N 1
ATOM 2509 C CA . SER A 1 330 ? 15.041 8.672 -8.827 1.00 77.50 330 SER A CA 1
ATOM 2510 C C . SER A 1 330 ? 14.933 10.081 -8.249 1.00 77.50 330 SER A C 1
ATOM 2512 O O . SER A 1 330 ? 14.087 10.876 -8.665 1.00 77.50 330 SER A O 1
ATOM 2514 N N . ASP A 1 331 ? 15.816 10.395 -7.302 1.00 71.62 331 ASP A N 1
ATOM 2515 C CA . ASP A 1 331 ? 16.001 11.740 -6.753 1.00 71.62 331 ASP A CA 1
ATOM 2516 C C . ASP A 1 331 ? 16.991 12.603 -7.559 1.00 71.62 331 ASP A C 1
ATOM 2518 O O . ASP A 1 331 ? 17.129 13.816 -7.346 1.00 71.62 331 ASP A O 1
ATOM 2522 N N . ARG A 1 332 ? 17.698 12.003 -8.524 1.00 62.94 332 ARG A N 1
ATOM 2523 C CA . ARG A 1 332 ? 18.743 12.679 -9.288 1.00 62.94 332 ARG A CA 1
ATOM 2524 C C . ARG A 1 332 ? 18.180 13.410 -10.502 1.00 62.94 332 ARG A C 1
ATOM 2526 O O . ARG A 1 332 ? 17.641 12.859 -11.449 1.00 62.94 332 ARG A O 1
ATOM 2533 N N . SER A 1 333 ? 18.463 14.709 -10.546 1.00 53.50 333 SER A N 1
ATOM 2534 C CA . SER A 1 333 ? 18.271 15.579 -11.716 1.00 53.50 333 SER A CA 1
ATOM 2535 C C . SER A 1 333 ? 19.411 15.493 -12.751 1.00 53.50 333 SER A C 1
ATOM 2537 O O . SER A 1 333 ? 19.499 16.337 -13.642 1.00 53.50 333 SER A O 1
ATOM 2539 N N . GLY A 1 334 ? 20.313 14.512 -12.629 1.00 54.91 334 GLY A N 1
ATOM 2540 C CA . GLY A 1 334 ? 21.600 14.496 -13.336 1.00 54.91 334 GLY A CA 1
ATOM 2541 C C . GLY A 1 334 ? 21.649 13.696 -14.638 1.00 54.91 334 GLY A C 1
ATOM 2542 O O . GLY A 1 334 ? 22.548 13.932 -15.447 1.00 54.91 334 GLY A O 1
ATOM 2543 N N . THR A 1 335 ? 20.717 12.766 -14.863 1.00 68.25 335 THR A N 1
ATOM 2544 C CA . THR A 1 335 ? 20.756 11.897 -16.043 1.00 68.25 335 THR A CA 1
ATOM 2545 C C . THR A 1 335 ? 20.268 12.641 -17.286 1.00 68.25 335 THR A C 1
ATOM 2547 O O . THR A 1 335 ? 19.113 13.054 -17.382 1.00 68.25 335 THR A O 1
ATOM 2550 N N . ASN A 1 336 ? 21.151 12.801 -18.274 1.00 73.00 336 ASN A N 1
ATOM 2551 C CA . ASN A 1 336 ? 20.807 13.412 -19.556 1.00 73.00 336 ASN A CA 1
ATOM 2552 C C . ASN A 1 336 ? 20.343 12.349 -20.562 1.00 73.00 336 ASN A C 1
ATOM 2554 O O . ASN A 1 336 ? 21.152 11.777 -21.303 1.00 73.00 336 ASN A O 1
ATOM 2558 N N . TRP A 1 337 ? 19.031 12.129 -20.627 1.00 76.94 337 TRP A N 1
ATOM 2559 C CA . TRP A 1 337 ? 18.396 11.186 -21.553 1.00 76.94 337 TRP A CA 1
ATOM 2560 C C . TRP A 1 337 ? 18.549 11.574 -23.035 1.00 76.94 337 TRP A C 1
ATOM 2562 O O . TRP A 1 337 ? 18.510 10.705 -23.904 1.00 76.94 337 TRP A O 1
ATOM 2572 N N . ASN A 1 338 ? 18.853 12.841 -23.338 1.00 77.00 338 ASN A N 1
ATOM 2573 C CA . ASN A 1 338 ? 19.178 13.292 -24.698 1.00 77.00 338 ASN A CA 1
ATOM 2574 C C . ASN A 1 338 ? 20.628 13.006 -25.122 1.00 77.00 338 ASN A C 1
ATOM 2576 O O . ASN A 1 338 ? 21.006 13.285 -26.265 1.00 77.00 338 ASN A O 1
ATOM 2580 N N . SER A 1 339 ? 21.472 12.497 -24.220 1.00 82.94 339 SER A N 1
ATOM 2581 C CA . SER A 1 339 ? 22.825 12.066 -24.573 1.00 82.94 339 SER A CA 1
ATOM 2582 C C . SER A 1 339 ? 22.795 10.918 -25.592 1.00 82.94 339 SER A C 1
ATOM 2584 O O . SER A 1 339 ? 21.805 10.199 -25.722 1.00 82.94 339 SER A O 1
ATOM 2586 N N . ASN A 1 340 ? 23.905 10.695 -26.305 1.00 86.62 340 ASN A N 1
ATOM 2587 C CA . ASN A 1 340 ? 24.010 9.554 -27.226 1.00 86.62 340 ASN A CA 1
ATOM 2588 C C . ASN A 1 340 ? 23.769 8.213 -26.510 1.00 86.62 340 ASN A C 1
ATOM 2590 O O . ASN A 1 340 ? 23.187 7.308 -27.101 1.00 86.62 340 ASN A O 1
ATOM 2594 N N . ALA A 1 341 ? 24.195 8.094 -25.247 1.00 85.69 341 ALA A N 1
ATOM 2595 C CA . ALA A 1 341 ? 23.967 6.904 -24.434 1.00 85.69 341 ALA A CA 1
ATOM 2596 C C . ALA A 1 341 ? 22.474 6.721 -24.118 1.00 85.69 341 ALA A C 1
ATOM 2598 O O . ALA A 1 341 ? 21.931 5.655 -24.393 1.00 85.69 341 ALA A O 1
ATOM 2599 N N . GLY A 1 342 ? 21.799 7.775 -23.643 1.00 85.25 342 GLY A N 1
ATOM 2600 C CA . GLY A 1 342 ? 20.360 7.743 -23.361 1.00 85.25 342 GLY A CA 1
ATOM 2601 C C . GLY A 1 342 ? 19.534 7.395 -24.598 1.00 85.25 342 GLY A C 1
ATOM 2602 O O . GLY A 1 342 ? 18.728 6.471 -24.566 1.00 85.25 342 GLY A O 1
ATOM 2603 N N . ARG A 1 343 ? 19.827 8.034 -25.736 1.00 85.94 343 ARG A N 1
ATOM 2604 C CA . ARG A 1 343 ? 19.182 7.719 -27.019 1.00 85.94 343 ARG A CA 1
ATOM 2605 C C . ARG A 1 343 ? 19.375 6.270 -27.459 1.00 85.94 343 ARG A C 1
ATOM 2607 O O . ARG A 1 343 ? 18.426 5.662 -27.929 1.00 85.94 343 ARG A O 1
ATOM 2614 N N . THR A 1 344 ? 20.573 5.716 -27.281 1.00 90.62 344 THR A N 1
ATOM 2615 C CA . THR A 1 344 ? 20.851 4.312 -27.631 1.00 90.62 344 THR A CA 1
ATOM 2616 C C . THR A 1 344 ? 20.008 3.355 -26.785 1.00 90.62 344 THR A C 1
ATOM 2618 O O . THR A 1 344 ? 19.486 2.372 -27.300 1.00 90.62 344 THR A O 1
ATOM 2621 N N . VAL A 1 345 ? 19.856 3.642 -25.488 1.00 89.50 345 VAL A N 1
ATOM 2622 C CA . VAL A 1 345 ? 19.022 2.836 -24.582 1.00 89.50 345 VAL A CA 1
ATOM 2623 C C . VAL A 1 345 ? 17.547 2.915 -24.971 1.00 89.50 345 VAL A C 1
ATOM 2625 O O . VAL A 1 345 ? 16.869 1.894 -24.980 1.00 89.50 345 VAL A O 1
ATOM 2628 N N . LEU A 1 346 ? 17.065 4.098 -25.346 1.00 87.25 346 LEU A N 1
ATOM 2629 C CA . LEU A 1 346 ? 15.680 4.301 -25.773 1.00 87.25 346 LEU A CA 1
ATOM 2630 C C . LEU A 1 346 ? 15.376 3.642 -27.124 1.00 87.25 346 LEU A C 1
ATOM 2632 O O . LEU A 1 346 ? 14.343 2.998 -27.258 1.00 87.25 346 LEU A O 1
ATOM 2636 N N . GLU A 1 347 ? 16.286 3.736 -28.097 1.00 88.94 347 GLU A N 1
ATOM 2637 C CA . GLU A 1 347 ? 16.175 3.022 -29.378 1.00 88.94 347 GLU A CA 1
ATOM 2638 C C . GLU A 1 347 ? 16.128 1.497 -29.144 1.00 88.94 347 GLU A C 1
ATOM 2640 O O . GLU A 1 347 ? 15.290 0.803 -29.712 1.00 88.94 347 GLU A O 1
ATOM 2645 N N . ALA A 1 348 ? 16.948 0.975 -28.223 1.00 89.69 348 ALA A N 1
ATOM 2646 C CA . ALA A 1 348 ? 16.914 -0.439 -27.844 1.00 89.69 348 ALA A CA 1
ATOM 2647 C C . ALA A 1 348 ? 15.633 -0.851 -27.091 1.00 89.69 348 ALA A C 1
ATOM 2649 O O . ALA A 1 348 ? 15.250 -2.023 -27.135 1.00 89.69 348 ALA A O 1
ATOM 2650 N N . ALA A 1 349 ? 14.994 0.074 -26.371 1.00 89.25 349 ALA A N 1
ATOM 2651 C CA . ALA A 1 349 ? 13.712 -0.157 -25.712 1.00 89.25 349 ALA A CA 1
ATOM 2652 C C . ALA A 1 349 ? 12.566 -0.208 -26.736 1.00 89.25 349 ALA A C 1
ATOM 2654 O O . ALA A 1 349 ? 11.779 -1.155 -26.718 1.00 89.25 349 ALA A O 1
ATOM 2655 N N . ASP A 1 350 ? 12.536 0.738 -27.680 1.00 85.88 350 ASP A N 1
ATOM 2656 C CA . ASP A 1 350 ? 11.548 0.796 -28.765 1.00 85.88 350 ASP A CA 1
ATOM 2657 C C . ASP A 1 350 ? 11.609 -0.454 -29.659 1.00 85.88 350 ASP A C 1
ATOM 2659 O O . ASP A 1 350 ? 10.584 -1.093 -29.908 1.00 85.88 350 ASP A O 1
ATOM 2663 N N . ASP A 1 351 ? 12.818 -0.913 -30.009 1.00 85.06 351 ASP A N 1
ATOM 2664 C CA . ASP A 1 351 ? 13.043 -2.175 -30.737 1.00 85.06 351 ASP A CA 1
ATOM 2665 C C . ASP A 1 351 ? 12.440 -3.398 -30.018 1.00 85.06 351 ASP A C 1
ATOM 2667 O O . ASP A 1 351 ? 12.087 -4.400 -30.648 1.00 85.06 351 ASP A O 1
ATOM 2671 N N . LYS A 1 352 ? 12.309 -3.328 -28.688 1.00 83.81 352 LYS A N 1
ATOM 2672 C CA . LYS A 1 352 ? 11.700 -4.363 -27.844 1.00 83.81 352 LYS A CA 1
ATOM 2673 C C . LYS A 1 352 ? 10.242 -4.074 -27.485 1.00 83.81 352 LYS A C 1
ATOM 2675 O O . LYS A 1 352 ? 9.661 -4.836 -26.717 1.00 83.81 352 LYS A O 1
ATOM 2680 N N . SER A 1 353 ? 9.637 -3.015 -28.028 1.00 84.88 353 SER A N 1
ATOM 2681 C CA . SER A 1 353 ? 8.286 -2.568 -27.664 1.00 84.88 353 SER A CA 1
ATOM 2682 C C . SER A 1 353 ? 8.140 -2.270 -26.162 1.00 84.88 353 SER A C 1
ATOM 2684 O O . SER A 1 353 ? 7.147 -2.658 -25.533 1.00 84.88 353 SER A O 1
ATOM 2686 N N . ILE A 1 354 ? 9.154 -1.608 -25.596 1.00 86.75 354 ILE A N 1
ATOM 2687 C CA . ILE A 1 354 ? 9.240 -1.218 -24.188 1.00 86.75 354 ILE A CA 1
ATOM 2688 C C . ILE A 1 354 ? 9.230 0.306 -24.080 1.00 86.75 354 ILE A C 1
ATOM 2690 O O . ILE A 1 354 ? 10.115 0.973 -24.613 1.00 86.75 354 ILE A O 1
ATOM 2694 N N . ASP A 1 355 ? 8.279 0.843 -23.323 1.00 87.94 355 ASP A N 1
ATOM 2695 C CA . ASP A 1 355 ? 8.220 2.269 -23.011 1.00 87.94 355 ASP A CA 1
ATOM 2696 C C . ASP A 1 355 ? 9.012 2.582 -21.738 1.00 87.94 355 ASP A C 1
ATOM 2698 O O . ASP A 1 355 ? 8.909 1.877 -20.733 1.00 87.94 355 ASP A O 1
ATOM 2702 N N . VAL A 1 356 ? 9.801 3.658 -21.761 1.00 86.56 356 VAL A N 1
ATOM 2703 C CA . VAL A 1 356 ? 10.563 4.131 -20.596 1.00 86.56 356 VAL A CA 1
ATOM 2704 C C . VAL A 1 356 ? 9.908 5.395 -20.050 1.00 86.56 356 VAL A C 1
ATOM 2706 O O . VAL A 1 356 ? 9.793 6.404 -20.748 1.00 86.56 356 VAL A O 1
ATOM 2709 N N . VAL A 1 357 ? 9.493 5.339 -18.788 1.00 85.25 357 VAL A N 1
ATOM 2710 C CA . VAL A 1 357 ? 8.879 6.439 -18.040 1.00 85.25 357 VAL A CA 1
ATOM 2711 C C . VAL A 1 357 ? 9.823 6.829 -16.916 1.00 85.25 357 VAL A C 1
ATOM 2713 O O . VAL A 1 357 ? 10.258 5.977 -16.146 1.00 85.25 357 VAL A O 1
ATOM 2716 N N . THR A 1 358 ? 10.136 8.115 -16.807 1.00 79.75 358 THR A N 1
ATOM 2717 C CA . THR A 1 358 ? 11.016 8.639 -15.760 1.00 79.75 358 THR A CA 1
ATOM 2718 C C . THR A 1 358 ? 10.226 9.541 -14.817 1.00 79.75 358 THR A C 1
ATOM 2720 O O . THR A 1 358 ? 9.420 10.370 -15.247 1.00 79.75 358 THR A O 1
ATOM 2723 N N . ILE A 1 359 ? 10.444 9.347 -13.519 1.00 77.25 359 ILE A N 1
ATOM 2724 C CA . ILE A 1 359 ? 9.765 10.031 -12.421 1.00 77.25 359 ILE A CA 1
ATOM 2725 C C . ILE A 1 359 ? 10.842 10.575 -11.494 1.00 77.25 359 ILE A C 1
ATOM 2727 O O . ILE A 1 359 ? 11.675 9.829 -10.978 1.00 77.25 359 ILE A O 1
ATOM 2731 N N . LYS A 1 360 ? 10.809 11.886 -11.274 1.00 73.38 360 LYS A N 1
ATOM 2732 C CA . LYS A 1 360 ? 11.732 12.564 -10.363 1.00 73.38 360 LYS A CA 1
ATOM 2733 C C . LYS A 1 360 ? 11.060 12.775 -9.012 1.00 73.38 360 LYS A C 1
ATOM 2735 O O . LYS A 1 360 ? 9.992 13.378 -8.972 1.00 73.38 360 LYS A O 1
ATOM 2740 N N . MET A 1 361 ? 11.677 12.314 -7.927 1.00 70.00 361 MET A N 1
ATOM 2741 C CA . MET A 1 361 ? 11.196 12.517 -6.555 1.00 70.00 361 MET A CA 1
ATOM 2742 C C . MET A 1 361 ? 12.137 13.459 -5.789 1.00 70.00 361 MET A C 1
ATOM 2744 O O . MET A 1 361 ? 13.337 13.245 -5.764 1.00 70.00 361 MET A O 1
ATOM 2748 N N . GLY A 1 362 ? 11.607 14.517 -5.167 1.00 54.44 362 GLY A N 1
ATOM 2749 C CA . GLY A 1 362 ? 12.400 15.454 -4.352 1.00 54.44 362 GLY A CA 1
ATOM 2750 C C . GLY A 1 362 ? 13.138 16.578 -5.119 1.00 54.44 362 GLY A C 1
ATOM 2751 O O . GLY A 1 362 ? 13.413 16.497 -6.314 1.00 54.44 362 GLY A O 1
ATOM 2752 N N . GLY A 1 363 ? 13.449 17.680 -4.412 1.00 47.75 363 GLY A N 1
ATOM 2753 C CA . GLY A 1 363 ? 14.322 18.782 -4.875 1.00 47.75 363 GLY A CA 1
ATOM 2754 C C . GLY A 1 363 ? 13.663 20.013 -5.543 1.00 47.75 363 GLY A C 1
ATOM 2755 O O . GLY A 1 363 ? 12.598 19.949 -6.154 1.00 47.75 363 GLY A O 1
ATOM 2756 N N . ASN A 1 364 ? 14.321 21.184 -5.437 1.00 39.88 364 ASN A N 1
ATOM 2757 C CA . ASN A 1 364 ? 13.944 22.406 -6.169 1.00 39.88 364 ASN A CA 1
ATOM 2758 C C . ASN A 1 364 ? 14.227 22.221 -7.664 1.00 39.88 364 ASN A C 1
ATOM 2760 O O . ASN A 1 364 ? 15.374 22.048 -8.076 1.00 39.88 364 ASN A O 1
ATOM 2764 N N . GLN A 1 365 ? 13.167 22.289 -8.461 1.00 45.31 365 GLN A N 1
ATOM 2765 C CA . GLN A 1 365 ? 13.173 21.932 -9.871 1.00 45.31 365 GLN A CA 1
ATOM 2766 C C . GLN A 1 365 ? 14.123 22.780 -10.729 1.00 45.31 365 GLN A C 1
ATOM 2768 O O . GLN A 1 365 ? 14.040 24.010 -10.762 1.00 45.31 365 GLN A O 1
ATOM 2773 N N . GLN A 1 366 ? 14.949 22.102 -11.525 1.00 38.78 366 GLN A N 1
ATOM 2774 C CA . GLN A 1 366 ? 15.359 22.601 -12.834 1.00 38.78 366 GLN A CA 1
ATOM 2775 C C . GLN A 1 366 ? 14.739 21.695 -13.896 1.00 38.78 366 GLN A C 1
ATOM 2777 O O . GLN A 1 366 ? 15.061 20.513 -13.995 1.00 38.78 366 GLN A O 1
ATOM 2782 N N . GLN A 1 367 ? 13.807 22.285 -14.647 1.00 44.38 367 GLN A N 1
ATOM 2783 C CA . GLN A 1 367 ? 13.173 21.711 -15.829 1.00 44.38 367 GLN A CA 1
ATOM 2784 C C . GLN A 1 367 ? 14.233 21.160 -16.786 1.00 44.38 367 GLN A C 1
ATOM 2786 O O . GLN A 1 367 ? 15.158 21.883 -17.164 1.00 44.38 367 GLN A O 1
ATOM 2791 N N . ALA A 1 368 ? 14.053 19.921 -17.233 1.00 37.69 368 ALA A N 1
ATOM 2792 C CA . ALA A 1 368 ? 14.698 19.424 -18.440 1.00 37.69 368 ALA A CA 1
ATOM 2793 C C . ALA A 1 368 ? 13.592 19.058 -19.430 1.00 37.69 368 ALA A C 1
ATOM 2795 O O . ALA A 1 368 ? 12.830 18.119 -19.225 1.00 37.69 368 ALA A O 1
ATOM 2796 N N . SER A 1 369 ? 13.469 19.892 -20.457 1.00 39.53 369 SER A N 1
ATOM 2797 C CA . SER A 1 369 ? 12.552 19.725 -21.574 1.00 39.53 369 SER A CA 1
ATOM 2798 C C . SER A 1 369 ? 13.015 18.574 -22.471 1.00 39.53 369 SER A C 1
ATOM 2800 O O . SER A 1 369 ? 13.855 18.797 -23.344 1.00 39.53 369 SER A O 1
ATOM 2802 N N . ASP A 1 370 ? 12.452 17.381 -22.308 1.00 41.72 370 ASP A N 1
ATOM 2803 C CA . ASP A 1 370 ? 12.807 16.220 -23.129 1.00 41.72 370 ASP A CA 1
ATOM 2804 C C . ASP A 1 370 ? 11.551 15.605 -23.775 1.00 41.72 370 ASP A C 1
ATOM 2806 O O . ASP A 1 370 ? 10.492 15.530 -23.157 1.00 41.72 370 ASP A O 1
ATOM 2810 N N . ASN A 1 371 ? 11.671 15.150 -25.029 1.00 38.03 371 ASN A N 1
ATOM 2811 C CA . ASN A 1 371 ? 10.608 14.542 -25.853 1.00 38.03 371 ASN A CA 1
ATOM 2812 C C . ASN A 1 371 ? 10.214 13.109 -25.415 1.00 38.03 371 ASN A C 1
ATOM 2814 O O . ASN A 1 371 ? 9.920 12.265 -26.259 1.00 38.03 371 ASN A O 1
ATOM 2818 N N . HIS A 1 372 ? 10.230 12.815 -24.120 1.00 52.44 372 HIS A N 1
ATOM 2819 C CA . HIS A 1 372 ? 9.865 11.502 -23.575 1.00 52.44 372 HIS A CA 1
ATOM 2820 C C . HIS A 1 372 ? 8.508 11.604 -22.862 1.00 52.44 372 HIS A C 1
ATOM 2822 O O . HIS A 1 372 ? 7.849 12.638 -22.968 1.00 52.44 372 HIS A O 1
ATOM 2828 N N . HIS A 1 373 ? 8.078 10.588 -22.113 1.00 53.09 373 HIS A N 1
ATOM 2829 C CA . HIS A 1 373 ? 6.976 10.735 -21.153 1.00 53.09 373 HIS A CA 1
ATOM 2830 C C . HIS A 1 373 ? 7.512 11.054 -19.736 1.00 53.09 373 HIS A C 1
ATOM 2832 O O . HIS A 1 373 ? 7.270 10.254 -18.831 1.00 53.09 373 HIS A O 1
ATOM 2838 N N . PRO A 1 374 ? 8.283 12.143 -19.494 1.00 51.47 374 PRO A N 1
ATOM 2839 C CA . PRO A 1 374 ? 8.685 12.476 -18.141 1.00 51.47 374 PRO A CA 1
ATOM 2840 C C . PRO A 1 374 ? 7.450 12.942 -17.371 1.00 51.47 374 PRO A C 1
ATOM 2842 O O . PRO A 1 374 ? 6.719 13.833 -17.816 1.00 51.47 374 PRO A O 1
ATOM 2845 N N . ILE A 1 375 ? 7.228 12.346 -16.205 1.00 53.03 375 ILE A N 1
ATOM 2846 C CA . ILE A 1 375 ? 6.303 12.898 -15.220 1.00 53.03 375 ILE A CA 1
ATOM 2847 C C . ILE A 1 375 ? 7.156 13.776 -14.303 1.00 53.03 375 ILE A C 1
ATOM 2849 O O . ILE A 1 375 ? 7.854 13.287 -13.413 1.00 53.03 375 ILE A O 1
ATOM 2853 N N . ASP A 1 376 ? 7.142 15.085 -14.560 1.00 50.09 376 ASP A N 1
ATOM 2854 C CA . ASP A 1 376 ? 7.737 16.066 -13.651 1.00 50.09 376 ASP A CA 1
ATOM 2855 C C . ASP A 1 376 ? 6.825 16.203 -12.429 1.00 50.09 376 ASP A C 1
ATOM 2857 O O . ASP A 1 376 ? 5.790 16.867 -12.489 1.00 50.09 376 ASP A O 1
ATOM 2861 N N . VAL A 1 377 ? 7.220 15.592 -11.312 1.00 48.81 377 VAL A N 1
ATOM 2862 C CA . VAL A 1 377 ? 6.502 15.686 -10.038 1.00 48.81 377 VAL A CA 1
ATOM 2863 C C . VAL A 1 377 ? 6.945 16.968 -9.316 1.00 48.81 377 VAL A C 1
ATOM 2865 O O . VAL A 1 377 ? 8.111 17.094 -8.924 1.00 48.81 377 VAL A O 1
ATOM 2868 N N . PRO A 1 378 ? 6.076 17.978 -9.128 1.00 46.97 378 PRO A N 1
ATOM 2869 C CA . PRO A 1 378 ? 6.365 19.102 -8.245 1.00 46.97 378 PRO A CA 1
ATOM 2870 C C . PRO A 1 378 ? 6.486 18.596 -6.807 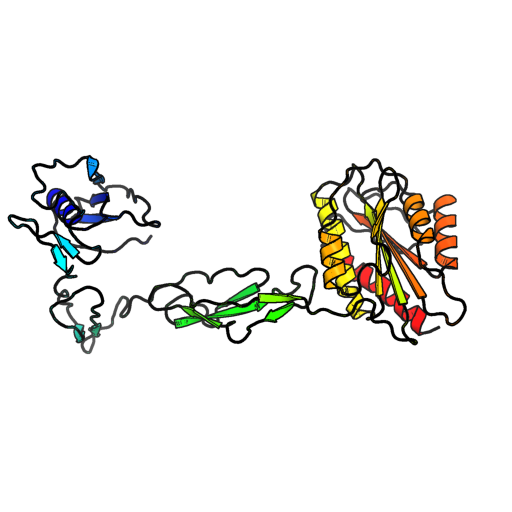1.00 46.97 378 PRO A C 1
ATOM 2872 O O . PRO A 1 378 ? 5.726 17.718 -6.410 1.00 46.97 378 PRO A O 1
ATOM 2875 N N . GLY A 1 379 ? 7.351 19.207 -5.991 1.00 42.03 379 GLY A N 1
ATOM 2876 C CA . GLY A 1 379 ? 7.576 18.838 -4.579 1.00 42.03 379 GLY A CA 1
ATOM 2877 C C . GLY A 1 379 ? 6.373 18.998 -3.627 1.00 42.03 379 GLY A C 1
ATOM 2878 O O . GLY A 1 379 ? 6.564 19.137 -2.425 1.00 42.03 379 GLY A O 1
ATOM 2879 N N . SER A 1 380 ? 5.144 19.037 -4.149 1.00 42.34 380 SER A N 1
ATOM 2880 C CA . SER A 1 380 ? 3.883 19.088 -3.408 1.00 42.34 380 SER A CA 1
ATOM 2881 C C . SER A 1 380 ? 2.768 18.211 -4.006 1.00 42.34 380 SER A C 1
ATOM 2883 O O . SER A 1 380 ? 1.615 18.389 -3.615 1.00 42.34 380 SER A O 1
ATOM 2885 N N . GLN A 1 381 ? 3.040 17.353 -4.999 1.00 53.38 381 GLN A N 1
ATOM 2886 C CA . GLN A 1 381 ? 2.042 16.388 -5.482 1.00 53.38 381 GLN A CA 1
ATOM 2887 C C . GLN A 1 381 ? 1.989 15.169 -4.555 1.00 53.38 381 GLN A C 1
ATOM 2889 O O . GLN A 1 381 ? 3.021 14.631 -4.172 1.00 53.38 381 GLN A O 1
ATOM 2894 N N . ASP A 1 382 ? 0.774 14.748 -4.205 1.00 62.81 382 ASP A N 1
ATOM 2895 C CA . ASP A 1 382 ? 0.529 13.516 -3.454 1.00 62.81 382 ASP A CA 1
ATOM 2896 C C . ASP A 1 382 ? 0.871 12.292 -4.332 1.00 62.81 382 ASP A C 1
ATOM 2898 O O . ASP A 1 382 ? 0.589 12.296 -5.537 1.00 62.81 382 ASP A O 1
ATOM 2902 N N . LEU A 1 383 ? 1.446 11.240 -3.736 1.00 64.75 383 LEU A N 1
ATOM 2903 C CA . LEU A 1 383 ? 1.807 9.969 -4.386 1.00 64.75 383 LEU A CA 1
ATOM 2904 C C . LEU A 1 383 ? 0.638 9.367 -5.177 1.00 64.75 383 LEU A C 1
ATOM 2906 O O . LEU A 1 383 ? 0.847 8.734 -6.212 1.00 64.75 383 LEU A O 1
ATOM 2910 N N . VAL A 1 384 ? -0.596 9.616 -4.731 1.00 64.62 384 VAL A N 1
ATOM 2911 C CA . VAL A 1 384 ? -1.822 9.205 -5.431 1.00 64.62 384 VAL A CA 1
ATOM 2912 C C . VAL A 1 384 ? -1.899 9.798 -6.841 1.00 64.62 384 VAL A C 1
ATOM 2914 O O . VAL A 1 384 ? -2.218 9.082 -7.787 1.00 64.62 384 VAL A O 1
ATOM 2917 N N . THR A 1 385 ? -1.557 11.080 -7.002 1.00 67.88 385 THR A N 1
ATOM 2918 C CA . THR A 1 385 ? -1.610 11.769 -8.305 1.00 67.88 385 THR A CA 1
ATOM 2919 C C . THR A 1 385 ? -0.545 11.223 -9.255 1.00 67.88 385 THR A C 1
ATOM 2921 O O . THR A 1 385 ? -0.833 10.938 -10.413 1.00 67.88 385 THR A O 1
ATOM 2924 N N . ILE A 1 386 ? 0.669 10.991 -8.746 1.00 71.06 386 ILE A N 1
ATOM 2925 C CA . ILE A 1 386 ? 1.768 10.392 -9.520 1.00 71.06 386 ILE A CA 1
ATOM 2926 C C . ILE A 1 386 ? 1.370 8.991 -9.994 1.00 71.06 386 ILE A C 1
ATOM 2928 O O . ILE A 1 386 ? 1.595 8.627 -11.150 1.00 71.06 386 ILE A O 1
ATOM 2932 N N . ALA A 1 387 ? 0.745 8.206 -9.112 1.00 74.81 387 ALA A N 1
ATOM 2933 C CA . ALA A 1 387 ? 0.259 6.879 -9.449 1.00 74.81 387 ALA A CA 1
ATOM 2934 C C . ALA A 1 387 ? -0.837 6.918 -10.529 1.00 74.81 387 ALA A C 1
ATOM 2936 O O . ALA A 1 387 ? -0.836 6.064 -11.414 1.00 74.81 387 ALA A O 1
ATOM 2937 N N . ASP A 1 388 ? -1.753 7.890 -10.493 1.00 77.25 388 ASP A N 1
ATOM 2938 C CA . ASP A 1 388 ? -2.793 8.065 -11.520 1.00 77.25 388 ASP A CA 1
ATOM 2939 C C . ASP A 1 388 ? -2.192 8.377 -12.904 1.00 77.25 388 ASP A C 1
ATOM 2941 O O . ASP A 1 388 ? -2.577 7.760 -13.907 1.00 77.25 388 ASP A O 1
ATOM 2945 N N . ASP A 1 389 ? -1.203 9.272 -12.960 1.00 77.88 389 ASP A N 1
ATOM 2946 C CA . ASP A 1 389 ? -0.512 9.637 -14.202 1.00 77.88 389 ASP A CA 1
ATOM 2947 C C . ASP A 1 389 ? 0.251 8.437 -14.789 1.00 77.88 389 ASP A C 1
ATOM 2949 O O . ASP A 1 389 ? 0.106 8.107 -15.972 1.00 77.88 389 ASP A O 1
ATOM 2953 N N . CYS A 1 390 ? 0.994 7.710 -13.950 1.00 81.62 390 CYS A N 1
ATOM 2954 C CA . CYS A 1 390 ? 1.698 6.491 -14.352 1.00 81.62 390 CYS A CA 1
ATOM 2955 C C . CYS A 1 390 ? 0.737 5.425 -14.882 1.00 81.62 390 CYS A C 1
ATOM 2957 O O . CYS A 1 390 ? 0.984 4.825 -15.930 1.00 81.62 390 CYS A O 1
ATOM 2959 N N . MET A 1 391 ? -0.380 5.196 -14.185 1.00 85.38 391 MET A N 1
ATOM 2960 C CA . MET A 1 391 ? -1.378 4.216 -14.609 1.00 85.38 391 MET A CA 1
ATOM 2961 C C . MET A 1 391 ? -2.035 4.601 -15.929 1.00 85.38 391 MET A C 1
ATOM 2963 O O . MET A 1 391 ? -2.332 3.719 -16.736 1.00 85.38 391 MET A O 1
ATOM 2967 N N . THR A 1 392 ? -2.219 5.895 -16.189 1.00 83.81 392 THR A N 1
ATOM 2968 C CA . THR A 1 392 ? -2.710 6.379 -17.482 1.00 83.81 392 THR A CA 1
ATOM 2969 C C . THR A 1 392 ? -1.743 6.008 -18.606 1.00 83.81 392 THR A C 1
ATOM 2971 O O . THR A 1 392 ? -2.171 5.464 -19.625 1.00 83.81 392 THR A O 1
ATOM 2974 N N . ILE A 1 393 ? -0.436 6.219 -18.411 1.00 80.19 393 ILE A N 1
ATOM 2975 C CA . ILE A 1 393 ? 0.590 5.830 -19.390 1.00 80.19 393 ILE A CA 1
ATOM 2976 C C . ILE A 1 393 ? 0.588 4.312 -19.592 1.00 80.19 393 ILE A C 1
ATOM 2978 O O . ILE A 1 393 ? 0.419 3.857 -20.721 1.00 80.19 393 ILE A O 1
ATOM 2982 N N . ILE A 1 394 ? 0.688 3.527 -18.514 1.00 85.00 394 ILE A N 1
ATOM 2983 C CA . ILE A 1 394 ? 0.705 2.055 -18.573 1.00 85.00 394 ILE A CA 1
ATOM 2984 C C . ILE A 1 394 ? -0.532 1.517 -19.311 1.00 85.00 394 ILE A C 1
ATOM 2986 O O . ILE A 1 394 ? -0.424 0.629 -20.159 1.00 85.00 394 ILE A O 1
ATOM 2990 N N . THR A 1 395 ? -1.710 2.084 -19.040 1.00 86.25 395 THR A N 1
ATOM 2991 C CA . THR A 1 395 ? -2.963 1.694 -19.705 1.00 86.25 395 THR A CA 1
ATOM 2992 C C . THR A 1 395 ? -2.935 2.021 -21.198 1.00 86.25 395 THR A C 1
ATOM 2994 O O . THR A 1 395 ? -3.364 1.205 -22.016 1.00 86.25 395 THR A O 1
ATOM 2997 N N . ASN A 1 396 ? -2.404 3.181 -21.589 1.00 82.69 396 ASN A N 1
ATOM 2998 C CA . ASN A 1 396 ? -2.265 3.558 -22.998 1.00 82.69 396 ASN A CA 1
ATOM 2999 C C . ASN A 1 396 ? -1.292 2.629 -23.743 1.00 82.69 396 ASN A C 1
ATOM 3001 O O . ASN A 1 396 ? -1.606 2.163 -24.840 1.00 82.69 396 ASN A O 1
ATOM 3005 N N . VAL A 1 397 ? -0.157 2.292 -23.123 1.00 80.38 397 VAL A N 1
ATOM 3006 C CA . VAL A 1 397 ? 0.812 1.328 -23.669 1.00 80.38 397 VAL A CA 1
ATOM 3007 C C . VAL A 1 397 ? 0.142 -0.025 -23.897 1.00 80.38 397 VAL A C 1
ATOM 3009 O O . VAL A 1 397 ? 0.179 -0.565 -25.005 1.00 80.38 397 VAL A O 1
ATOM 3012 N N . TYR A 1 398 ? -0.554 -0.544 -22.885 1.00 82.38 398 TYR A N 1
ATOM 3013 C CA . TYR A 1 398 ? -1.240 -1.830 -22.973 1.00 82.38 398 TYR A CA 1
ATOM 3014 C C . TYR A 1 398 ? -2.351 -1.844 -24.036 1.00 82.38 398 TYR A C 1
ATOM 3016 O O . TYR A 1 398 ? -2.424 -2.751 -24.865 1.00 82.38 398 TYR A O 1
ATOM 3024 N N . THR A 1 399 ? -3.201 -0.816 -24.066 1.00 82.00 399 THR A N 1
ATOM 3025 C CA . THR A 1 399 ? -4.313 -0.731 -25.028 1.00 82.00 399 THR A CA 1
ATOM 3026 C C . THR A 1 399 ? -3.835 -0.603 -26.474 1.00 82.00 399 THR A C 1
ATOM 3028 O O . THR A 1 399 ? -4.437 -1.214 -27.359 1.00 82.00 399 THR A O 1
ATOM 3031 N N . SER A 1 400 ? -2.720 0.093 -26.724 1.00 74.44 400 SER A N 1
ATOM 3032 C CA . SER A 1 400 ? -2.102 0.170 -28.057 1.00 74.44 400 SER A CA 1
ATOM 3033 C C . SER A 1 400 ? -1.647 -1.196 -28.593 1.00 74.44 400 SER A C 1
ATOM 3035 O O . SER A 1 400 ? -1.596 -1.413 -29.805 1.00 74.44 400 SER A O 1
ATOM 3037 N N . ALA A 1 401 ? -1.348 -2.141 -27.699 1.00 69.75 401 ALA A N 1
ATOM 3038 C CA . ALA A 1 401 ? -0.908 -3.485 -28.048 1.00 69.75 401 ALA A CA 1
ATOM 3039 C C . ALA A 1 401 ? -2.050 -4.461 -28.312 1.00 69.75 401 ALA A C 1
ATOM 3041 O O . ALA A 1 401 ? -1.849 -5.434 -29.020 1.00 69.75 401 ALA A O 1
ATOM 3042 N N . ILE A 1 402 ? -3.236 -4.205 -27.758 1.00 70.06 402 ILE A N 1
ATOM 3043 C CA . ILE A 1 402 ? -4.439 -4.989 -28.072 1.00 70.06 402 ILE A CA 1
ATOM 3044 C C . ILE A 1 402 ? -4.985 -4.625 -29.463 1.00 70.06 402 ILE A C 1
ATOM 3046 O O . ILE A 1 402 ? -5.653 -5.436 -30.101 1.00 70.06 402 ILE A O 1
ATOM 3050 N N . GLN A 1 403 ? -4.756 -3.389 -29.918 1.00 63.84 403 GLN A N 1
ATOM 3051 C CA . GLN A 1 403 ? -5.323 -2.861 -31.165 1.00 63.84 403 GLN A CA 1
ATOM 3052 C C . GLN A 1 403 ? -4.505 -3.187 -32.426 1.00 63.84 403 GLN A C 1
ATOM 3054 O O . GLN A 1 403 ? -5.043 -3.053 -33.527 1.00 63.84 403 GLN A O 1
ATOM 3059 N N . ASN A 1 404 ? -3.243 -3.595 -32.270 1.00 53.50 404 ASN A N 1
ATOM 3060 C CA . ASN A 1 404 ? -2.338 -4.021 -33.345 1.00 53.50 404 ASN A CA 1
ATOM 3061 C C . ASN A 1 404 ? -2.171 -5.540 -33.330 1.00 53.50 404 ASN A C 1
ATOM 3063 O O . ASN A 1 404 ? -1.911 -6.099 -34.419 1.00 53.50 404 ASN A O 1
#

InterPro domains:
  IPR000436 Sushi/SCR/CCP domain [PF00084] (140-203)
  IPR000436 Sushi/SCR/CCP domain [PS50923] (138-205)
  IPR000436 Sushi/SCR/CCP domain [SM00032] (96-139)
  IPR000436 Sushi/SCR/CCP domain [SM00032] (140-203)
  IPR000436 Sushi/SCR/CCP domain [cd00033] (96-136)
  IPR000436 Sushi/SCR/CCP domain [cd00033] (140-204)
  IPR002035 von Willebrand factor, type A [PS50234] (221-402)
  IPR003609 PAN/Apple domain [PF00024] (6-47)
  IPR035976 Sushi/SCR/CCP superfamily [SSF57535] (139-205)
  IPR036465 von Willebrand factor A-like domain superfamily [G3DSA:3.40.50.410] (210-402)
  IPR036465 von Willebrand factor A-like domain superfamily [SSF53300] (218-397)

pLDDT: mean 74.26, std 15.33, range [24.66, 96.56]

Foldseek 3Di:
DDDDPWDQDQDDPLRLLLVQLQAAFFFWWWAQNVSRTIDTFGPDPPGDPDDDPRTDIGTPVPDDPVSRALSNPVVQEDNQWTFDHDPNRDTDGDFPAADDDDPQKDWDDFDRRHGPPTDIFIDGHPPDDDDDDRQPFQQLPDADDDAQWDKDFPPPGRTAFTKIFIDGHCLGQLHFDWDKDPNVQRIWGQHPVSHTDDGDIDTDGDFQWAQPDDPPDQAEEEEEEQELEQVADPVNSLLSLSLVSNLLNCVSVQHSRYWYWYWYFAPDIDTLDATPPDGTSVVVSVSSNPDDRDHHHGDALLVSLLVVLVRPDDDDPPDDRYAYEYEYEEQDPPHDCVDPSNVVSVVSCVVVNYAYEYEHADDDDDDDDDPHNYDDDDNPDDSVVVSVSVVVVSNVSNVVRVVD

Radius of gyration: 35.14 Å; chains: 1; bounding box: 74×41×102 Å

=== Feature glossary ===
Legend for the data blocks above and below:

— What the protein is —

The amino-acid sequence is the protein's primary structure: the linear order of residues from the N-terminus to the C-terminus, written in one-letter code. Everything else here — the 3D coordinates, the secondary structure, the domain annotations — is ultimately a consequence of this string.

Database cross-references. InterPro integrates a dozen domain/family signature databases into unified entries with residue-range hits. GO terms attach function/process/location labels with evidence codes. CATH codes position the fold in a four-level structural taxonomy. Organism is the NCBI-taxonomy species name.

— Where its atoms are —

The mmCIF block holds the 3D Cartesian coordinates of each backbone atom (N, Cα, C, O) in ångströms. mmCIF is the PDB's canonical archive format — a tagged-loop text representation of the atomic model.

The six renders are orthographic views along the three Cartesian axes in both directions. Representation (cartoon, sticks, or surface) and color scheme (sequence-rainbow or by-chain) vary across proteins so the training set covers all the common visualization conventions.

— Local backbone conformation —

Secondary structure is the local, repeating backbone conformation. DSSP classifies it into eight states by reading the hydrogen-bond network: three helix types (H, G, I), two β types (E, B), two non-regular types (T, S), and unstructured coil (-).

SS3 is a coarse helix/strand/coil call (letters a/b/c) made by the P-SEA algorithm from inter-Cα distances and dihedrals. It is less detailed than DSSP but needs only Cα positions.

Backbone dihedral angles. Every residue except chain termini has a φ (preceding-C → N → Cα → C) and a ψ (N → Cα → C → next-N). They are reported in degrees following the IUPAC sign convention. Secondary structure is essentially a statement about which (φ, ψ) basin each residue occupies.

— Global shape and packing —

The geometric summary reports three shape descriptors. Rg (radius of gyration) measures how spread out the Cα atoms are about their centre of mass; compact globular proteins have small Rg, elongated or unfolded ones large. Cα contacts (<8 Å, |i−j|>4) count long-range residue pairs in spatial proximity — high for tightly packed folds, near zero for rods or random coil. The bounding-box extents give the protein's footprint along x, y, z in Å.

Solvent accessibility: the surface area of each residue that a 1.4 Å water probe can touch, in Å². When only backbone atoms are present the absolute values are lower than full-atom SASA (side chains contribute most of the area) and are flagged as backbone-only.

Plot images: a contact map (which residues are close in 3D, as an N×N binary image), a Ramachandran scatter (backbone torsion angles, revealing secondary-structure composition at a glance), and — for AlphaFold structures — a PAE heatmap (pairwise prediction confidence).

— Structural neighborhood —

Foldseek's 3Di representation compresses backbone geometry into a per-residue letter drawn from a learned twenty-state alphabet. It captures the tertiary interaction pattern around each residue — which residues are packed against it in space, regardless of where they are in sequence.

Structural nearest neighbors (via Foldseek easy-search vs the PDB). Reported per hit: target PDB id, E-value, and alignment TM-score. A TM-score above ~0.5 is the conventional threshold for 'same fold'.

— Confidence and disorder —

pLDDT (predicted Local Distance Difference Test) is AlphaFold's per-residue confidence score, ranging from 0 to 100. Values above 90 indicate high confidence (typically well-packed cores); 70–90 is confident; 50–70 low confidence; below 50 usually means the region is disordered or the prediction is unreliable there. AlphaFold stores pLDDT in the mmCIF B-factor column.

For experimental (PDB) structures, the B-factor (temperature factor) quantifies the positional spread of each atom in the crystal — a combination of thermal vibration and static disorder — in units of Å². High B-factors mark flexible loops or poorly resolved regions; low B-factors mark the rigid, well-ordered core.

Predicted Aligned Error (PAE) is an AlphaFold confidence matrix: entry (i, j) is the expected error in the position of residue j, in ångströms, when the prediction is superimposed on the true structure at residue i. Low PAE within a block of residues means that block is internally rigid and well-predicted; high PAE between two blocks means their relative placement is uncertain even if each block individually is confident.